Protein 2GSC (pdb70)

Foldseek 3Di:
DVLVPAPLLVLLVVLLVLLLVLLPQFDPVDCVPLSVLLNVLSVQQNVLCVVLVVDCVLVSLVSNLVSLVSNLVSLVVCVVVVSDDPVSSVVSVVSSVVSNVSSVVVSVVVVVD/DDFPLVVAPLLVLLVVLLVLLLVQLVQFDPVCVVPLSVLLNCLSVLQNVLCRVLVPDDDLVSVLVSLVVNLVSLVVNLVSLVVCVVVPSGDPVSSVVSVVSSVVSNVSSVVVSVVSD/DVLVVAPLLVLLVVLLVLLQVFCVQFDPVQVVHLSVLLNVLSVLLNVLCVVLVVDCSLVSLVVSVVSLVVNLVSLVVCVVVPGGDPVSSVVSVVSSVVSNVSSVVVSVVD/DVLVPQPLLVLLVVLLVLLLVFCPQAPPVCCVHLSVQLNVLSVLQNVLQVVLVPDPDVVSSLVSLVSSLVSLVSNLVSLVVCVVVVRGDPVSSVVSVVSSVVSNVSSVVVSVVSD/DLCPAPLLVLLVVLLVLLLVFCVQFDPVQVVHLSVLLNVLSVLLSVLCVVLVPDPDPVSNLVSLVSSVVSLVVNLVSLVVCVVVPSGDPVSSVVSVVSSVVSNVSSVVVNVD

CATH classification: 1.20.1440.60

Organism: Xanthomonas campestris pv. campestris (strain ATCC 33913 / DSM 3586 / NCPPB 528 / LMG 568 / P 25) (NCBI:txid190485)

Solvent-accessible surface area: 23929 Å² total; per-residue (Å²): 89,62,15,46,186,41,76,2,18,142,22,0,0,90,0,0,38,46,0,7,114,13,3,87,97,10,52,106,35,2,40,76,4,0,1,31,16,0,17,175,2,0,8,15,0,0,3,18,0,14,10,0,19,39,121,98,45,39,124,17,0,9,41,0,53,0,4,1,8,39,0,1,0,2,2,17,2,0,33,107,35,63,41,20,136,81,110,46,17,86,41,4,84,153,19,0,58,74,0,27,53,64,0,22,60,32,30,70,45,46,153,181,248,32,119,45,39,1,60,171,41,62,2,10,106,17,0,1,90,0,1,44,50,0,7,167,5,2,111,92,16,46,95,124,9,89,65,12,1,1,14,28,0,4,91,6,0,0,24,0,0,2,22,0,0,18,0,19,13,27,194,43,72,98,32,40,32,113,19,0,31,82,0,16,22,13,2,13,72,0,12,4,5,1,24,0,0,40,100,56,56,44,18,132,77,102,47,23,118,59,2,76,193,22,6,57,66,0,71,51,67,0,37,65,26,25,92,64,34,221,93,52,17,43,168,33,75,3,14,122,26,1,0,88,0,0,46,32,0,10,118,3,5,114,76,11,44,123,123,4,82,50,11,2,6,7,82,0,36,89,9,0,9,26,0,0,7,25,0,10,5,0,19,37,99,105,66,52,133,19,5,29,74,0,14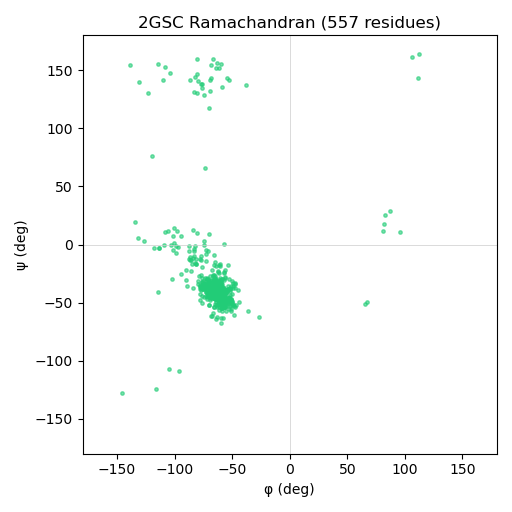,19,13,4,13,75,0,12,3,9,1,16,0,0,37,97,25,61,40,18,85,104,126,25,15,97,39,1,44,150,24,7,62,69,0,76,50,59,0,37,63,57,33,79,93,163,84,72,17,54,182,50,69,3,14,134,18,0,0,81,0,0,33,45,0,4,123,7,4,84,72,8,53,100,81,2,37,69,7,0,5,33,17,0,18,128,0,0,10,15,0,0,4,22,0,11,10,0,30,35,80,202,41,67,100,58,32,32,102,32,0,2,44,0,45,0,0,4,14,12,0,25,0,1,3,39,2,0,39,106,39,62,33,20,149,83,119,40,20,78,47,3,118,158,16,9,97,69,0,106,53,65,0,34,61,28,20,96,72,28,234,116,7,59,184,43,67,1,6,120,25,0,1,66,0,0,34,37,0,6,133,12,4,131,112,14,38,121,137,7,37,84,14,2,4,10,88,0,16,82,10,0,0,24,0,0,3,19,0,0,14,0,30,21,18,185,34,97,98,14,53,54,112,15,5,51,82,0,8,18,15,0,8,68,0,16,4,7,3,33,0,0,29,93,22,62,44,27,161,89,114,48,14,85,40,4,45,153,17,6,62,69,0,53,60,72,0,42,64,42,47,119,121

Secondary structure (DSSP, 8-state):
--GGG-HHHHHHHHHHHHHHHHGGGS-GGGTTTHHHHHHHHHHHHHHHHHHHTT--HHHHHHHHHHHHHHHHHHHHHHHHTT-S-HHHHHHHHHHHHHHHHHHHHHHHHHHH-/---SGGG-HHHHHHHHHHHHHHHHHTTS-GGGTTTHHHHHHHHHHHHHHHHHHHHTSSSHHHHHHHHHHHHHHHHHHHHHHHHHHHHT-S-HHHHHHHHHHHHHHHHHHHHHHHHT-/-GGGG-HHHHHHHHHHHHHHHHHTTS-GGGTTTHHHHHHHHHHHHHHHHHHHHT--HHHHHHHHHHHHHHHHHHHHHHHHHT-S-HHHHHHHHHHHHHHHHHHHHHHH--/--GGG-HHHHHHHHHHHHHHHHHTTS-GGGTTTHHHHHHHHHHHHHHHHHHHHH-S-HHHHHHHHHHHHHHHHHHHHHHHHHHHTT-S-HHHHHHHHHHHHHHHHHHHHHHHTT-/-GGG-HHHHHHHHHHHHHHHHHTTS-GGGIIIIIHHHHHHHHHHHHHHHHHHTSS-HHHHHHHHHHHHHHHHHHHHHHHHHHHHT-S-HHHHHHHHHHHHHHHHHHHHHTT-

Structure (mmCIF, N/CA/C/O backbone):
data_2GSC
#
_entry.id   2GSC
#
_cell.length_a   87.794
_cell.length_b   104.257
_cell.length_c   66.489
_cell.angle_alpha   90.00
_cell.angle_beta   90.00
_cell.angle_gamma   90.00
#
_symmetry.space_group_name_H-M   'P 21 21 2'
#
loop_
_entity.id
_entity.type
_entity.pdbx_description
1 polymer 'Putative uncharacterized protein XCC0516'
2 water water
#
loop_
_atom_site.group_PDB
_atom_site.id
_atom_site.type_symbol
_atom_site.label_atom_id
_atom_site.label_alt_id
_atom_site.label_comp_id
_atom_site.label_asym_id
_atom_site.label_entity_id
_atom_site.label_seq_id
_atom_site.pdbx_PDB_ins_code
_atom_site.Cartn_x
_atom_site.Cartn_y
_atom_site.Cartn_z
_atom_site.occupancy
_atom_site.B_iso_or_equiv
_atom_site.auth_seq_id
_atom_site.auth_comp_id
_atom_site.auth_asym_id
_atom_site.auth_atom_id
_atom_site.pdbx_PDB_model_num
ATOM 1 N N . ARG A 1 9 ? 33.263 91.526 34.788 1.00 40.62 9 ARG A N 1
ATOM 2 C CA . ARG A 1 9 ? 32.570 90.232 34.492 1.00 40.53 9 ARG A CA 1
ATOM 3 C C . ARG A 1 9 ? 31.601 89.868 35.618 1.00 40.21 9 ARG A C 1
ATOM 4 O O . ARG A 1 9 ? 32.035 89.519 36.724 1.00 40.27 9 ARG A O 1
ATOM 12 N N . PRO A 1 10 ? 30.281 89.955 35.339 1.00 39.84 10 PRO A N 1
ATOM 13 C CA . PRO A 1 10 ? 29.275 89.846 36.407 1.00 39.23 10 PRO A CA 1
ATOM 14 C C . PRO A 1 10 ? 29.051 88.404 36.859 1.00 38.61 10 PRO A C 1
ATOM 15 O O . PRO A 1 10 ? 28.899 88.139 38.061 1.00 38.63 10 PRO A O 1
ATOM 19 N N . HIS A 1 11 ? 29.050 87.480 35.901 1.00 37.66 11 HIS A N 1
ATOM 20 C CA . HIS A 1 11 ? 28.843 86.075 36.199 1.00 36.70 11 HIS A CA 1
ATOM 21 C C . HIS A 1 11 ? 29.872 85.552 37.190 1.00 36.15 11 HIS A C 1
ATOM 22 O O . HIS A 1 11 ? 29.568 84.677 37.988 1.00 35.93 11 HIS A O 1
ATOM 29 N N . GLU A 1 12 ? 31.074 86.122 37.151 1.00 35.77 12 GLU A N 1
ATOM 30 C CA . GLU A 1 12 ? 32.196 85.656 37.977 1.00 35.58 12 GLU A CA 1
ATOM 31 C C . GLU A 1 12 ? 31.960 85.816 39.477 1.00 35.32 12 GLU A C 1
ATOM 32 O O . GLU A 1 12 ? 32.632 85.177 40.282 1.00 35.43 12 GLU A O 1
ATOM 38 N N . ARG A 1 13 ? 30.996 86.661 39.838 1.00 35.15 13 ARG A N 1
ATOM 39 C CA . ARG A 1 13 ? 30.586 86.839 41.231 1.00 35.06 13 ARG A CA 1
ATOM 40 C C . ARG A 1 13 ? 29.557 85.798 41.692 1.00 33.81 13 ARG A C 1
ATOM 41 O O . ARG A 1 13 ? 29.361 85.611 42.893 1.00 33.91 13 ARG A O 1
ATOM 49 N N . LEU A 1 14 ? 28.918 85.113 40.746 1.00 32.40 14 LEU A N 1
ATOM 50 C CA . LEU A 1 14 ? 27.910 84.107 41.077 1.00 31.38 14 LEU A CA 1
ATOM 51 C C . LEU A 1 14 ? 28.498 82.803 41.631 1.00 30.84 14 LEU A C 1
ATOM 52 O O . LEU A 1 14 ? 29.410 82.207 41.027 1.00 30.56 14 LEU A O 1
ATOM 57 N N . ASP A 1 15 ? 27.962 82.380 42.780 1.00 29.57 15 ASP A N 1
ATOM 58 C CA . ASP A 1 15 ? 28.277 81.099 43.408 1.00 28.52 15 ASP A CA 1
ATOM 59 C C . ASP A 1 15 ? 28.099 79.972 42.422 1.00 27.64 15 ASP A C 1
ATOM 60 O O . ASP A 1 15 ? 28.929 79.066 42.332 1.00 28.17 15 ASP A O 1
ATOM 65 N N . ALA A 1 16 ? 26.982 80.024 41.707 1.00 26.33 16 ALA A N 1
ATOM 66 C CA . ALA A 1 16 ? 26.622 79.023 40.723 1.00 25.16 16 ALA A CA 1
ATOM 67 C C . ALA A 1 16 ? 27.694 78.876 39.648 1.00 23.95 16 ALA A C 1
ATOM 68 O O . ALA A 1 16 ? 27.987 77.771 39.210 1.00 23.41 16 ALA A O 1
ATOM 70 N N . TRP A 1 17 ? 28.280 79.995 39.240 1.00 23.36 17 TRP A N 1
ATOM 71 C CA . TRP A 1 17 ? 29.351 79.980 38.260 1.00 22.91 17 TRP A CA 1
ATOM 72 C C . TRP A 1 17 ? 30.636 79.424 38.852 1.00 22.91 17 TRP A C 1
ATOM 73 O O . TRP A 1 17 ? 31.275 78.574 38.245 1.00 22.70 17 TRP A O 1
ATOM 84 N N . ARG A 1 18 ? 30.994 79.899 40.042 1.00 23.22 18 ARG A N 1
ATOM 85 C CA . ARG A 1 18 ? 32.208 79.466 40.726 1.00 24.02 18 ARG A CA 1
ATOM 86 C C . ARG A 1 18 ? 32.201 77.964 41.004 1.00 23.23 18 ARG A C 1
ATOM 87 O O . ARG A 1 18 ? 33.159 77.261 40.677 1.00 22.82 18 ARG A O 1
ATOM 95 N N . ASP A 1 19 ? 31.107 77.480 41.584 1.00 22.79 19 ASP A N 1
ATOM 96 C CA . ASP A 1 19 ? 30.946 76.058 41.859 1.00 22.74 19 ASP A CA 1
ATOM 97 C C . ASP A 1 19 ? 30.858 75.201 40.582 1.00 22.39 19 ASP A C 1
ATOM 98 O O . ASP A 1 19 ? 31.262 74.026 40.589 1.00 22.35 19 ASP A O 1
ATOM 103 N N . SER A 1 20 ? 30.347 75.775 39.491 1.00 21.33 20 SER A N 1
ATOM 104 C CA . SER A 1 20 ? 30.238 75.016 38.240 1.00 20.84 20 SER A CA 1
ATOM 105 C C . SER A 1 20 ? 31.588 74.913 37.529 1.00 20.26 20 SER A C 1
ATOM 106 O O . SER A 1 20 ? 31.886 73.894 36.911 1.00 20.06 20 SER A O 1
ATOM 109 N N . MET A 1 21 ? 32.379 75.983 37.613 1.00 19.94 21 MET A N 1
ATOM 110 C CA . MET A 1 21 ? 33.749 76.008 37.112 1.00 19.54 21 MET A CA 1
ATOM 111 C C . MET A 1 21 ? 34.632 75.012 37.848 1.00 20.30 21 MET A C 1
ATOM 112 O O . MET A 1 21 ? 35.385 74.263 37.222 1.00 19.91 21 MET A O 1
ATOM 117 N N . GLU A 1 22 ? 34.515 74.984 39.174 1.00 21.19 22 GLU A N 1
ATOM 118 C CA . GLU A 1 22 ? 35.200 73.973 39.969 1.00 22.27 22 GLU A CA 1
ATOM 119 C C . GLU A 1 22 ? 34.773 72.578 39.517 1.00 21.74 22 GLU A C 1
ATOM 120 O O . GLU A 1 22 ? 35.608 71.687 39.380 1.00 22.58 22 GLU A O 1
ATOM 126 N N . LEU A 1 23 ? 33.488 72.386 39.265 1.00 21.09 23 LEU A N 1
ATOM 127 C CA . LEU A 1 23 ? 33.032 71.105 38.731 1.00 20.97 23 LEU A CA 1
ATOM 128 C C . LEU A 1 23 ? 33.733 70.743 37.407 1.00 20.84 23 LEU A C 1
ATOM 129 O O . LEU A 1 23 ? 34.164 69.608 37.233 1.00 21.04 23 LEU A O 1
ATOM 134 N N . VAL A 1 24 ? 33.833 71.704 36.492 1.00 20.71 24 VAL A N 1
ATOM 135 C CA . VAL A 1 24 ? 34.438 71.480 35.182 1.00 21.22 24 VAL A CA 1
ATOM 136 C C . VAL A 1 24 ? 35.885 71.016 35.338 1.00 21.78 24 VAL A C 1
ATOM 137 O O . VAL A 1 24 ? 36.330 70.066 34.671 1.00 21.81 24 VAL A O 1
ATOM 141 N N . GLU A 1 25 ? 36.603 71.652 36.255 1.00 22.06 25 GLU A N 1
ATOM 142 C CA . GLU A 1 25 ? 37.970 71.248 36.520 1.00 22.60 25 GLU A CA 1
ATOM 143 C C . GLU A 1 25 ? 38.015 69.795 36.990 1.00 22.28 25 GLU A C 1
ATOM 144 O O . GLU A 1 25 ? 38.874 69.045 36.549 1.00 22.84 25 GLU A O 1
ATOM 150 N N . MET A 1 26 ? 37.082 69.403 37.858 1.00 21.84 26 MET A N 1
ATOM 151 C CA . MET A 1 26 ? 37.011 68.028 38.360 1.00 21.58 26 MET A CA 1
ATOM 152 C C . MET A 1 26 ? 36.786 67.018 37.219 1.00 22.23 26 MET A C 1
ATOM 153 O O . MET A 1 26 ? 37.369 65.922 37.215 1.00 22.02 26 MET A O 1
ATOM 158 N N . ILE A 1 27 ? 35.936 67.394 36.262 1.00 22.38 27 ILE A N 1
ATOM 159 C CA . ILE A 1 27 ? 35.652 66.550 35.104 1.00 22.71 27 ILE A CA 1
ATOM 160 C C . ILE A 1 27 ? 36.903 66.284 34.258 1.00 23.19 27 ILE A C 1
ATOM 161 O O . ILE A 1 27 ? 37.247 65.129 34.024 1.00 23.06 27 ILE A O 1
ATOM 166 N N . TYR A 1 28 ? 37.592 67.349 33.844 1.00 23.74 28 TYR A N 1
ATOM 167 C CA . TYR A 1 28 ? 38.827 67.232 33.056 1.00 24.65 28 TYR A CA 1
ATOM 168 C C . TYR A 1 28 ? 39.867 66.353 33.743 1.00 25.54 28 TYR A C 1
ATOM 169 O O . TYR A 1 28 ? 40.547 65.549 33.093 1.00 25.10 28 TYR A O 1
ATOM 178 N N . ARG A 1 29 ? 39.967 66.508 35.062 1.00 26.54 29 ARG A N 1
ATOM 179 C CA . ARG A 1 29 ? 40.900 65.728 35.858 1.00 27.95 29 ARG A CA 1
ATOM 180 C C . ARG A 1 29 ? 40.430 64.276 36.014 1.00 28.57 29 ARG A C 1
ATOM 181 O O . ARG A 1 29 ? 41.242 63.352 36.020 1.00 28.82 29 ARG A O 1
ATOM 189 N N . LEU A 1 30 ? 39.120 64.073 36.109 1.00 29.61 30 LEU A N 1
ATOM 190 C CA . LEU A 1 30 ? 38.547 62.724 36.098 1.00 30.30 30 LEU A CA 1
ATOM 191 C C . LEU A 1 30 ? 38.834 62.024 34.749 1.00 30.84 30 LEU A C 1
ATOM 192 O O . LEU A 1 30 ? 39.280 60.880 34.719 1.00 31.36 30 LEU A O 1
ATOM 197 N N . THR A 1 31 ? 38.616 62.720 33.640 1.00 31.25 31 THR A N 1
ATOM 198 C CA . THR A 1 31 ? 38.766 62.104 32.312 1.00 31.79 31 THR A CA 1
ATOM 199 C C . THR A 1 31 ? 40.223 61.843 31.871 1.00 32.55 31 THR A C 1
ATOM 200 O O . THR A 1 31 ? 40.466 61.245 30.810 1.00 33.04 31 THR A O 1
ATOM 204 N N . GLU A 1 32 ? 41.185 62.284 32.677 1.00 32.83 32 GLU A N 1
ATOM 205 C CA . GLU A 1 32 ? 42.589 62.075 32.350 1.00 33.29 32 GLU A CA 1
ATOM 206 C C . GLU A 1 32 ? 43.011 60.616 32.467 1.00 33.40 32 GLU A C 1
ATOM 207 O O . GLU A 1 32 ? 43.795 60.145 31.653 1.00 33.32 32 GLU A O 1
ATOM 213 N N . VAL A 1 33 ? 42.476 59.904 33.456 1.00 33.92 33 VAL A N 1
ATOM 214 C CA . VAL A 1 33 ? 42.844 58.499 33.693 1.00 34.50 33 VAL A CA 1
ATOM 215 C C . VAL A 1 33 ? 41.896 57.497 33.014 1.00 34.75 33 VAL A C 1
ATOM 216 O O . VAL A 1 33 ? 41.990 56.285 33.241 1.00 34.80 33 VAL A O 1
ATOM 220 N N . PHE A 1 34 ? 40.987 58.020 32.191 1.00 34.85 34 PHE A N 1
ATOM 221 C CA . PHE A 1 34 ? 40.084 57.219 31.368 1.00 34.74 34 PHE A CA 1
ATOM 222 C C . PHE A 1 34 ? 40.894 56.469 30.321 1.00 35.21 34 PHE A C 1
ATOM 223 O O . PHE A 1 34 ? 42.010 56.882 30.001 1.00 35.16 34 PHE A O 1
ATOM 231 N N . PRO A 1 35 ? 40.331 55.382 29.756 1.00 35.87 35 PRO A N 1
ATOM 232 C CA . PRO A 1 35 ? 41.090 54.691 28.721 1.00 36.43 35 PRO A CA 1
ATOM 233 C C . PRO A 1 35 ? 41.319 55.650 27.572 1.00 36.92 35 PRO A C 1
ATOM 234 O O . PRO A 1 35 ? 40.519 56.575 27.369 1.00 37.09 35 PRO A O 1
ATOM 238 N N . ASP A 1 36 ? 42.409 55.445 26.844 1.00 37.41 36 ASP A N 1
ATOM 239 C CA . ASP A 1 36 ? 42.714 56.282 25.692 1.00 38.01 36 ASP A CA 1
ATOM 240 C C . ASP A 1 36 ? 41.848 55.933 24.481 1.00 38.01 36 ASP A C 1
ATOM 241 O O . ASP A 1 36 ? 41.707 56.736 23.563 1.00 38.22 36 ASP A O 1
ATOM 246 N N . GLN A 1 37 ? 41.267 54.734 24.501 1.00 37.84 37 GLN A N 1
ATOM 247 C CA . GLN A 1 37 ? 40.248 54.313 23.544 1.00 37.83 37 GLN A CA 1
ATOM 248 C C . GLN A 1 37 ? 39.123 55.339 23.509 1.00 37.31 37 GLN A C 1
ATOM 249 O O . GLN A 1 37 ? 38.485 55.538 22.481 1.00 37.20 37 GLN A O 1
ATOM 255 N N . GLU A 1 38 ? 38.912 56.004 24.644 1.00 36.88 38 GLU A N 1
ATOM 256 C CA . GLU A 1 38 ? 37.696 56.758 24.909 1.00 36.14 38 GLU A CA 1
ATOM 257 C C . GLU A 1 38 ? 37.856 58.266 24.767 1.00 35.48 38 GLU A C 1
ATOM 258 O O . GLU A 1 38 ? 36.890 59.000 24.947 1.00 35.22 38 GLU A O 1
ATOM 264 N N . ARG A 1 39 ? 39.063 58.724 24.437 1.00 34.79 39 ARG A N 1
ATOM 265 C CA . ARG A 1 39 ? 39.368 60.163 24.391 1.00 34.53 39 ARG A CA 1
ATOM 266 C C . ARG A 1 39 ? 38.345 61.016 23.635 1.00 33.49 39 ARG A C 1
ATOM 267 O O . ARG A 1 39 ? 38.054 62.128 24.053 1.00 33.54 39 ARG A O 1
ATOM 275 N N . TYR A 1 40 ? 37.800 60.497 22.539 1.00 32.38 40 TYR A N 1
ATOM 276 C CA . TYR A 1 40 ? 36.861 61.266 21.722 1.00 31.73 40 TYR A CA 1
ATOM 277 C C . TYR A 1 40 ? 35.441 60.743 21.859 1.00 30.60 40 TYR A C 1
ATOM 278 O O . TYR A 1 40 ? 34.554 61.123 21.103 1.00 30.70 40 TYR A O 1
ATOM 287 N N . GLY A 1 41 ? 35.233 59.861 22.829 1.00 29.06 41 GLY A N 1
ATOM 288 C CA . GLY A 1 41 ? 33.912 59.325 23.088 1.00 27.70 41 GLY A CA 1
ATOM 289 C C . GLY A 1 41 ? 33.328 59.948 24.336 1.00 26.53 41 GLY A C 1
ATOM 290 O O . GLY A 1 41 ? 32.962 61.127 24.347 1.00 26.96 41 GLY A O 1
ATOM 291 N N . LEU A 1 42 ? 33.272 59.154 25.398 1.00 25.30 42 LEU A N 1
ATOM 292 C CA . LEU A 1 42 ? 32.757 59.597 26.676 1.00 23.72 42 LEU A CA 1
ATOM 293 C C . LEU A 1 42 ? 33.551 60.787 27.206 1.00 22.89 42 LEU A C 1
ATOM 294 O O . LEU A 1 42 ? 32.953 61.739 27.716 1.00 22.85 42 LEU A O 1
ATOM 299 N N . THR A 1 43 ? 34.882 60.753 27.093 1.00 21.55 43 THR A N 1
ATOM 300 C CA . THR A 1 43 ? 35.655 61.837 27.686 1.00 20.80 43 THR A CA 1
ATOM 301 C C . THR A 1 43 ? 35.394 63.170 26.995 1.00 20.18 43 THR A C 1
ATOM 302 O O . THR A 1 43 ? 35.219 64.161 27.687 1.00 20.30 43 THR A O 1
ATOM 306 N N . ALA A 1 44 ? 35.326 63.185 25.660 1.00 19.02 44 ALA A N 1
ATOM 307 C CA . ALA A 1 44 ? 34.883 64.381 24.926 1.00 18.37 44 ALA A CA 1
ATOM 308 C C . ALA A 1 44 ? 33.424 64.780 25.226 1.00 17.86 44 ALA A C 1
ATOM 309 O O . ALA A 1 44 ? 33.089 65.963 25.228 1.00 17.67 44 ALA A O 1
ATOM 311 N N . GLN A 1 45 ? 32.559 63.796 25.456 1.00 16.94 45 GLN A N 1
ATOM 312 C CA . GLN A 1 45 ? 31.168 64.081 25.808 1.00 16.46 45 GLN A CA 1
ATOM 313 C C . GLN A 1 45 ? 31.038 64.648 27.219 1.00 16.36 45 GLN A C 1
ATOM 314 O O . GLN A 1 45 ? 30.288 65.595 27.446 1.00 16.00 45 GLN A O 1
ATOM 320 N N . LEU A 1 46 ? 31.772 64.080 28.167 1.00 16.59 46 LEU A N 1
ATOM 321 C CA . LEU A 1 46 ? 31.752 64.611 29.531 1.00 17.08 46 LEU A CA 1
ATOM 322 C C . LEU A 1 46 ? 32.225 66.050 29.541 1.00 17.08 46 LEU A C 1
ATOM 323 O O . LEU A 1 46 ? 31.643 66.894 30.221 1.00 16.72 46 LEU A O 1
ATOM 328 N N . ARG A 1 47 ? 33.279 66.317 28.768 1.00 17.08 47 ARG A N 1
ATOM 329 C CA . ARG A 1 47 ? 33.887 67.621 28.740 1.00 17.30 47 ARG A CA 1
ATOM 330 C C . ARG A 1 47 ? 33.031 68.672 28.067 1.00 17.61 47 ARG A C 1
ATOM 331 O O . ARG A 1 47 ? 33.039 69.819 28.501 1.00 18.03 47 ARG A O 1
ATOM 339 N N . ARG A 1 48 ? 32.294 68.292 27.023 1.00 17.57 48 ARG A N 1
ATOM 340 C CA . ARG A 1 48 ? 31.405 69.221 26.342 1.00 18.08 48 ARG A CA 1
ATOM 341 C C . ARG A 1 48 ? 30.190 69.572 27.214 1.00 17.48 48 ARG A C 1
ATOM 342 O O . ARG A 1 48 ? 29.799 70.730 27.285 1.00 17.91 48 ARG A O 1
ATOM 350 N N . ALA A 1 49 ? 29.613 68.573 27.880 1.00 16.94 49 ALA A N 1
ATOM 351 C CA . ALA A 1 49 ? 28.537 68.792 28.846 1.00 16.28 49 ALA A CA 1
ATOM 352 C C . ALA A 1 49 ? 28.954 69.721 29.996 1.00 16.02 49 ALA A C 1
ATOM 353 O O . ALA A 1 49 ? 28.226 70.655 30.338 1.00 15.92 49 ALA A O 1
ATOM 355 N N . ALA A 1 50 ? 30.133 69.473 30.569 1.00 15.71 50 ALA A N 1
ATOM 356 C CA . ALA A 1 50 ? 30.631 70.248 31.714 1.00 15.07 50 ALA A CA 1
ATOM 357 C C . ALA A 1 50 ? 30.889 71.706 31.343 1.00 15.21 50 ALA A C 1
ATOM 358 O O . ALA A 1 50 ? 30.412 72.620 32.013 1.00 14.95 50 ALA A O 1
ATOM 360 N N . VAL A 1 51 ? 31.637 71.914 30.259 1.00 15.35 51 VAL A N 1
ATOM 361 C CA . VAL A 1 51 ? 31.956 73.251 29.771 1.00 14.71 51 VAL A CA 1
ATOM 362 C C . VAL A 1 51 ? 30.694 74.058 29.506 1.00 14.79 51 VAL A C 1
ATOM 363 O O . VAL A 1 51 ? 30.699 75.274 29.660 1.00 15.21 51 VAL A O 1
ATOM 367 N N . SER A 1 52 ? 29.607 73.378 29.160 1.00 14.72 52 SER A N 1
ATOM 368 C CA . SER A 1 52 ? 28.384 74.066 28.771 1.00 15.17 52 SER A CA 1
ATOM 369 C C . SER A 1 52 ? 27.684 74.720 29.960 1.00 15.29 52 SER A C 1
ATOM 370 O O . SER A 1 52 ? 27.037 75.757 29.799 1.00 15.59 52 SER A O 1
ATOM 373 N N . ILE A 1 53 ? 27.848 74.142 31.150 1.00 15.14 53 ILE A N 1
ATOM 374 C CA . ILE A 1 53 ? 27.238 74.692 32.368 1.00 14.99 53 ILE A CA 1
ATOM 375 C C . ILE A 1 53 ? 27.674 76.140 32.715 1.00 15.04 53 ILE A C 1
ATOM 376 O O . ILE A 1 53 ? 26.841 77.038 32.630 1.00 15.91 53 ILE A O 1
ATOM 381 N N . PRO A 1 54 ? 28.955 76.382 33.100 1.00 14.71 54 PRO A N 1
ATOM 382 C CA . PRO A 1 54 ? 29.368 77.775 33.330 1.00 14.46 54 PRO A CA 1
ATOM 383 C C . PRO A 1 54 ? 29.191 78.693 32.118 1.00 14.47 54 PRO A C 1
ATOM 384 O O . PRO A 1 54 ? 28.770 79.827 32.283 1.00 14.95 54 PRO A O 1
ATOM 388 N N . SER A 1 55 ? 29.496 78.205 30.917 1.00 14.41 55 SER A N 1
ATOM 389 C CA . SER A 1 55 ? 29.368 78.990 29.689 1.00 14.41 55 SER A CA 1
ATOM 390 C C . SER A 1 55 ? 28.002 79.639 29.535 1.00 14.63 55 SER A C 1
ATOM 391 O O . SER A 1 55 ? 27.902 80.805 29.200 1.00 14.11 55 SER A O 1
ATOM 394 N N . ASN A 1 56 ? 26.961 78.847 29.775 1.00 15.63 56 ASN A N 1
ATOM 395 C CA . ASN A 1 56 ? 25.579 79.273 29.666 1.00 16.52 56 ASN A CA 1
ATOM 396 C C . ASN A 1 56 ? 25.140 80.216 30.776 1.00 17.07 56 ASN A C 1
ATOM 397 O O . ASN A 1 56 ? 24.505 81.229 30.495 1.00 17.66 56 ASN A O 1
ATOM 402 N N . ILE A 1 57 ? 25.491 79.898 32.019 1.00 17.86 57 ILE A N 1
ATOM 403 C CA . ILE A 1 57 ? 25.389 80.863 33.128 1.00 19.00 57 ILE A CA 1
ATOM 404 C C . ILE A 1 57 ? 26.025 82.211 32.776 1.00 20.14 57 ILE A C 1
ATOM 405 O O . ILE A 1 57 ? 25.385 83.252 32.938 1.00 19.76 57 ILE A O 1
ATOM 410 N N . ALA A 1 58 ? 27.270 82.190 32.287 1.00 21.96 58 ALA A N 1
ATOM 411 C CA . ALA A 1 58 ? 27.975 83.421 31.900 1.00 24.20 58 ALA A CA 1
ATOM 412 C C . ALA A 1 58 ? 27.204 84.200 30.851 1.00 26.05 58 ALA A C 1
ATOM 413 O O . ALA A 1 58 ? 27.108 85.422 30.926 1.00 26.76 58 ALA A O 1
ATOM 415 N N . GLU A 1 59 ? 26.664 83.486 29.868 1.00 28.07 59 GLU A N 1
ATOM 416 C CA . GLU A 1 59 ? 25.820 84.083 28.852 1.00 30.03 59 GLU A CA 1
ATOM 417 C C . GLU A 1 59 ? 24.544 84.697 29.411 1.00 31.11 59 GLU A C 1
ATOM 418 O O . GLU A 1 59 ? 24.097 85.745 28.946 1.00 31.27 59 GLU A O 1
ATOM 424 N N . GLY A 1 60 ? 23.945 84.021 30.387 1.00 32.46 60 GLY A N 1
ATOM 425 C CA . GLY A 1 60 ? 22.724 84.499 31.022 1.00 33.64 60 GLY A CA 1
ATOM 426 C C . GLY A 1 60 ? 22.948 85.842 31.677 1.00 34.69 60 GLY A C 1
ATOM 427 O O . GLY A 1 60 ? 22.209 86.790 31.421 1.00 34.71 60 GLY A O 1
ATOM 428 N N . ALA A 1 61 ? 23.992 85.919 32.496 1.00 36.02 61 ALA A N 1
ATOM 429 C CA . ALA A 1 61 ? 24.306 87.107 33.279 1.00 37.62 61 ALA A CA 1
ATOM 430 C C . ALA A 1 61 ? 24.806 88.262 32.417 1.00 38.87 61 ALA A C 1
ATOM 431 O O . ALA A 1 61 ? 25.269 89.272 32.935 1.00 39.27 61 ALA A O 1
ATOM 433 N N . ALA A 1 62 ? 24.705 88.109 31.102 1.00 40.52 62 ALA A N 1
ATOM 434 C CA . ALA A 1 62 ? 25.061 89.172 30.170 1.00 42.08 62 ALA A CA 1
ATOM 435 C C . ALA A 1 62 ? 23.822 89.896 29.644 1.00 43.20 62 ALA A C 1
ATOM 436 O O . ALA A 1 62 ? 23.928 90.745 28.753 1.00 43.54 62 ALA A O 1
ATOM 438 N N . ARG A 1 63 ? 22.661 89.567 30.214 1.00 44.31 63 ARG A N 1
ATOM 439 C CA . ARG A 1 63 ? 21.364 90.052 29.729 1.00 45.36 63 ARG A CA 1
ATOM 440 C C . ARG A 1 63 ? 20.658 90.937 30.765 1.00 45.45 63 ARG A C 1
ATOM 441 O O . ARG A 1 63 ? 19.505 91.344 30.581 1.00 45.58 63 ARG A O 1
ATOM 449 N N . ASP A 1 68 ? 14.844 85.511 29.665 1.00 35.52 68 ASP A N 1
ATOM 450 C CA . ASP A 1 68 ? 15.953 85.495 28.717 1.00 35.61 68 ASP A CA 1
ATOM 451 C C . ASP A 1 68 ? 17.227 85.059 29.420 1.00 34.77 68 ASP A C 1
ATOM 452 O O . ASP A 1 68 ? 17.944 84.192 28.933 1.00 35.23 68 ASP A O 1
ATOM 457 N N . TYR A 1 69 ? 17.504 85.687 30.558 1.00 33.67 69 TYR A N 1
ATOM 458 C CA . TYR A 1 69 ? 18.533 85.249 31.490 1.00 32.27 69 TYR A CA 1
ATOM 459 C C . TYR A 1 69 ? 18.166 83.843 31.990 1.00 31.79 69 TYR A C 1
ATOM 460 O O . TYR A 1 69 ? 19.020 82.959 32.072 1.00 31.45 69 TYR A O 1
ATOM 469 N N . SER A 1 70 ? 16.885 83.654 32.304 1.00 31.16 70 SER A N 1
ATOM 470 C CA . SER A 1 70 ? 16.345 82.370 32.745 1.00 30.77 70 SER A CA 1
ATOM 471 C C . SER A 1 70 ? 16.516 81.245 31.726 1.00 30.38 70 SER A C 1
ATOM 472 O O . SER A 1 70 ? 16.881 80.127 32.100 1.00 30.15 70 SER A O 1
ATOM 475 N N . ARG A 1 71 ? 16.243 81.530 30.452 1.00 29.70 71 ARG A N 1
ATOM 476 C CA . ARG A 1 71 ? 16.420 80.534 29.394 1.00 29.62 71 ARG A CA 1
ATOM 477 C C . ARG A 1 71 ? 17.852 79.971 29.353 1.00 28.48 71 ARG A C 1
ATOM 478 O O . ARG A 1 71 ? 18.041 78.761 29.224 1.00 28.72 71 ARG A O 1
ATOM 486 N N . PHE A 1 72 ? 18.849 80.844 29.482 1.00 27.09 72 PHE A N 1
ATOM 487 C CA . PHE A 1 72 ? 20.238 80.406 29.528 1.00 25.93 72 PHE A CA 1
ATOM 488 C C . PHE A 1 72 ? 20.562 79.526 30.720 1.00 25.11 72 PHE A C 1
ATOM 489 O O . PHE A 1 72 ? 21.341 78.568 30.597 1.00 24.74 72 PHE A O 1
ATOM 497 N N . LEU A 1 73 ? 19.974 79.842 31.866 1.00 23.98 73 LEU A N 1
ATOM 498 C CA . LEU A 1 73 ? 20.167 79.015 33.056 1.00 23.24 73 LEU A CA 1
ATOM 499 C C . LEU A 1 73 ? 19.459 77.652 32.931 1.00 22.91 73 LEU A C 1
ATOM 500 O O . LEU A 1 73 ? 19.949 76.644 33.418 1.00 22.55 73 LEU A O 1
ATOM 505 N N . SER A 1 74 ? 18.321 77.636 32.244 1.00 23.01 74 SER A N 1
ATOM 506 C CA . SER A 1 74 ? 17.602 76.406 31.912 1.00 23.03 74 SER A CA 1
ATOM 507 C C . SER A 1 74 ? 18.481 75.457 31.070 1.00 22.68 74 SER A C 1
ATOM 508 O O . SER A 1 74 ? 18.540 74.255 31.330 1.00 22.79 74 SER A O 1
ATOM 511 N N . ILE A 1 75 ? 19.173 76.016 30.077 1.00 22.14 75 ILE A N 1
ATOM 512 C CA . ILE A 1 75 ? 20.108 75.264 29.248 1.00 21.50 75 ILE A CA 1
ATOM 513 C C . ILE A 1 75 ? 21.249 74.682 30.104 1.00 21.05 75 ILE A C 1
ATOM 514 O O . ILE A 1 75 ? 21.600 73.500 29.974 1.00 20.62 75 ILE A O 1
ATOM 519 N N . ALA A 1 76 ? 21.782 75.506 31.004 1.00 20.67 76 ALA A N 1
ATOM 520 C CA . ALA A 1 76 ? 22.839 75.090 31.928 1.00 20.49 76 ALA A CA 1
ATOM 521 C C . ALA A 1 76 ? 22.390 73.931 32.818 1.00 20.36 76 ALA A C 1
ATOM 522 O O . ALA A 1 76 ? 23.140 72.985 33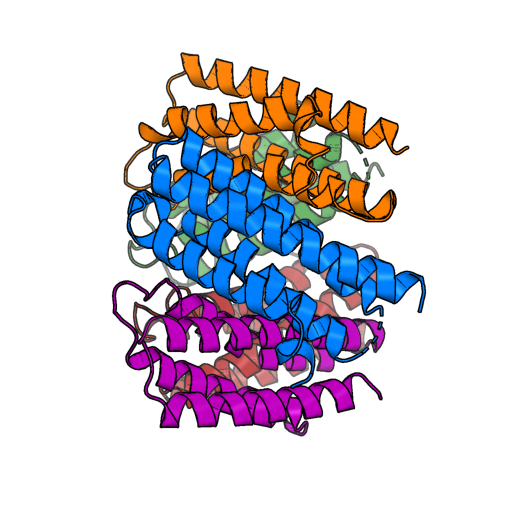.054 1.00 20.03 76 ALA A O 1
ATOM 524 N N . ARG A 1 77 ? 21.149 73.990 33.276 1.00 20.83 77 ARG A N 1
ATOM 525 C CA . ARG A 1 77 ? 20.619 72.942 34.137 1.00 21.63 77 ARG A CA 1
ATOM 526 C C . ARG A 1 77 ? 20.395 71.637 33.408 1.00 20.82 77 ARG A C 1
ATOM 527 O O . ARG A 1 77 ? 20.531 70.579 34.001 1.00 20.74 77 ARG A O 1
ATOM 535 N N . GLY A 1 78 ? 20.048 71.718 32.125 1.00 20.57 78 GLY A N 1
ATOM 536 C CA . GLY A 1 78 ? 19.972 70.537 31.265 1.00 20.14 78 GLY A CA 1
ATOM 537 C C . GLY A 1 78 ? 21.325 69.884 31.023 1.00 20.02 78 GLY A C 1
ATOM 538 O O . GLY A 1 78 ? 21.440 68.651 30.985 1.00 19.60 78 GLY A O 1
ATOM 539 N N . SER A 1 79 ? 22.355 70.712 30.852 1.00 20.06 79 SER A N 1
ATOM 540 C CA . SER A 1 79 ? 23.705 70.214 30.632 1.00 20.09 79 SER A CA 1
ATOM 541 C C . SER A 1 79 ? 24.201 69.500 31.887 1.00 19.91 79 SER A C 1
ATOM 542 O O . SER A 1 79 ? 24.908 68.498 31.797 1.00 19.96 79 SER A O 1
ATOM 545 N N . LEU A 1 80 ? 23.796 70.010 33.048 1.00 19.90 80 LEU A N 1
ATOM 546 C CA . LEU A 1 80 ? 24.121 69.413 34.351 1.00 19.91 80 LEU A CA 1
ATOM 547 C C . LEU A 1 80 ? 23.609 67.977 34.427 1.00 19.93 80 LEU A C 1
ATOM 548 O O . LEU A 1 80 ? 24.345 67.081 34.843 1.00 19.92 80 LEU A O 1
ATOM 553 N N . SER A 1 81 ? 22.348 67.789 34.028 1.00 19.94 81 SER A N 1
ATOM 554 C CA . SER A 1 81 ? 21.701 66.486 33.935 1.00 20.65 81 SER A CA 1
ATOM 555 C C . SER A 1 81 ? 22.357 65.544 32.935 1.00 20.79 81 SER A C 1
ATOM 556 O O . SER A 1 81 ? 22.507 64.347 33.207 1.00 21.10 81 SER A O 1
ATOM 559 N N . GLU A 1 82 ? 22.730 66.077 31.777 1.00 21.15 82 GLU A N 1
ATOM 560 C CA . GLU A 1 82 ? 23.466 65.301 30.779 1.00 22.03 82 GLU A CA 1
ATOM 561 C C . GLU A 1 82 ? 24.810 64.842 31.375 1.00 21.63 82 GLU A C 1
ATOM 562 O O . GLU A 1 82 ? 25.212 63.680 31.219 1.00 21.62 82 GLU A O 1
ATOM 568 N N . LEU A 1 83 ? 25.483 65.759 32.070 1.00 21.27 83 LEU A N 1
ATOM 569 C CA . LEU A 1 83 ? 26.755 65.455 32.720 1.00 21.09 83 LEU A CA 1
ATOM 570 C C . LEU A 1 83 ? 26.530 64.355 33.744 1.00 20.71 83 LEU A C 1
ATOM 571 O O . LEU A 1 83 ? 27.239 63.342 33.751 1.00 19.22 83 LEU A O 1
ATOM 576 N N . ASP A 1 84 ? 25.523 64.559 34.598 1.00 20.84 84 ASP A N 1
ATOM 577 C CA . ASP A 1 84 ? 25.230 63.587 35.635 1.00 20.99 84 ASP A CA 1
ATOM 578 C C . ASP A 1 84 ? 24.945 62.208 35.062 1.00 20.71 84 ASP A C 1
ATOM 579 O O . ASP A 1 84 ? 25.369 61.217 35.633 1.00 21.07 84 ASP A O 1
ATOM 584 N N . THR A 1 85 ? 24.248 62.144 33.932 1.00 20.94 85 THR A N 1
ATOM 585 C CA . THR A 1 85 ? 24.001 60.857 33.258 1.00 20.99 85 THR A CA 1
ATOM 586 C C . THR A 1 85 ? 25.295 60.238 32.724 1.00 21.07 85 THR A C 1
ATOM 587 O O . THR A 1 85 ? 25.516 59.029 32.852 1.00 20.98 85 THR A O 1
ATOM 591 N N . GLN A 1 86 ? 26.155 61.068 32.146 1.00 21.43 86 GLN A N 1
ATOM 592 C CA . GLN A 1 86 ? 27.415 60.570 31.569 1.00 21.70 86 GLN A CA 1
ATOM 593 C C . GLN A 1 86 ? 28.450 60.187 32.626 1.00 22.01 86 GLN A C 1
ATOM 594 O O . GLN A 1 86 ? 29.302 59.314 32.385 1.00 21.84 86 GLN A O 1
ATOM 600 N N . VAL A 1 87 ? 28.376 60.847 33.784 1.00 22.17 87 VAL A N 1
ATOM 601 C CA . VAL A 1 87 ? 29.192 60.481 34.929 1.00 22.45 87 VAL A CA 1
ATOM 602 C C . VAL A 1 87 ? 28.758 59.092 35.398 1.00 23.35 87 VAL A C 1
ATOM 603 O O . VAL A 1 87 ? 29.603 58.248 35.688 1.00 23.75 87 VAL A O 1
ATOM 607 N N . GLN A 1 88 ? 27.451 58.835 35.426 1.00 23.85 88 GLN A N 1
ATOM 608 C CA . GLN A 1 88 ? 26.966 57.513 35.824 1.00 24.77 88 GLN A CA 1
ATOM 609 C C . GLN A 1 88 ? 27.417 56.402 34.871 1.00 25.08 88 GLN A C 1
ATOM 610 O O . GLN A 1 88 ? 27.747 55.285 35.320 1.00 25.57 88 GLN A O 1
ATOM 616 N N . ILE A 1 89 ? 27.442 56.703 33.571 1.00 24.70 89 ILE A N 1
ATOM 617 C CA . ILE A 1 89 ? 27.903 55.749 32.573 1.00 24.72 89 ILE A CA 1
ATOM 618 C C . ILE A 1 89 ? 29.377 55.419 32.813 1.00 25.18 89 ILE A C 1
ATOM 619 O O . ILE A 1 89 ? 29.764 54.249 32.803 1.00 25.15 89 ILE A O 1
ATOM 624 N N . ALA A 1 90 ? 30.183 56.459 33.046 1.00 25.77 90 ALA A N 1
ATOM 625 C CA . ALA A 1 90 ? 31.578 56.312 33.450 1.00 26.39 90 ALA A CA 1
ATOM 626 C C . ALA A 1 90 ? 31.710 55.366 34.642 1.00 26.99 90 ALA A C 1
ATOM 627 O O . ALA A 1 90 ? 32.525 54.439 34.613 1.00 27.02 90 ALA A O 1
ATOM 629 N N . ALA A 1 91 ? 30.900 55.598 35.676 1.00 27.49 91 ALA A N 1
ATOM 630 C CA . ALA A 1 91 ? 30.909 54.752 36.870 1.00 28.41 91 ALA A CA 1
ATOM 631 C C . ALA A 1 91 ? 30.601 53.304 36.504 1.00 28.84 91 ALA A C 1
ATOM 632 O O . ALA A 1 91 ? 31.361 52.408 36.860 1.00 29.43 91 ALA A O 1
ATOM 634 N N . ARG A 1 92 ? 29.517 53.090 35.761 1.00 29.04 92 ARG A N 1
ATOM 635 C CA . ARG A 1 92 ? 29.086 51.743 35.386 1.00 29.52 92 ARG A CA 1
ATOM 636 C C . ARG A 1 92 ? 30.076 51.022 34.470 1.00 29.93 92 ARG A C 1
ATOM 637 O O . ARG A 1 92 ? 30.149 49.790 34.485 1.00 30.23 92 ARG A O 1
ATOM 645 N N . LEU A 1 93 ? 30.813 51.775 33.651 1.00 30.10 93 LEU A N 1
ATOM 646 C CA . LEU A 1 93 ? 31.771 51.162 32.726 1.00 30.28 93 LEU A CA 1
ATOM 647 C C . LEU A 1 93 ? 33.115 50.835 33.381 1.00 30.66 93 LEU A C 1
ATOM 648 O O . LEU A 1 93 ? 33.995 50.252 32.747 1.00 30.95 93 LEU A O 1
ATOM 653 N N . GLY A 1 94 ? 33.263 51.210 34.650 1.00 31.09 94 GLY A N 1
ATOM 654 C CA . GLY A 1 94 ? 34.484 50.948 35.402 1.00 31.26 94 GLY A CA 1
ATOM 655 C C . GLY A 1 94 ? 35.604 51.947 35.166 1.00 31.78 94 GLY A C 1
ATOM 656 O O . GLY A 1 94 ? 36.759 51.658 35.486 1.00 31.67 94 GLY A O 1
ATOM 657 N N . TYR A 1 95 ? 35.279 53.122 34.621 1.00 32.13 95 TYR A N 1
ATOM 658 C CA . TYR A 1 95 ? 36.308 54.121 34.290 1.00 32.75 95 TYR A CA 1
ATOM 659 C C . TYR A 1 95 ? 36.625 55.037 35.468 1.00 33.22 95 TYR A C 1
ATOM 660 O O . TYR A 1 95 ? 37.606 55.776 35.450 1.00 32.78 95 TYR A O 1
ATOM 669 N N . SER A 1 96 ? 35.787 54.986 36.494 1.00 34.38 96 SER A N 1
ATOM 670 C CA . SER A 1 96 ? 35.999 55.805 37.681 1.00 35.73 96 SER A CA 1
ATOM 671 C C . SER A 1 96 ? 35.899 54.975 38.953 1.00 36.55 96 SER A C 1
ATOM 672 O O . SER A 1 96 ? 35.036 54.104 39.074 1.00 36.53 96 SER A O 1
ATOM 675 N N . ARG A 1 97 ? 36.783 55.266 39.898 1.00 37.71 97 ARG A N 1
ATOM 676 C CA . ARG A 1 97 ? 36.729 54.665 41.227 1.00 38.73 97 ARG A CA 1
ATOM 677 C C . ARG A 1 97 ? 35.806 55.456 42.145 1.00 39.08 97 ARG A C 1
ATOM 678 O O . ARG A 1 97 ? 35.760 56.688 42.075 1.00 39.23 97 ARG A O 1
ATOM 686 N N . SER A 1 98 ? 35.064 54.726 42.981 1.00 39.61 98 SER A N 1
ATOM 687 C CA . SER A 1 98 ? 34.144 55.277 43.998 1.00 40.11 98 SER A CA 1
ATOM 688 C C . SER A 1 98 ? 34.485 56.673 44.537 1.00 40.15 98 SER A C 1
ATOM 689 O O . SER A 1 98 ? 33.706 57.607 44.390 1.00 40.52 98 SER A O 1
ATOM 692 N N . GLU A 1 99 ? 35.645 56.791 45.174 1.00 40.29 99 GLU A N 1
ATOM 693 C CA . GLU A 1 99 ? 36.110 58.037 45.789 1.00 40.40 99 GLU A CA 1
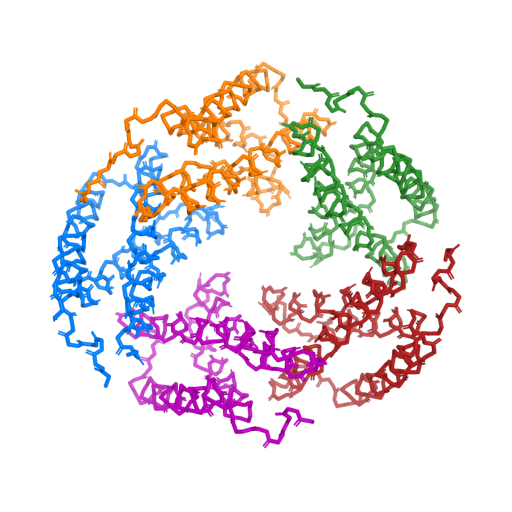ATOM 694 C C . GLU A 1 99 ? 36.001 59.248 44.849 1.00 40.14 99 GLU A C 1
ATOM 695 O O . GLU A 1 99 ? 35.667 60.351 45.280 1.00 40.08 99 GLU A O 1
ATOM 701 N N . ASP A 1 100 ? 36.274 59.033 43.565 1.00 39.90 100 ASP A N 1
ATOM 702 C CA . ASP A 1 100 ? 36.168 60.097 42.571 1.00 39.75 100 ASP A CA 1
ATOM 703 C C . ASP A 1 100 ? 34.733 60.262 42.068 1.00 39.26 100 ASP A C 1
ATOM 704 O O . ASP A 1 100 ? 34.281 61.379 41.831 1.00 39.11 100 ASP A O 1
ATOM 709 N N . ASP A 1 101 ? 34.023 59.147 41.923 1.00 38.81 101 ASP A N 1
ATOM 710 C CA . ASP A 1 101 ? 32.608 59.168 41.558 1.00 38.57 101 ASP A CA 1
ATOM 711 C C . ASP A 1 101 ? 31.807 59.963 42.578 1.00 38.08 101 ASP A C 1
ATOM 712 O O . ASP A 1 101 ? 30.976 60.790 42.197 1.00 38.35 101 ASP A O 1
ATOM 717 N N . GLN A 1 102 ? 32.073 59.728 43.864 1.00 37.42 102 GLN A N 1
ATOM 718 C CA . GLN A 1 102 ? 31.370 60.422 44.950 1.00 36.80 102 GLN A CA 1
ATOM 719 C C . GLN A 1 102 ? 31.685 61.916 44.983 1.00 35.58 102 GLN A C 1
ATOM 720 O O . GLN A 1 102 ? 30.773 62.725 45.109 1.00 35.46 102 GLN A O 1
ATOM 726 N N . SER A 1 103 ? 32.961 62.278 44.851 1.00 34.38 103 SER A N 1
ATOM 727 C CA . SER A 1 103 ? 33.371 63.688 44.781 1.00 33.70 103 SER A CA 1
ATOM 728 C C . SER A 1 103 ? 32.604 64.470 43.707 1.00 32.93 103 SER A C 1
ATOM 729 O O . SER A 1 103 ? 32.144 65.585 43.950 1.00 32.82 103 SER A O 1
ATOM 732 N N . VAL A 1 104 ? 32.486 63.881 42.520 1.00 31.99 104 VAL A N 1
ATOM 733 C CA . VAL A 1 104 ? 31.811 64.521 41.399 1.00 31.18 104 VAL A CA 1
ATOM 734 C C . VAL A 1 104 ? 30.301 64.615 41.619 1.00 30.69 104 VAL A C 1
ATOM 735 O O . VAL A 1 104 ? 29.705 65.660 41.375 1.00 29.99 104 VAL A O 1
ATOM 739 N N . ARG A 1 105 ? 29.705 63.533 42.108 1.00 30.52 105 ARG A N 1
ATOM 740 C CA . ARG A 1 105 ? 28.278 63.516 42.440 1.00 31.00 105 ARG A CA 1
ATOM 741 C C . ARG A 1 105 ? 27.902 64.614 43.431 1.00 30.37 105 ARG A C 1
ATOM 742 O O . ARG A 1 105 ? 26.936 65.336 43.195 1.00 30.74 105 ARG A O 1
ATOM 750 N N . ARG A 1 106 ? 28.666 64.746 44.519 1.00 29.52 106 ARG A N 1
ATOM 751 C CA . ARG A 1 106 ? 28.394 65.775 45.535 1.00 29.15 106 ARG A CA 1
ATOM 752 C C . ARG A 1 106 ? 28.488 67.157 44.910 1.00 27.90 106 ARG A C 1
ATOM 753 O O . ARG A 1 106 ? 27.620 68.000 45.134 1.00 27.64 106 ARG A O 1
ATOM 761 N N . GLN A 1 107 ? 29.538 67.371 44.118 1.00 26.56 107 GLN A N 1
ATOM 762 C CA . GLN A 1 107 ? 29.748 68.646 43.434 1.00 25.50 107 GLN A CA 1
ATOM 763 C C . GLN A 1 107 ? 28.607 68.974 42.459 1.00 24.67 107 GLN A C 1
ATOM 764 O O . GLN A 1 107 ? 28.200 70.130 42.351 1.00 24.05 107 GLN A O 1
ATOM 770 N N . VAL A 1 108 ? 28.101 67.948 41.772 1.00 24.12 108 VAL A N 1
ATOM 771 C CA . VAL A 1 108 ? 26.927 68.071 40.902 1.00 23.75 108 VAL A CA 1
ATOM 772 C C . VAL A 1 108 ? 25.687 68.520 41.690 1.00 23.63 108 VAL A C 1
ATOM 773 O O . VAL A 1 108 ? 24.936 69.387 41.225 1.00 23.22 108 VAL A O 1
ATOM 777 N N . ASP A 1 109 ? 25.495 67.933 42.877 1.00 23.15 109 ASP A N 1
ATOM 778 C CA . ASP A 1 109 ? 24.394 68.308 43.775 1.00 23.07 109 ASP A CA 1
ATOM 779 C C . ASP A 1 109 ? 24.545 69.749 44.249 1.00 22.45 109 ASP A C 1
ATOM 780 O O . ASP A 1 109 ? 23.569 70.505 44.270 1.00 22.20 109 ASP A O 1
ATOM 785 N N . LEU A 1 110 ? 25.776 70.123 44.595 1.00 21.50 110 LEU A N 1
ATOM 786 C CA . LEU A 1 110 ? 26.087 71.497 44.938 1.00 21.12 110 LEU A CA 1
ATOM 787 C C . LEU A 1 110 ? 25.726 72.467 43.810 1.00 21.29 110 LEU A C 1
ATOM 788 O O . LEU A 1 110 ? 24.985 73.431 44.049 1.00 21.98 110 LEU A O 1
ATOM 793 N N . VAL A 1 111 ? 26.230 72.217 42.593 1.00 20.65 111 VAL A N 1
ATOM 794 C CA . VAL A 1 111 ? 25.900 73.062 41.432 1.00 20.21 111 VAL A CA 1
ATOM 795 C C . VAL A 1 111 ? 24.382 73.143 41.184 1.00 20.18 111 VAL A C 1
ATOM 796 O O . VAL A 1 111 ? 23.858 74.213 40.889 1.00 19.56 111 VAL A O 1
ATOM 800 N N . PHE A 1 112 ? 23.685 72.015 41.318 1.00 20.53 112 PHE A N 1
ATOM 801 C CA . PHE A 1 112 ? 22.233 71.996 41.179 1.00 21.16 112 PHE A CA 1
ATOM 802 C C . PHE A 1 112 ? 21.533 72.936 42.154 1.00 21.19 112 PHE A C 1
ATOM 803 O O . PHE A 1 112 ? 20.640 73.678 41.755 1.00 21.72 112 PHE A O 1
ATOM 811 N N . ALA A 1 113 ? 21.938 72.906 43.422 1.00 21.01 113 ALA A N 1
ATOM 812 C CA . ALA A 1 113 ? 21.332 73.752 44.441 1.00 20.54 113 ALA A CA 1
ATOM 813 C C . ALA A 1 113 ? 21.563 75.220 44.137 1.00 20.80 113 ALA A C 1
ATOM 814 O O . ALA A 1 113 ? 20.624 76.023 44.186 1.00 20.93 113 ALA A O 1
ATOM 816 N N . LYS A 1 114 ? 22.808 75.575 43.813 1.00 20.80 114 LYS A N 1
ATOM 817 C CA . LYS A 1 114 ? 23.160 76.981 43.596 1.00 20.65 114 LYS A CA 1
ATOM 818 C C . LYS A 1 114 ? 22.475 77.535 42.353 1.00 20.65 114 LYS A C 1
ATOM 819 O O . LYS A 1 114 ? 22.119 78.724 42.288 1.00 20.25 114 LYS A O 1
ATOM 825 N N . LEU A 1 115 ? 22.295 76.663 41.367 1.00 20.27 115 LEU A N 1
ATOM 826 C CA . LEU A 1 115 ? 21.726 77.056 40.093 1.00 20.11 115 LEU A CA 1
ATOM 827 C C . LEU A 1 115 ? 20.203 77.216 40.183 1.00 20.17 115 LEU A C 1
ATOM 828 O O . LEU A 1 115 ? 19.638 78.128 39.570 1.00 20.20 115 LEU A O 1
ATOM 833 N N . THR A 1 116 ? 19.534 76.356 40.950 1.00 20.18 116 THR A N 1
ATOM 834 C CA . THR A 1 116 ? 18.083 76.485 41.066 1.00 20.64 116 THR A CA 1
ATOM 835 C C . THR A 1 116 ? 17.710 77.641 41.981 1.00 20.52 116 THR A C 1
ATOM 836 O O . THR A 1 116 ? 16.748 78.350 41.715 1.00 20.49 116 THR A O 1
ATOM 840 N N . ALA A 1 117 ? 18.491 77.849 43.037 1.00 20.89 117 ALA A N 1
ATOM 841 C CA . ALA A 1 117 ? 18.332 79.039 43.898 1.00 20.75 117 ALA A CA 1
ATOM 842 C C . ALA A 1 117 ? 18.518 80.330 43.101 1.00 20.85 117 ALA A C 1
ATOM 843 O O . ALA A 1 117 ? 17.883 81.357 43.389 1.00 21.18 117 ALA A O 1
ATOM 845 N N . LEU A 1 118 ? 19.389 80.283 42.096 1.00 20.30 118 LEU A N 1
ATOM 846 C CA . LEU A 1 118 ? 19.574 81.442 41.228 1.00 19.72 118 LEU A CA 1
ATOM 847 C C . LEU A 1 118 ? 18.403 81.569 40.236 1.00 19.46 118 LEU A C 1
ATOM 848 O O . LEU A 1 118 ? 17.876 82.664 40.031 1.00 19.47 118 LEU A O 1
ATOM 853 N N . MET A 1 119 ? 17.995 80.448 39.644 1.00 18.98 119 MET A N 1
ATOM 854 C CA . MET A 1 119 ? 16.871 80.436 38.712 1.00 18.15 119 MET A CA 1
ATOM 855 C C . MET A 1 119 ? 15.603 80.927 39.400 1.00 19.38 119 MET A C 1
ATOM 856 O O . MET A 1 119 ? 14.876 81.740 38.829 1.00 19.37 119 MET A O 1
ATOM 861 N N . ASN A 1 120 ? 15.360 80.437 40.627 1.00 20.62 120 ASN A N 1
ATOM 862 C CA . ASN A 1 120 ? 14.200 80.812 41.463 1.00 21.32 120 ASN A CA 1
ATOM 863 C C . ASN A 1 120 ? 14.127 82.289 41.852 1.00 22.22 120 ASN A C 1
ATOM 864 O O . ASN A 1 120 ? 13.033 82.865 41.944 1.00 22.97 120 ASN A O 1
ATOM 869 N N . ALA A 1 121 ? 15.280 82.903 42.083 1.00 22.54 121 ALA A N 1
ATOM 870 C CA . ALA A 1 121 ? 15.321 84.313 42.435 1.00 23.13 121 ALA A CA 1
ATOM 871 C C . ALA A 1 121 ? 15.110 85.175 41.201 1.00 23.95 121 ALA A C 1
ATOM 872 O O . ALA A 1 121 ? 14.635 86.308 41.286 1.00 23.78 121 ALA A O 1
ATOM 874 N N . LEU A 1 122 ? 15.462 84.635 40.041 1.00 25.20 122 LEU A N 1
ATOM 875 C CA . LEU A 1 122 ? 15.229 85.350 38.795 1.00 25.95 122 LEU A CA 1
ATOM 876 C C . LEU A 1 122 ? 13.756 85.382 38.398 1.00 26.23 122 LEU A C 1
ATOM 877 O O . LEU A 1 122 ? 13.250 86.417 37.947 1.00 25.91 122 LEU A O 1
ATOM 882 N N . ARG A 1 123 ? 13.079 84.252 38.588 1.00 27.02 123 ARG A N 1
ATOM 883 C CA . ARG A 1 123 ? 11.646 84.128 38.326 1.00 27.98 123 ARG A CA 1
ATOM 884 C C . ARG A 1 123 ? 10.792 85.004 39.245 1.00 28.30 123 ARG A C 1
ATOM 885 O O . ARG A 1 123 ? 9.735 85.472 38.834 1.00 28.36 123 ARG A O 1
ATOM 893 N N . ARG A 1 124 ? 11.250 85.216 40.479 1.00 29.06 124 ARG A N 1
ATOM 894 C CA . ARG A 1 124 ? 10.552 86.095 41.429 1.00 30.14 124 ARG A CA 1
ATOM 895 C C . ARG A 1 124 ? 10.848 87.556 41.127 1.00 30.53 124 ARG A C 1
ATOM 896 O O . ARG A 1 124 ? 10.059 88.433 41.466 1.00 30.24 124 ARG A O 1
ATOM 904 N N . ARG A 1 125 ? 12.018 87.781 40.528 1.00 31.33 125 ARG A N 1
ATOM 905 C CA . ARG A 1 125 ? 12.477 89.066 39.956 1.00 32.10 125 ARG A CA 1
ATOM 906 C C . ARG A 1 125 ? 13.268 89.947 40.914 1.00 32.47 125 ARG A C 1
ATOM 907 O O . ARG A 1 125 ? 14.493 89.806 41.028 1.00 32.91 125 ARG A O 1
ATOM 915 N N . ALA B 1 7 ? 21.608 66.864 42.627 1.00 46.83 7 ALA B N 1
ATOM 916 C CA . ALA B 1 7 ? 20.594 67.323 41.649 1.00 46.56 7 ALA B CA 1
ATOM 917 C C . ALA B 1 7 ? 19.179 66.974 42.109 1.00 46.46 7 ALA B C 1
ATOM 918 O O . ALA B 1 7 ? 18.958 66.700 43.291 1.00 46.63 7 ALA B O 1
ATOM 920 N N . GLN B 1 8 ? 18.227 67.072 41.182 1.00 46.18 8 GLN B N 1
ATOM 921 C CA . GLN B 1 8 ? 16.977 66.317 41.222 1.00 45.82 8 GLN B CA 1
ATOM 922 C C . GLN B 1 8 ? 16.956 65.566 39.902 1.00 45.07 8 GLN B C 1
ATOM 923 O O . GLN B 1 8 ? 17.167 66.155 38.836 1.00 45.08 8 GLN B O 1
ATOM 929 N N . ARG B 1 9 ? 16.710 64.265 39.978 1.00 44.14 9 ARG B N 1
ATOM 930 C CA . ARG B 1 9 ? 16.818 63.395 38.822 1.00 42.81 9 ARG B CA 1
ATOM 931 C C . ARG B 1 9 ? 15.479 62.717 38.518 1.00 42.18 9 ARG B C 1
ATOM 932 O O . ARG B 1 9 ? 15.310 61.531 38.807 1.00 42.12 9 ARG B O 1
ATOM 940 N N . PRO B 1 10 ? 14.521 63.471 37.927 1.00 41.54 10 PRO B N 1
ATOM 941 C CA . PRO B 1 10 ? 13.226 62.895 37.545 1.00 41.11 10 PRO B CA 1
ATOM 942 C C . PRO B 1 10 ? 13.373 61.916 36.387 1.00 40.64 10 PRO B C 1
ATOM 943 O O . PRO B 1 10 ? 12.562 61.002 36.255 1.00 40.74 10 PRO B O 1
ATOM 947 N N . HIS B 1 11 ? 14.399 62.121 35.559 1.00 40.07 11 HIS B N 1
ATOM 948 C CA . HIS B 1 11 ? 14.675 61.248 34.425 1.00 39.46 11 HIS B CA 1
ATOM 949 C C . HIS B 1 11 ? 15.021 59.835 34.884 1.00 39.57 11 HIS B C 1
ATOM 950 O O . HIS B 1 11 ? 14.607 58.874 34.254 1.00 39.96 11 HIS B O 1
ATOM 957 N N . GLU B 1 12 ? 15.745 59.716 35.994 1.00 39.86 12 GLU B N 1
ATOM 958 C CA . GLU B 1 12 ? 16.122 58.417 36.558 1.00 40.44 12 GLU B CA 1
ATOM 959 C C . GLU B 1 12 ? 14.929 57.487 36.781 1.00 40.46 12 GLU B C 1
ATOM 960 O O . GLU B 1 12 ? 15.106 56.281 36.920 1.00 40.64 12 GLU B O 1
ATOM 966 N N . ARG B 1 13 ? 13.723 58.052 36.800 1.00 40.42 13 ARG B N 1
ATOM 967 C CA . ARG B 1 13 ? 12.500 57.280 37.014 1.00 40.49 13 ARG B CA 1
ATOM 968 C C . ARG B 1 13 ? 11.923 56.663 35.738 1.00 39.86 13 ARG B C 1
ATOM 969 O O . ARG B 1 13 ? 11.178 55.685 35.813 1.00 40.08 13 ARG B O 1
ATOM 977 N N . LEU B 1 14 ? 12.258 57.228 34.578 1.00 39.07 14 LEU B N 1
ATOM 978 C CA . LEU B 1 14 ? 11.660 56.807 33.299 1.00 38.23 14 LEU B CA 1
ATOM 979 C C . LEU B 1 14 ? 12.228 55.485 32.780 1.00 37.65 14 LEU B C 1
ATOM 980 O O . LEU B 1 14 ? 13.434 55.264 32.849 1.00 37.42 14 LEU B O 1
ATOM 985 N N . ASP B 1 15 ? 11.352 54.621 32.258 1.00 37.04 15 ASP B N 1
ATOM 986 C CA . ASP B 1 15 ? 11.753 53.354 31.638 1.00 36.42 15 ASP B CA 1
ATOM 987 C C . ASP B 1 15 ? 12.686 53.620 30.457 1.00 35.92 15 ASP B C 1
ATOM 988 O O . ASP B 1 15 ? 13.684 52.918 30.263 1.00 35.62 15 ASP B O 1
ATOM 993 N N . ALA B 1 16 ? 12.331 54.634 29.671 1.00 34.93 16 ALA B N 1
ATOM 994 C CA . ALA B 1 16 ? 13.127 55.081 28.542 1.00 34.32 16 ALA B CA 1
ATOM 995 C C . ALA B 1 16 ? 14.581 55.348 28.924 1.00 33.87 16 ALA B C 1
ATOM 996 O O . ALA B 1 16 ? 15.486 55.047 28.146 1.00 33.54 16 ALA B O 1
ATOM 998 N N . TRP B 1 17 ? 14.799 55.896 30.121 1.00 32.99 17 TRP B N 1
ATOM 999 C CA . TRP B 1 17 ? 16.148 56.196 30.593 1.00 32.57 17 TRP B CA 1
ATOM 1000 C C . TRP B 1 17 ? 16.880 54.948 31.099 1.00 32.71 17 TRP B C 1
ATOM 1001 O O . TRP B 1 17 ? 18.039 54.719 30.739 1.00 32.71 17 TRP B O 1
ATOM 1012 N N . ARG B 1 18 ? 16.213 54.147 31.931 1.00 32.80 18 ARG B N 1
ATOM 1013 C CA . ARG B 1 18 ? 16.822 52.920 32.484 1.00 33.18 18 ARG B CA 1
ATOM 1014 C C . ARG B 1 18 ? 17.193 51.947 31.367 1.00 31.86 18 ARG B C 1
ATOM 1015 O O . ARG B 1 18 ? 18.266 51.343 31.376 1.00 32.00 18 ARG B O 1
ATOM 1023 N N . ASP B 1 19 ? 16.297 51.815 30.401 1.00 31.07 19 ASP B N 1
ATOM 1024 C CA . ASP B 1 19 ? 16.524 50.953 29.251 1.00 30.55 19 ASP B CA 1
ATOM 1025 C C . ASP B 1 19 ? 17.649 51.498 28.337 1.00 29.89 19 ASP B C 1
ATOM 1026 O O . ASP B 1 19 ? 18.537 50.739 27.944 1.00 29.84 19 ASP B O 1
ATOM 1031 N N . SER B 1 20 ? 17.619 52.804 28.030 1.00 28.95 20 SER B N 1
ATOM 1032 C CA . SER B 1 20 ? 18.716 53.500 27.317 1.00 27.81 20 SER B CA 1
ATOM 1033 C C . SER B 1 20 ? 20.063 53.209 27.951 1.00 27.16 20 SER B C 1
ATOM 1034 O O . SER B 1 20 ? 21.020 52.815 27.270 1.00 26.95 20 SER B O 1
ATOM 1037 N N . MET B 1 21 ? 20.133 53.428 29.262 1.00 26.28 21 MET B N 1
ATOM 1038 C CA . MET B 1 21 ? 21.370 53.228 30.009 1.00 25.66 21 MET B CA 1
ATOM 1039 C C . MET B 1 21 ? 21.850 51.790 29.897 1.00 26.35 21 MET B C 1
ATOM 1040 O O . MET B 1 21 ? 23.051 51.553 29.866 1.00 26.72 21 MET B O 1
ATOM 1045 N N . GLU B 1 22 ? 20.917 50.843 29.825 1.00 27.33 22 GLU B N 1
ATOM 1046 C CA . GLU B 1 22 ? 21.267 49.436 29.603 1.00 28.55 22 GLU B CA 1
ATOM 1047 C C . GLU B 1 22 ? 21.810 49.226 28.201 1.00 28.14 22 GLU B C 1
ATOM 1048 O O . GLU B 1 22 ? 22.785 48.492 28.016 1.00 27.95 22 GLU B O 1
ATOM 1054 N N . LEU B 1 23 ? 21.200 49.899 27.224 1.00 28.33 23 LEU B N 1
ATOM 1055 C CA . LEU B 1 23 ? 21.723 49.907 25.851 1.00 28.58 23 LEU B CA 1
ATOM 1056 C C . LEU B 1 23 ? 23.183 50.381 25.774 1.00 28.77 23 LEU B C 1
ATOM 1057 O O . LEU B 1 23 ? 23.986 49.818 25.035 1.00 29.05 23 LEU B O 1
ATOM 1062 N N . VAL B 1 24 ? 23.526 51.414 26.539 1.00 29.00 24 VAL B N 1
ATOM 1063 C CA . VAL B 1 24 ? 24.901 51.920 26.540 1.00 29.05 24 VAL B CA 1
ATOM 1064 C C . VAL B 1 24 ? 25.880 50.786 26.846 1.00 29.43 24 VAL B C 1
ATOM 1065 O O . VAL B 1 24 ? 26.815 50.541 26.084 1.00 29.71 24 VAL B O 1
ATOM 1069 N N . GLU B 1 25 ? 25.635 50.076 27.941 1.00 29.75 25 GLU B N 1
ATOM 1070 C CA . GLU B 1 25 ? 26.502 48.982 28.369 1.00 30.03 25 GLU B CA 1
ATOM 1071 C C . GLU B 1 25 ? 26.576 47.866 27.331 1.00 29.50 25 GLU B C 1
ATOM 1072 O O . GLU B 1 25 ? 27.653 47.344 27.068 1.00 29.70 25 GLU B O 1
ATOM 1078 N N . MET B 1 26 ? 25.441 47.507 26.740 1.00 29.28 26 MET B N 1
ATOM 1079 C CA . MET B 1 26 ? 25.419 46.477 25.697 1.00 29.65 26 MET B CA 1
ATOM 1080 C C . MET B 1 26 ? 26.267 46.896 24.489 1.00 29.30 26 MET B C 1
ATOM 1081 O O . MET B 1 26 ? 27.136 46.135 24.054 1.00 29.24 26 MET B O 1
ATOM 1086 N N . ILE B 1 27 ? 26.041 48.115 23.987 1.00 28.75 27 ILE B N 1
ATOM 1087 C CA . ILE B 1 27 ? 26.810 48.664 22.856 1.00 28.25 27 ILE B CA 1
ATOM 1088 C C . ILE B 1 27 ? 28.311 48.710 23.134 1.00 28.45 27 ILE B C 1
ATOM 1089 O O . ILE B 1 27 ? 29.113 48.380 22.261 1.00 27.84 27 ILE B O 1
ATOM 1094 N N . TYR B 1 28 ? 28.684 49.109 24.349 1.00 28.89 28 TYR B N 1
ATOM 1095 C CA . TYR B 1 28 ? 30.084 49.054 24.771 1.00 29.59 28 TYR B CA 1
ATOM 1096 C C . TYR B 1 28 ? 30.635 47.620 24.744 1.00 30.69 28 TYR B C 1
ATOM 1097 O O . TYR B 1 28 ? 31.740 47.391 24.252 1.00 31.02 28 TYR B O 1
ATOM 1106 N N . ARG B 1 29 ? 29.849 46.670 25.248 1.00 31.83 29 ARG B N 1
ATOM 1107 C CA . ARG B 1 29 ? 30.198 45.253 25.205 1.00 33.18 29 ARG B CA 1
ATOM 1108 C C . ARG B 1 29 ? 30.367 44.786 23.763 1.00 33.32 29 ARG B C 1
ATOM 1109 O O . ARG B 1 29 ? 31.467 44.398 23.357 1.00 33.26 29 ARG B O 1
ATOM 1117 N N . LEU B 1 30 ? 29.279 44.842 22.997 1.00 33.62 30 LEU B N 1
ATOM 1118 C CA . LEU B 1 30 ? 29.287 44.467 21.583 1.00 34.01 30 LEU B CA 1
ATOM 1119 C C . LEU B 1 30 ? 30.486 45.029 20.795 1.00 34.19 30 LEU B C 1
ATOM 1120 O O . LEU B 1 30 ? 31.059 44.331 19.956 1.00 34.57 30 LEU B O 1
ATOM 1125 N N . THR B 1 31 ? 30.877 46.271 21.081 1.00 34.10 31 THR B N 1
ATOM 1126 C CA . THR B 1 31 ? 31.897 46.947 20.281 1.00 33.97 31 THR B CA 1
ATOM 1127 C C . THR B 1 31 ? 33.347 46.681 20.697 1.00 34.18 31 THR B C 1
ATOM 1128 O O . THR B 1 31 ? 34.269 47.041 19.964 1.00 34.23 31 THR B O 1
ATOM 1132 N N . GLU B 1 32 ? 33.553 46.063 21.857 1.00 34.45 32 GLU B N 1
ATOM 1133 C CA . GLU B 1 32 ? 34.911 45.699 22.295 1.00 34.88 32 GLU B CA 1
ATOM 1134 C C . GLU B 1 32 ? 35.610 44.706 21.364 1.00 34.38 32 GLU B C 1
ATOM 1135 O O . GLU B 1 32 ? 36.838 44.645 21.341 1.00 34.44 32 GLU B O 1
ATOM 1141 N N . VAL B 1 33 ? 34.823 43.947 20.603 1.00 33.83 33 VAL B N 1
ATOM 1142 C CA . VAL B 1 33 ? 35.345 42.919 19.693 1.00 33.61 33 VAL B CA 1
ATOM 1143 C C . VAL B 1 33 ? 35.472 43.419 18.248 1.00 33.25 33 VAL B C 1
ATOM 1144 O O . VAL B 1 33 ? 35.935 42.695 17.369 1.00 33.16 33 VAL B O 1
ATOM 1148 N N . PHE B 1 34 ? 35.063 44.661 18.017 1.00 32.67 34 PHE B N 1
ATOM 1149 C CA . PHE B 1 34 ? 35.209 45.294 16.715 1.00 32.25 34 PHE B CA 1
ATOM 1150 C C . PHE B 1 34 ? 36.690 45.419 16.370 1.00 32.19 34 PHE B C 1
ATOM 1151 O O . PHE B 1 34 ? 37.530 45.440 17.279 1.00 32.36 34 PHE B O 1
ATOM 1159 N N . PRO B 1 35 ? 37.020 45.504 15.064 1.00 32.11 35 PRO B N 1
ATOM 1160 C CA . PRO B 1 35 ? 38.426 45.601 14.655 1.00 32.06 35 PRO B CA 1
ATOM 1161 C C . PRO B 1 35 ? 39.062 46.890 15.157 1.00 32.25 35 PRO B C 1
ATOM 1162 O O . PRO B 1 35 ? 38.357 47.887 15.336 1.00 32.49 35 PRO B O 1
ATOM 1166 N N . ASP B 1 36 ? 40.378 46.872 15.379 1.00 32.31 36 ASP B N 1
ATOM 1167 C CA . ASP B 1 36 ? 41.106 48.067 15.811 1.00 32.28 36 ASP B CA 1
ATOM 1168 C C . ASP B 1 36 ? 41.014 49.201 14.792 1.00 32.26 36 ASP B C 1
ATOM 1169 O O . ASP B 1 36 ? 41.078 50.371 15.161 1.00 32.19 36 ASP B O 1
ATOM 1174 N N . GLN B 1 37 ? 40.865 48.857 13.515 1.00 32.42 37 GLN B N 1
ATOM 1175 C CA . GLN B 1 37 ? 40.776 49.863 12.458 1.00 32.68 37 GLN B CA 1
ATOM 1176 C C . GLN B 1 37 ? 39.511 50.711 12.576 1.00 32.47 37 GLN B C 1
ATOM 1177 O O . GLN B 1 37 ? 39.367 51.700 11.869 1.00 32.67 37 GLN B O 1
ATOM 1183 N N . GLU B 1 38 ? 38.602 50.316 13.466 1.00 32.01 38 GLU B N 1
ATOM 1184 C CA . GLU B 1 38 ? 37.308 50.980 13.610 1.00 31.50 38 GLU B CA 1
ATOM 1185 C C . GLU B 1 38 ? 37.151 51.691 14.942 1.00 31.31 38 GLU B C 1
ATOM 1186 O O . GLU B 1 38 ? 36.135 52.350 15.183 1.00 31.55 38 GLU B O 1
ATOM 1192 N N . ARG B 1 39 ? 38.163 51.555 15.795 1.00 31.01 39 ARG B N 1
ATOM 1193 C CA . ARG B 1 39 ? 38.149 52.083 17.160 1.00 30.82 39 ARG B CA 1
ATOM 1194 C C . ARG B 1 39 ? 37.758 53.563 17.256 1.00 30.17 39 ARG B C 1
ATOM 1195 O O . ARG B 1 39 ? 37.088 53.971 18.213 1.00 30.05 39 ARG B O 1
ATOM 1203 N N . TYR B 1 40 ? 38.168 54.362 16.273 1.00 29.12 40 TYR B N 1
ATOM 1204 C CA . TYR B 1 40 ? 37.759 55.763 16.227 1.00 28.47 40 TYR B CA 1
ATOM 1205 C C . TYR B 1 40 ? 36.775 56.032 15.104 1.00 27.37 40 TYR B C 1
ATOM 1206 O O . TYR B 1 40 ? 36.319 57.163 14.919 1.00 27.25 40 TYR B O 1
ATOM 1215 N N . GLY B 1 41 ? 36.452 54.981 14.361 1.00 26.06 41 GLY B N 1
ATOM 1216 C CA . GLY B 1 41 ? 35.459 55.057 13.313 1.00 24.67 41 GLY B CA 1
ATOM 1217 C C . GLY B 1 41 ? 34.123 54.590 13.847 1.00 24.21 41 GLY B C 1
ATOM 1218 O O . GLY B 1 41 ? 33.502 55.277 14.671 1.00 24.24 41 GLY B O 1
ATOM 1219 N N . LEU B 1 42 ? 33.703 53.409 13.400 1.00 23.23 42 LEU B N 1
ATOM 1220 C CA . LEU B 1 42 ? 32.386 52.875 13.712 1.00 23.10 42 LEU B CA 1
ATOM 1221 C C . LEU B 1 42 ? 32.173 52.658 15.206 1.00 22.76 42 LEU B C 1
ATOM 1222 O O . LEU B 1 42 ? 31.120 52.998 15.738 1.00 22.53 42 LEU B O 1
ATOM 1227 N N . THR B 1 43 ? 33.178 52.103 15.876 1.00 22.63 43 THR B N 1
ATOM 1228 C CA . THR B 1 43 ? 33.118 51.863 17.320 1.00 22.32 43 THR B CA 1
ATOM 1229 C C . THR B 1 43 ? 32.819 53.146 18.116 1.00 22.13 43 THR B C 1
ATOM 1230 O O . THR B 1 43 ? 31.892 53.171 18.934 1.00 22.09 43 THR B O 1
ATOM 1234 N N . ALA B 1 44 ? 33.588 54.203 17.862 1.00 21.82 44 ALA B N 1
ATOM 1235 C CA . ALA B 1 44 ? 33.407 55.472 18.572 1.00 22.23 44 ALA B CA 1
ATOM 1236 C C . ALA B 1 44 ? 32.045 56.086 18.264 1.00 22.34 44 ALA B C 1
ATOM 1237 O O . ALA B 1 44 ? 31.451 56.734 19.120 1.00 22.17 44 ALA B O 1
ATOM 1239 N N . GLN B 1 45 ? 31.543 55.839 17.058 1.00 22.65 45 GLN B N 1
ATOM 1240 C CA . GLN B 1 45 ? 30.252 56.365 16.646 1.00 23.16 45 GLN B CA 1
ATOM 1241 C C . GLN B 1 45 ? 29.073 55.638 17.305 1.00 23.02 45 GLN B C 1
ATOM 1242 O O . GLN B 1 45 ? 28.058 56.271 17.659 1.00 22.76 45 GLN B O 1
ATOM 1248 N N . LEU B 1 46 ? 29.207 54.320 17.461 1.00 22.48 46 LEU B N 1
ATOM 1249 C CA . LEU B 1 46 ? 28.181 53.516 18.115 1.00 22.33 46 LEU B CA 1
ATOM 1250 C C . LEU B 1 46 ? 28.086 53.904 19.580 1.00 22.31 46 LEU B C 1
ATOM 1251 O O . LEU B 1 46 ? 26.996 54.109 20.102 1.00 22.15 46 LEU B O 1
ATOM 1256 N N . ARG B 1 47 ? 29.242 54.012 20.230 1.00 22.48 47 ARG B N 1
ATOM 1257 C CA . ARG B 1 47 ? 29.316 54.429 21.626 1.00 22.52 47 ARG B CA 1
ATOM 1258 C C . ARG B 1 47 ? 28.728 55.820 21.872 1.00 22.69 47 ARG B C 1
ATOM 1259 O O . ARG B 1 47 ? 27.839 55.947 22.704 1.00 22.74 47 ARG B O 1
ATOM 1267 N N . ARG B 1 48 ? 29.200 56.834 21.135 1.00 22.61 48 ARG B N 1
ATOM 1268 C CA . ARG B 1 48 ? 28.666 58.204 21.210 1.00 22.83 48 ARG B CA 1
ATOM 1269 C C . ARG B 1 48 ? 27.142 58.226 21.059 1.00 22.39 48 ARG B C 1
ATOM 1270 O O . ARG B 1 48 ? 26.445 58.881 21.835 1.00 22.48 48 ARG B O 1
ATOM 1278 N N . ALA B 1 49 ? 26.627 57.520 20.056 1.00 22.08 49 ALA B N 1
ATOM 1279 C CA . ALA B 1 49 ? 25.200 57.555 19.765 1.00 21.87 49 ALA B CA 1
ATOM 1280 C C . ALA B 1 49 ? 24.426 56.915 20.903 1.00 22.12 49 ALA B C 1
ATOM 1281 O O . ALA B 1 49 ? 23.397 57.442 21.330 1.00 22.33 49 ALA B O 1
ATOM 1283 N N . ALA B 1 50 ? 24.928 55.788 21.402 1.00 22.05 50 ALA B N 1
ATOM 1284 C CA . ALA B 1 50 ? 24.282 55.084 22.512 1.00 21.74 50 ALA B CA 1
ATOM 1285 C C . ALA B 1 50 ? 24.260 55.953 23.755 1.00 21.83 50 ALA B C 1
ATOM 1286 O O . ALA B 1 50 ? 23.225 56.058 24.403 1.00 22.16 50 ALA B O 1
ATOM 1288 N N . VAL B 1 51 ? 25.395 56.585 24.061 1.00 21.68 51 VAL B N 1
ATOM 1289 C CA . VAL B 1 51 ? 25.531 57.498 25.203 1.00 21.82 51 VAL B CA 1
ATOM 1290 C C . VAL B 1 51 ? 24.604 58.704 25.044 1.00 22.31 51 VAL B C 1
ATOM 1291 O O . VAL B 1 51 ? 24.041 59.196 26.022 1.00 22.98 51 VAL B O 1
ATOM 1295 N N . SER B 1 52 ? 24.461 59.160 23.803 1.00 21.99 52 SER B N 1
ATOM 1296 C CA . SER B 1 52 ? 23.701 60.350 23.466 1.00 21.60 52 SER B CA 1
ATOM 1297 C C . SER B 1 52 ? 22.234 60.238 23.865 1.00 21.69 52 SER B C 1
ATOM 1298 O O . SER B 1 52 ? 21.609 61.240 24.200 1.00 21.96 52 SER B O 1
ATOM 1301 N N . ILE B 1 53 ? 21.705 59.012 23.853 1.00 21.44 53 ILE B N 1
ATOM 1302 C CA . ILE B 1 53 ? 20.279 58.749 24.079 1.00 20.86 53 ILE B CA 1
ATOM 1303 C C . ILE B 1 53 ? 19.819 59.030 25.527 1.00 20.91 53 ILE B C 1
ATOM 1304 O O . ILE B 1 53 ? 18.960 59.888 25.729 1.00 21.09 53 ILE B O 1
ATOM 1309 N N . PRO B 1 54 ? 20.377 58.320 26.539 1.00 20.81 54 PRO B N 1
ATOM 1310 C CA . PRO B 1 54 ? 20.007 58.690 27.913 1.00 20.65 54 PRO B CA 1
ATOM 1311 C C . PRO B 1 54 ? 20.384 60.122 28.303 1.00 20.65 54 PRO B C 1
ATOM 1312 O O . PRO B 1 54 ? 19.691 60.725 29.113 1.00 20.61 54 PRO B O 1
ATOM 1316 N N . SER B 1 55 ? 21.470 60.651 27.737 1.00 20.62 55 SER B N 1
ATOM 1317 C CA . SER B 1 55 ? 21.896 62.030 28.005 1.00 20.41 55 SER B CA 1
ATOM 1318 C C . SER B 1 55 ? 20.842 63.016 27.529 1.00 20.57 55 SER B C 1
ATOM 1319 O O . SER B 1 55 ? 20.558 64.007 28.212 1.00 20.52 55 SER B O 1
ATOM 1322 N N . ASN B 1 56 ? 20.281 62.745 26.348 1.00 20.57 56 ASN B N 1
ATOM 1323 C CA . ASN B 1 56 ? 19.250 63.597 25.779 1.00 21.04 56 ASN B CA 1
ATOM 1324 C C . ASN B 1 56 ? 17.887 63.477 26.455 1.00 21.39 56 ASN B C 1
ATOM 1325 O O . ASN B 1 56 ? 17.170 64.458 26.548 1.00 21.33 56 ASN B O 1
ATOM 1330 N N . ILE B 1 57 ? 17.537 62.280 26.922 1.00 21.87 57 ILE B N 1
ATOM 1331 C CA . ILE B 1 57 ? 16.379 62.112 27.792 1.00 22.39 57 ILE B CA 1
ATOM 1332 C C . ILE B 1 57 ? 16.553 62.973 29.054 1.00 23.36 57 ILE B C 1
ATOM 1333 O O . ILE B 1 57 ? 15.682 63.798 29.378 1.00 23.52 57 ILE B O 1
ATOM 1338 N N . ALA B 1 58 ? 17.688 62.807 29.738 1.00 23.77 58 ALA B N 1
ATOM 1339 C CA . ALA B 1 58 ? 17.979 63.578 30.948 1.00 24.44 58 ALA B CA 1
ATOM 1340 C C . ALA B 1 58 ? 17.955 65.073 30.681 1.00 25.14 58 ALA B C 1
ATOM 1341 O O . ALA B 1 58 ? 17.358 65.830 31.437 1.00 25.28 58 ALA B O 1
ATOM 1343 N N . GLU B 1 59 ? 18.595 65.502 29.599 1.00 26.12 59 GLU B N 1
ATOM 1344 C CA . GLU B 1 59 ? 18.600 66.919 29.263 1.00 26.76 59 GLU B CA 1
ATOM 1345 C C . GLU B 1 59 ? 17.174 67.473 29.061 1.00 27.06 59 GLU B C 1
ATOM 1346 O O . GLU B 1 59 ? 16.828 68.515 29.611 1.00 27.13 59 GLU B O 1
ATOM 1352 N N . GLY B 1 60 ? 16.349 66.766 28.294 1.00 27.36 60 GLY B N 1
ATOM 1353 C CA . GLY B 1 60 ? 14.962 67.168 28.084 1.00 27.69 60 GLY B CA 1
ATOM 1354 C C . GLY B 1 60 ? 14.146 67.250 29.364 1.00 28.27 60 GLY B C 1
ATOM 1355 O O . GLY B 1 60 ? 13.452 68.234 29.597 1.00 28.45 60 GLY B O 1
ATOM 1356 N N . ALA B 1 61 ? 14.232 66.215 30.196 1.00 28.59 61 ALA B N 1
ATOM 1357 C CA . ALA B 1 61 ? 13.503 66.165 31.462 1.00 29.01 61 ALA B CA 1
ATOM 1358 C C . ALA B 1 61 ? 13.811 67.338 32.397 1.00 29.33 61 ALA B C 1
ATOM 1359 O O . ALA B 1 61 ? 13.011 67.661 33.268 1.00 29.54 61 ALA B O 1
ATOM 1361 N N . ALA B 1 62 ? 14.973 67.956 32.213 1.00 30.06 62 ALA B N 1
ATOM 1362 C CA . ALA B 1 62 ? 15.438 69.057 33.050 1.00 30.61 62 ALA B CA 1
ATOM 1363 C C . ALA B 1 62 ? 14.929 70.391 32.523 1.00 31.36 62 ALA B C 1
ATOM 1364 O O . ALA B 1 62 ? 15.116 71.436 33.142 1.00 31.47 62 ALA B O 1
ATOM 1366 N N . ARG B 1 63 ? 14.277 70.348 31.371 1.00 32.60 63 ARG B N 1
ATOM 1367 C CA . ARG B 1 63 ? 13.795 71.556 30.727 1.00 33.69 63 ARG B CA 1
ATOM 1368 C C . ARG B 1 63 ? 12.479 72.078 31.301 1.00 34.59 63 ARG B C 1
ATOM 1369 O O . ARG B 1 63 ? 11.735 71.347 31.960 1.00 34.58 63 ARG B O 1
ATOM 1377 N N . ARG B 1 64 ? 12.217 73.356 31.052 1.00 35.66 64 ARG B N 1
ATOM 1378 C CA . ARG B 1 64 ? 11.100 74.065 31.673 1.00 37.12 64 ARG B CA 1
ATOM 1379 C C . ARG B 1 64 ? 9.756 73.695 31.057 1.00 37.11 64 ARG B C 1
ATOM 1380 O O . ARG B 1 64 ? 8.811 73.374 31.780 1.00 37.45 64 ARG B O 1
ATOM 1388 N N . SER B 1 65 ? 9.679 73.750 29.727 1.00 37.18 65 SER B N 1
ATOM 1389 C CA . SER B 1 65 ? 8.419 73.571 29.021 1.00 36.90 65 SER B CA 1
ATOM 1390 C C . SER B 1 65 ? 8.351 72.245 28.282 1.00 36.63 65 SER B C 1
ATOM 1391 O O . SER B 1 65 ? 9.378 71.693 27.871 1.00 36.86 65 SER B O 1
ATOM 1394 N N . THR B 1 66 ? 7.126 71.757 28.109 1.00 36.01 66 THR B N 1
ATOM 1395 C CA . THR B 1 66 ? 6.828 70.564 27.327 1.00 35.46 66 THR B CA 1
ATOM 1396 C C . THR B 1 66 ? 7.505 70.544 25.930 1.00 35.35 66 THR B C 1
ATOM 1397 O O . THR B 1 66 ? 8.189 69.577 25.600 1.00 34.92 66 THR B O 1
ATOM 1401 N N . PRO B 1 67 ? 7.320 71.608 25.114 1.00 35.27 67 PRO B N 1
ATOM 1402 C CA . PRO B 1 67 ? 7.979 71.687 23.802 1.00 35.03 67 PRO B CA 1
ATOM 1403 C C . PRO B 1 67 ? 9.488 71.423 23.809 1.00 34.87 67 PRO B C 1
ATOM 1404 O O . PRO B 1 67 ? 10.022 70.908 22.815 1.00 35.02 67 PRO B O 1
ATOM 1408 N N . ASP B 1 68 ? 10.158 71.781 24.905 1.00 34.36 68 ASP B N 1
ATOM 1409 C CA . ASP B 1 68 ? 11.603 71.572 25.048 1.00 33.92 68 ASP B CA 1
ATOM 1410 C C . ASP B 1 68 ? 11.934 70.124 25.387 1.00 33.45 68 ASP B C 1
ATOM 1411 O O . ASP B 1 68 ? 12.882 69.548 24.838 1.00 33.42 68 ASP B O 1
ATOM 1416 N N . TYR B 1 69 ? 11.151 69.549 26.295 1.00 32.63 69 TYR B N 1
ATOM 1417 C CA . TYR B 1 69 ? 11.259 68.141 26.630 1.00 32.47 69 TYR B CA 1
ATOM 1418 C C . TYR B 1 69 ? 11.223 67.303 25.337 1.00 32.10 69 TYR B C 1
ATOM 1419 O O . TYR B 1 69 ? 12.148 66.535 25.060 1.00 31.92 69 TYR B O 1
ATOM 1428 N N . SER B 1 70 ? 10.164 67.505 24.550 1.00 31.52 70 SER B N 1
ATOM 1429 C CA . SER B 1 70 ? 9.921 66.817 23.278 1.00 30.66 70 SER B CA 1
ATOM 1430 C C . SER B 1 70 ? 10.999 67.046 22.227 1.00 30.18 70 SER B C 1
ATOM 1431 O O . SER B 1 70 ? 11.290 66.160 21.446 1.00 29.56 70 SER B O 1
ATOM 1434 N N . ARG B 1 71 ? 11.559 68.252 22.197 1.00 30.22 71 ARG B N 1
ATOM 1435 C CA . ARG B 1 71 ? 12.620 68.592 21.253 1.00 30.22 71 ARG B CA 1
ATOM 1436 C C . ARG B 1 71 ? 13.843 67.722 21.517 1.00 29.89 71 ARG B C 1
ATOM 1437 O O . ARG B 1 71 ? 14.495 67.250 20.572 1.00 29.77 71 ARG B O 1
ATOM 1445 N N . PHE B 1 72 ? 14.130 67.495 22.800 1.00 29.28 72 PHE B N 1
ATOM 1446 C CA . PHE B 1 72 ? 15.246 66.649 23.193 1.00 29.14 72 PHE B CA 1
ATOM 1447 C C . PHE B 1 72 ? 14.930 65.158 23.106 1.00 29.29 72 PHE B C 1
ATOM 1448 O O . PHE B 1 72 ? 15.812 64.359 22.778 1.00 29.20 72 PHE B O 1
ATOM 1456 N N . LEU B 1 73 ? 13.681 64.780 23.387 1.00 29.36 73 LEU B N 1
ATOM 1457 C CA . LEU B 1 73 ? 13.289 63.374 23.262 1.00 29.40 73 LEU B CA 1
ATOM 1458 C C . LEU B 1 73 ? 13.358 62.984 21.796 1.00 29.41 73 LEU B C 1
ATOM 1459 O O . LEU B 1 73 ? 13.753 61.876 21.459 1.00 29.61 73 LEU B O 1
ATOM 1464 N N . SER B 1 74 ? 12.972 63.917 20.933 1.00 29.49 74 SER B N 1
ATOM 1465 C CA . SER B 1 74 ? 13.069 63.743 19.495 1.00 29.75 74 SER B CA 1
ATOM 1466 C C . SER B 1 74 ? 14.529 63.560 19.026 1.00 29.51 74 SER B C 1
ATOM 1467 O O . SER B 1 74 ? 14.800 62.721 18.171 1.00 29.52 74 SER B O 1
ATOM 1470 N N . ILE B 1 75 ? 15.455 64.338 19.596 1.00 29.38 75 ILE B N 1
ATOM 1471 C CA . ILE B 1 75 ? 16.896 64.176 19.333 1.00 29.03 75 ILE B CA 1
ATOM 1472 C C . ILE B 1 75 ? 17.412 62.813 19.833 1.00 28.92 75 ILE B C 1
ATOM 1473 O O . ILE B 1 75 ? 18.275 62.205 19.206 1.00 28.64 75 ILE B O 1
ATOM 1478 N N . ALA B 1 76 ? 16.868 62.332 20.947 1.00 28.78 76 ALA B N 1
ATOM 1479 C CA . ALA B 1 76 ? 17.208 61.002 21.447 1.00 29.35 76 ALA B CA 1
ATOM 1480 C C . ALA B 1 76 ? 16.777 59.871 20.503 1.00 29.81 76 ALA B C 1
ATOM 1481 O O . ALA B 1 76 ? 17.529 58.917 20.298 1.00 29.73 76 ALA B O 1
ATOM 1483 N N . ARG B 1 77 ? 15.584 59.983 19.919 1.00 30.17 77 ARG B N 1
ATOM 1484 C CA . ARG B 1 77 ? 15.096 58.938 19.019 1.00 30.78 77 ARG B CA 1
ATOM 1485 C C . ARG B 1 77 ? 15.866 58.932 17.709 1.00 30.09 77 ARG B C 1
ATOM 1486 O O . ARG B 1 77 ? 16.082 57.873 17.114 1.00 30.01 77 ARG B O 1
ATOM 1494 N N . GLY B 1 78 ? 16.276 60.119 17.270 1.00 29.64 78 GLY B N 1
ATOM 1495 C CA . GLY B 1 78 ? 17.157 60.258 16.119 1.00 28.97 78 GLY B CA 1
ATOM 1496 C C . GLY B 1 78 ? 18.462 59.511 16.319 1.00 28.62 78 GLY B C 1
ATOM 1497 O O . GLY B 1 78 ? 18.898 58.792 15.429 1.00 28.57 78 GLY B O 1
ATOM 1498 N N . SER B 1 79 ? 19.070 59.680 17.498 1.00 28.62 79 SER B N 1
ATOM 1499 C CA . SER B 1 79 ? 20.315 58.993 17.885 1.00 28.46 79 SER B CA 1
ATOM 1500 C C . SER B 1 79 ? 20.148 57.478 17.971 1.00 28.54 79 SER B C 1
ATOM 1501 O O . SER B 1 79 ? 21.098 56.736 17.730 1.00 28.42 79 SER B O 1
ATOM 1504 N N . LEU B 1 80 ? 18.950 57.027 18.335 1.00 28.36 80 LEU B N 1
ATOM 1505 C CA . LEU B 1 80 ? 18.664 55.606 18.393 1.00 28.78 80 LEU B CA 1
ATOM 1506 C C . LEU B 1 80 ? 18.612 55.052 16.975 1.00 28.79 80 LEU B C 1
ATOM 1507 O O . LEU B 1 80 ? 19.110 53.947 16.694 1.00 29.05 80 LEU B O 1
ATOM 1512 N N . SER B 1 81 ? 18.025 55.848 16.087 1.00 28.46 81 SER B N 1
ATOM 1513 C CA . SER B 1 81 ? 17.896 55.508 14.682 1.00 28.27 81 SER B CA 1
ATOM 1514 C C . SER B 1 81 ? 19.259 55.379 14.001 1.00 27.80 81 SER B C 1
ATOM 1515 O O . SER B 1 81 ? 19.446 54.521 13.136 1.00 27.55 81 SER B O 1
ATOM 1518 N N . GLU B 1 82 ? 20.214 56.219 14.384 1.00 27.30 82 GLU B N 1
ATOM 1519 C CA . GLU B 1 82 ? 21.542 56.071 13.808 1.00 27.39 82 GLU B CA 1
ATOM 1520 C C . GLU B 1 82 ? 22.302 54.915 14.454 1.00 27.02 82 GLU B C 1
ATOM 1521 O O . GLU B 1 82 ? 23.029 54.193 13.764 1.00 26.64 82 GLU B O 1
ATOM 1527 N N . LEU B 1 83 ? 22.090 54.727 15.759 1.00 26.69 83 LEU B N 1
ATOM 1528 C CA . LEU B 1 83 ? 22.626 53.582 16.489 1.00 26.86 83 LEU B CA 1
ATOM 1529 C C . LEU B 1 83 ? 22.227 52.265 15.825 1.00 26.91 83 LEU B C 1
ATOM 1530 O O . LEU B 1 83 ? 23.073 51.404 15.588 1.00 26.72 83 LEU B O 1
ATOM 1535 N N . ASP B 1 84 ? 20.941 52.130 15.512 1.00 27.05 84 ASP B N 1
ATOM 1536 C CA . ASP B 1 84 ? 20.413 50.922 14.879 1.00 27.21 84 ASP B CA 1
ATOM 1537 C C . ASP B 1 84 ? 20.961 50.679 13.472 1.00 27.19 84 ASP B C 1
ATOM 1538 O O . ASP B 1 84 ? 21.302 49.549 13.125 1.00 27.39 84 ASP B O 1
ATOM 1543 N N . THR B 1 85 ? 21.027 51.738 12.667 1.00 27.11 85 THR B N 1
ATOM 1544 C CA . THR B 1 85 ? 21.658 51.686 11.359 1.00 27.09 85 THR B CA 1
ATOM 1545 C C . THR B 1 85 ? 23.091 51.143 11.458 1.00 26.94 85 THR B C 1
ATOM 1546 O O . THR B 1 85 ? 23.455 50.224 10.727 1.00 27.14 85 THR B O 1
ATOM 1550 N N . GLN B 1 86 ? 23.883 51.703 12.372 1.00 26.69 86 GLN B N 1
ATOM 1551 C CA . GLN B 1 86 ? 25.284 51.304 12.564 1.00 26.68 86 GLN B CA 1
ATOM 1552 C C . GLN B 1 86 ? 25.428 49.871 13.085 1.00 26.40 86 GLN B C 1
ATOM 1553 O O . GLN B 1 86 ? 26.369 49.163 12.732 1.00 26.14 86 GLN B O 1
ATOM 1559 N N . VAL B 1 87 ? 24.494 49.451 13.932 1.00 26.29 87 VAL B N 1
ATOM 1560 C CA . VAL B 1 87 ? 24.499 48.088 14.433 1.00 26.16 87 VAL B CA 1
ATOM 1561 C C . VAL B 1 87 ? 24.333 47.145 13.253 1.00 25.94 87 VAL B C 1
ATOM 1562 O O . VAL B 1 87 ? 25.098 46.206 13.106 1.00 25.70 87 VAL B O 1
ATOM 1566 N N . GLN B 1 88 ? 23.373 47.449 12.383 1.00 26.02 88 GLN B N 1
ATOM 1567 C CA . GLN B 1 88 ? 23.104 46.637 11.207 1.00 26.42 88 GLN B CA 1
ATOM 1568 C C . GLN B 1 88 ? 24.264 46.616 10.224 1.00 25.89 88 GLN B C 1
ATOM 1569 O O . GLN B 1 88 ? 24.596 45.575 9.672 1.00 26.65 88 GLN B O 1
ATOM 1575 N N . ILE B 1 89 ? 24.895 47.761 10.024 1.00 25.32 89 ILE B N 1
ATOM 1576 C CA . ILE B 1 89 ? 26.088 47.843 9.184 1.00 24.83 89 ILE B CA 1
ATOM 1577 C C . ILE B 1 89 ? 27.254 47.007 9.747 1.00 24.48 89 ILE B C 1
ATOM 1578 O O . ILE B 1 89 ? 27.937 46.310 9.005 1.00 24.07 89 ILE B O 1
ATOM 1583 N N . ALA B 1 90 ? 27.472 47.079 11.055 1.00 24.31 90 ALA B N 1
ATOM 1584 C CA . ALA B 1 90 ? 28.532 46.299 11.686 1.00 24.38 90 ALA B CA 1
ATOM 1585 C C . ALA B 1 90 ? 28.323 44.800 11.461 1.00 24.56 90 ALA B C 1
ATOM 1586 O O . ALA B 1 90 ? 29.288 44.069 11.218 1.00 24.22 90 ALA B O 1
ATOM 1588 N N . ALA B 1 91 ? 27.062 44.365 11.534 1.00 24.74 91 ALA B N 1
ATOM 1589 C CA . ALA B 1 91 ? 26.693 42.976 11.286 1.00 25.37 91 ALA B CA 1
ATOM 1590 C C . ALA B 1 91 ? 26.906 42.547 9.821 1.00 25.96 91 ALA B C 1
ATOM 1591 O O . ALA B 1 91 ? 27.226 41.384 9.555 1.00 25.80 91 ALA B O 1
ATOM 1593 N N . ARG B 1 92 ? 26.730 43.483 8.889 1.00 26.33 92 ARG B N 1
ATOM 1594 C CA . ARG B 1 92 ? 26.956 43.214 7.460 1.00 27.04 92 ARG B CA 1
ATOM 1595 C C . ARG B 1 92 ? 28.432 43.152 7.089 1.00 27.70 92 ARG B C 1
ATOM 1596 O O . ARG B 1 92 ? 28.821 42.432 6.173 1.00 28.07 92 ARG B O 1
ATOM 1604 N N . LEU B 1 93 ? 29.251 43.913 7.801 1.00 28.29 93 LEU B N 1
ATOM 1605 C CA . LEU B 1 93 ? 30.680 43.889 7.591 1.00 28.88 93 LEU B CA 1
ATOM 1606 C C . LEU B 1 93 ? 31.283 42.737 8.381 1.00 29.73 93 LEU B C 1
ATOM 1607 O O . LEU B 1 93 ? 32.451 42.387 8.195 1.00 29.86 93 LEU B O 1
ATOM 1612 N N . GLY B 1 94 ? 30.475 42.155 9.270 1.00 30.56 94 GLY B N 1
ATOM 1613 C CA . GLY B 1 94 ? 30.867 40.984 10.051 1.00 31.09 94 GLY B CA 1
ATOM 1614 C C . GLY B 1 94 ? 31.680 41.288 11.296 1.00 31.64 94 GLY B C 1
ATOM 1615 O O . GLY B 1 94 ? 32.431 40.431 11.779 1.00 31.19 94 GLY B O 1
ATOM 1616 N N . TYR B 1 95 ? 31.524 42.500 11.828 1.00 32.26 95 TYR B N 1
ATOM 1617 C CA . TYR B 1 95 ? 32.221 42.884 13.058 1.00 33.10 95 TYR B CA 1
ATOM 1618 C C . TYR B 1 95 ? 31.587 42.269 14.297 1.00 33.56 95 TYR B C 1
ATOM 1619 O O . TYR B 1 95 ? 32.253 42.045 15.297 1.00 33.37 95 TYR B O 1
ATOM 1628 N N . SER B 1 96 ? 30.290 42.020 14.234 1.00 34.83 96 SER B N 1
ATOM 1629 C CA . SER B 1 96 ? 29.568 41.568 15.408 1.00 36.18 96 SER B CA 1
ATOM 1630 C C . SER B 1 96 ? 29.286 40.083 15.323 1.00 37.30 96 SER B C 1
ATOM 1631 O O . SER B 1 96 ? 29.107 39.530 14.243 1.00 37.24 96 SER B O 1
ATOM 1634 N N . ARG B 1 97 ? 29.279 39.445 16.484 1.00 39.00 97 ARG B N 1
ATOM 1635 C CA . ARG B 1 97 ? 28.801 38.085 16.613 1.00 40.88 97 ARG B CA 1
ATOM 1636 C C . ARG B 1 97 ? 27.276 38.088 16.602 1.00 41.35 97 ARG B C 1
ATOM 1637 O O . ARG B 1 97 ? 26.648 38.945 17.226 1.00 41.46 97 ARG B O 1
ATOM 1645 N N . SER B 1 98 ? 26.692 37.124 15.893 1.00 42.40 98 SER B N 1
ATOM 1646 C CA . SER B 1 98 ? 25.257 37.116 15.619 1.00 43.44 98 SER B CA 1
ATOM 1647 C C . SER B 1 98 ? 24.398 37.108 16.879 1.00 44.22 98 SER B C 1
ATOM 1648 O O . SER B 1 98 ? 23.383 37.794 16.933 1.00 44.42 98 SER B O 1
ATOM 1651 N N . GLU B 1 99 ? 24.821 36.358 17.893 1.00 45.26 99 GLU B N 1
ATOM 1652 C CA . GLU B 1 99 ? 24.042 36.224 19.131 1.00 46.29 99 GLU B CA 1
ATOM 1653 C C . GLU B 1 99 ? 23.759 37.541 19.863 1.00 46.86 99 GLU B C 1
ATOM 1654 O O . GLU B 1 99 ? 22.599 37.858 20.135 1.00 46.95 99 GLU B O 1
ATOM 1660 N N . ASP B 1 100 ? 24.792 38.319 20.174 1.00 47.63 100 ASP B N 1
ATOM 1661 C CA . ASP B 1 100 ? 24.552 39.581 20.891 1.00 48.44 100 ASP B CA 1
ATOM 1662 C C . ASP B 1 100 ? 24.113 40.729 19.967 1.00 48.44 100 ASP B C 1
ATOM 1663 O O . ASP B 1 100 ? 23.575 41.747 20.424 1.00 48.48 100 ASP B O 1
ATOM 1668 N N . ASP B 1 101 ? 24.338 40.545 18.670 1.00 48.41 101 ASP B N 1
ATOM 1669 C CA . ASP B 1 101 ? 23.722 41.377 17.645 1.00 48.36 101 ASP B CA 1
ATOM 1670 C C . ASP B 1 101 ? 22.195 41.296 17.760 1.00 48.19 101 ASP B C 1
ATOM 1671 O O . ASP B 1 101 ? 21.487 42.280 17.513 1.00 48.25 101 ASP B O 1
ATOM 1676 N N . GLN B 1 102 ? 21.693 40.128 18.157 1.00 47.92 102 GLN B N 1
ATOM 1677 C CA . GLN B 1 102 ? 20.257 39.930 18.342 1.00 47.81 102 GLN B CA 1
ATOM 1678 C C . GLN B 1 102 ? 19.739 40.572 19.620 1.00 47.44 102 GLN B C 1
ATOM 1679 O O . GLN B 1 102 ? 18.631 41.114 19.634 1.00 47.62 102 GLN B O 1
ATOM 1685 N N . SER B 1 103 ? 20.533 40.501 20.689 1.00 46.90 103 SER B N 1
ATOM 1686 C CA . SER B 1 103 ? 20.167 41.125 21.966 1.00 46.43 103 SER B CA 1
ATOM 1687 C C . SER B 1 103 ? 20.048 42.639 21.836 1.00 45.91 103 SER B C 1
ATOM 1688 O O . SER B 1 103 ? 19.070 43.235 22.302 1.00 46.00 103 SER B O 1
ATOM 1691 N N . VAL B 1 104 ? 21.044 43.247 21.194 1.00 45.04 104 VAL B N 1
ATOM 1692 C CA . VAL B 1 104 ? 21.051 44.679 20.929 1.00 44.26 104 VAL B CA 1
ATOM 1693 C C . VAL B 1 104 ? 19.769 45.117 20.220 1.00 43.89 104 VAL B C 1
ATOM 1694 O O . VAL B 1 104 ? 19.131 46.078 20.643 1.00 43.74 104 VAL B O 1
ATOM 1698 N N . ARG B 1 105 ? 19.382 44.387 19.173 1.00 43.49 105 ARG B N 1
ATOM 1699 C CA . ARG B 1 105 ? 18.195 44.716 18.373 1.00 43.18 105 ARG B CA 1
ATOM 1700 C C . ARG B 1 105 ? 16.883 44.711 19.152 1.00 42.63 105 ARG B C 1
ATOM 1701 O O . ARG B 1 105 ? 16.002 45.526 18.879 1.00 42.26 105 ARG B O 1
ATOM 1709 N N . ARG B 1 106 ? 16.755 43.793 20.110 1.00 42.18 106 ARG B N 1
ATOM 1710 C CA . ARG B 1 106 ? 15.570 43.735 20.967 1.00 41.84 106 ARG B CA 1
ATOM 1711 C C . ARG B 1 106 ? 15.529 44.937 21.895 1.00 40.90 106 ARG B C 1
ATOM 1712 O O . ARG B 1 106 ? 14.478 45.542 22.094 1.00 41.03 106 ARG B O 1
ATOM 1720 N N . GLN B 1 107 ? 16.689 45.280 22.446 1.00 39.85 107 GLN B N 1
ATOM 1721 C CA . GLN B 1 107 ? 16.846 46.467 23.273 1.00 38.80 107 GLN B CA 1
ATOM 1722 C C . GLN B 1 107 ? 16.521 47.735 22.489 1.00 38.12 107 GLN B C 1
ATOM 1723 O O . GLN B 1 107 ? 15.874 48.642 23.015 1.00 37.91 107 GLN B O 1
ATOM 1729 N N . VAL B 1 108 ? 16.961 47.782 21.232 1.00 37.23 108 VAL B N 1
ATOM 1730 C CA . VAL B 1 108 ? 16.663 48.913 20.351 1.00 36.87 108 VAL B CA 1
ATOM 1731 C C . VAL B 1 108 ? 15.151 49.084 20.154 1.00 36.65 108 VAL B C 1
ATOM 1732 O O . VAL B 1 108 ? 14.633 50.192 20.286 1.00 36.92 108 VAL B O 1
ATOM 1736 N N . ASP B 1 109 ? 14.449 47.993 19.861 1.00 36.46 109 ASP B N 1
ATOM 1737 C CA . ASP B 1 109 ? 12.988 48.039 19.740 1.00 36.41 109 ASP B CA 1
ATOM 1738 C C . ASP B 1 109 ? 12.320 48.517 21.034 1.00 35.85 109 ASP B C 1
ATOM 1739 O O . ASP B 1 109 ? 11.378 49.306 20.988 1.00 35.43 109 ASP B O 1
ATOM 1744 N N . LEU B 1 110 ? 12.823 48.028 22.171 1.00 35.49 110 LEU B N 1
ATOM 1745 C CA . LEU B 1 110 ? 12.302 48.359 23.504 1.00 35.39 110 LEU B CA 1
ATOM 1746 C C . LEU B 1 110 ? 12.474 49.835 23.833 1.00 35.30 110 LEU B C 1
ATOM 1747 O O . LEU B 1 110 ? 11.512 50.516 24.221 1.00 35.39 110 LEU B O 1
ATOM 1752 N N . VAL B 1 111 ? 13.706 50.317 23.680 1.00 34.80 111 VAL B N 1
ATOM 1753 C CA . VAL B 1 111 ? 14.025 51.716 23.918 1.00 34.42 111 VAL B CA 1
ATOM 1754 C C . VAL B 1 111 ? 13.191 52.594 22.994 1.00 34.74 111 VAL B C 1
ATOM 1755 O O . VAL B 1 111 ? 12.715 53.658 23.405 1.00 34.63 111 VAL B O 1
ATOM 1759 N N . PHE B 1 112 ? 12.995 52.126 21.761 1.00 34.97 112 PHE B N 1
ATOM 1760 C CA . PHE B 1 112 ? 12.149 52.819 20.787 1.00 35.48 112 PHE B CA 1
ATOM 1761 C C . PHE B 1 112 ? 10.698 52.912 21.277 1.00 35.56 112 PHE B C 1
ATOM 1762 O O . PHE B 1 112 ? 10.067 53.970 21.167 1.00 35.50 112 PHE B O 1
ATOM 1770 N N . ALA B 1 113 ? 10.186 51.808 21.823 1.00 35.42 113 ALA B N 1
ATOM 1771 C CA . ALA B 1 113 ? 8.812 51.760 22.322 1.00 35.58 113 ALA B CA 1
ATOM 1772 C C . ALA B 1 113 ? 8.634 52.741 23.468 1.00 35.47 113 ALA B C 1
ATOM 1773 O O . ALA B 1 113 ? 7.751 53.603 23.421 1.00 35.31 113 ALA B O 1
ATOM 1775 N N . LYS B 1 114 ? 9.505 52.620 24.473 1.00 35.48 114 LYS B N 1
ATOM 1776 C CA . LYS B 1 114 ? 9.460 53.473 25.667 1.00 35.44 114 LYS B CA 1
ATOM 1777 C C . LYS B 1 114 ? 9.559 54.971 25.344 1.00 35.53 114 LYS B C 1
ATOM 1778 O O . LYS B 1 114 ? 8.802 55.772 25.898 1.00 35.55 114 LYS B O 1
ATOM 1784 N N . LEU B 1 115 ? 10.473 55.325 24.437 1.00 35.34 115 LEU B N 1
ATOM 1785 C CA . LEU B 1 115 ? 10.626 56.698 23.948 1.00 35.33 115 LEU B CA 1
ATOM 1786 C C . LEU B 1 115 ? 9.386 57.180 23.210 1.00 35.39 115 LEU B C 1
ATOM 1787 O O . LEU B 1 115 ? 8.926 58.307 23.420 1.00 35.48 115 LEU B O 1
ATOM 1792 N N . THR B 1 116 ? 8.875 56.326 22.323 1.00 35.29 116 THR B N 1
ATOM 1793 C CA . THR B 1 116 ? 7.715 56.644 21.496 1.00 35.19 116 THR B CA 1
ATOM 1794 C C . THR B 1 116 ? 6.497 56.907 22.372 1.00 35.09 116 THR B C 1
ATOM 1795 O O . THR B 1 116 ? 5.835 57.933 22.207 1.00 35.26 116 THR B O 1
ATOM 1799 N N . ALA B 1 117 ? 6.230 55.989 23.308 1.00 34.92 117 ALA B N 1
ATOM 1800 C CA . ALA B 1 117 ? 5.141 56.129 24.286 1.00 34.84 117 ALA B CA 1
ATOM 1801 C C . ALA B 1 117 ? 5.223 57.470 25.006 1.00 34.67 117 ALA B C 1
ATOM 1802 O O . ALA B 1 117 ? 4.211 58.159 25.183 1.00 34.98 117 ALA B O 1
ATOM 1804 N N . LEU B 1 118 ? 6.444 57.831 25.398 1.00 34.29 118 LEU B N 1
ATOM 1805 C CA . LEU B 1 118 ? 6.725 59.061 26.131 1.00 33.96 118 LEU B CA 1
ATOM 1806 C C . LEU B 1 118 ? 6.521 60.326 25.298 1.00 33.98 118 LEU B C 1
ATOM 1807 O O . LEU B 1 118 ? 5.901 61.287 25.765 1.00 34.02 118 LEU B O 1
ATOM 1812 N N . MET B 1 119 ? 7.023 60.328 24.067 1.00 33.99 119 MET B N 1
ATOM 1813 C CA . MET B 1 119 ? 6.856 61.488 23.193 1.00 34.16 119 MET B CA 1
ATOM 1814 C C . MET B 1 119 ? 5.376 61.781 22.928 1.00 35.76 119 MET B C 1
ATOM 1815 O O . MET B 1 119 ? 5.006 62.891 22.522 1.00 35.58 119 MET B O 1
ATOM 1820 N N . ASN B 1 120 ? 4.549 60.767 23.180 1.00 37.16 120 ASN B N 1
ATOM 1821 C CA . ASN B 1 120 ? 3.111 60.830 22.985 1.00 38.77 120 ASN B CA 1
ATOM 1822 C C . ASN B 1 120 ? 2.360 61.209 24.244 1.00 39.59 120 ASN B C 1
ATOM 1823 O O . ASN B 1 120 ? 1.254 61.745 24.162 1.00 39.98 120 ASN B O 1
ATOM 1828 N N . ALA B 1 121 ? 2.955 60.931 25.402 1.00 40.77 121 ALA B N 1
ATOM 1829 C CA . ALA B 1 121 ? 2.420 61.422 26.683 1.00 41.74 121 ALA B CA 1
ATOM 1830 C C . ALA B 1 121 ? 2.497 62.948 26.756 1.00 42.30 121 ALA B C 1
ATOM 1831 O O . ALA B 1 121 ? 1.665 63.593 27.404 1.00 42.80 121 ALA B O 1
ATOM 1833 N N . LEU B 1 122 ? 3.494 63.517 26.083 1.00 42.90 122 LEU B N 1
ATOM 1834 C CA . LEU B 1 122 ? 3.651 64.969 26.013 1.00 43.58 122 LEU B CA 1
ATOM 1835 C C . LEU B 1 122 ? 2.753 65.596 24.943 1.00 44.30 122 LEU B C 1
ATOM 1836 O O . LEU B 1 122 ? 2.741 66.817 24.785 1.00 44.44 122 LEU B O 1
ATOM 1841 N N . ARG B 1 123 ? 2.004 64.741 24.240 1.00 45.14 123 ARG B N 1
ATOM 1842 C CA . ARG B 1 123 ? 1.024 65.078 23.181 1.00 45.88 123 ARG B CA 1
ATOM 1843 C C . ARG B 1 123 ? 1.609 64.803 21.798 1.00 46.10 123 ARG B C 1
ATOM 1844 O O . ARG B 1 123 ? 2.714 65.250 21.486 1.00 46.46 123 ARG B O 1
ATOM 1852 N N . ARG C 1 9 ? 8.874 48.205 12.599 1.00 46.53 9 ARG C N 1
ATOM 1853 C CA . ARG C 1 9 ? 9.983 48.630 11.694 1.00 46.55 9 ARG C CA 1
ATOM 1854 C C . ARG C 1 9 ? 9.532 48.676 10.229 1.00 46.43 9 ARG C C 1
ATOM 1855 O O . ARG C 1 9 ? 9.922 47.816 9.428 1.00 46.46 9 ARG C O 1
ATOM 1863 N N . PRO C 1 10 ? 8.715 49.692 9.874 1.00 46.12 10 PRO C N 1
ATOM 1864 C CA . PRO C 1 10 ? 8.117 49.765 8.542 1.00 45.74 10 PRO C CA 1
ATOM 1865 C C . PRO C 1 10 ? 9.126 50.122 7.452 1.00 45.23 10 PRO C C 1
ATOM 1866 O O . PRO C 1 10 ? 8.957 49.714 6.299 1.00 45.07 10 PRO C O 1
ATOM 1870 N N . HIS C 1 11 ? 10.165 50.868 7.830 1.00 44.70 11 HIS C N 1
ATOM 1871 C CA . HIS C 1 11 ? 11.156 51.392 6.882 1.00 44.29 11 HIS C CA 1
ATOM 1872 C C . HIS C 1 11 ? 11.897 50.312 6.091 1.00 43.82 11 HIS C C 1
ATOM 1873 O O . HIS C 1 11 ? 12.248 50.522 4.928 1.00 43.53 11 HIS C O 1
ATOM 1880 N N . GLU C 1 12 ? 12.098 49.156 6.723 1.00 43.30 12 GLU C N 1
ATOM 1881 C CA . GLU C 1 12 ? 12.860 48.055 6.137 1.00 42.84 12 GLU C CA 1
ATOM 1882 C C . GLU C 1 12 ? 12.193 47.457 4.895 1.00 42.70 12 GLU C C 1
ATOM 1883 O O . GLU C 1 12 ? 12.822 46.731 4.128 1.00 43.02 12 GLU C O 1
ATOM 1889 N N . ARG C 1 13 ? 10.921 47.786 4.700 1.00 42.41 13 ARG C N 1
ATOM 1890 C CA . ARG C 1 13 ? 10.164 47.357 3.524 1.00 41.94 13 ARG C CA 1
ATOM 1891 C C . ARG C 1 13 ? 10.378 48.318 2.359 1.00 41.08 13 ARG C C 1
ATOM 1892 O O . ARG C 1 13 ? 10.022 48.016 1.217 1.00 40.90 13 ARG C O 1
ATOM 1900 N N . LEU C 1 14 ? 10.953 49.479 2.653 1.00 40.03 14 LEU C N 1
ATOM 1901 C CA . LEU C 1 14 ? 11.111 50.514 1.648 1.00 38.86 14 LEU C CA 1
ATOM 1902 C C . LEU C 1 14 ? 12.344 50.294 0.791 1.00 38.26 14 LEU C C 1
ATOM 1903 O O . LEU C 1 14 ? 13.441 50.062 1.308 1.00 38.04 14 LEU C O 1
ATOM 1908 N N . ASP C 1 15 ? 12.155 50.382 -0.523 1.00 37.39 15 ASP C N 1
ATOM 1909 C CA . ASP C 1 15 ? 13.259 50.329 -1.470 1.00 36.70 15 ASP C CA 1
ATOM 1910 C C . ASP C 1 15 ? 14.354 51.339 -1.114 1.00 35.82 15 ASP C C 1
ATOM 1911 O O . ASP C 1 15 ? 15.540 51.029 -1.208 1.00 35.85 15 ASP C O 1
ATOM 1916 N N . ALA C 1 16 ? 13.959 52.535 -0.685 1.00 34.80 16 ALA C N 1
ATOM 1917 C CA . ALA C 1 16 ? 14.925 53.596 -0.391 1.00 33.94 16 ALA C CA 1
ATOM 1918 C C . ALA C 1 16 ? 15.880 53.254 0.752 1.00 33.31 16 ALA C C 1
ATOM 1919 O O . ALA C 1 16 ? 17.077 53.560 0.674 1.00 33.56 16 ALA C O 1
ATOM 1921 N N . TRP C 1 17 ? 15.356 52.628 1.802 1.00 32.02 17 TRP C N 1
ATOM 1922 C CA . TRP C 1 17 ? 16.177 52.201 2.927 1.00 30.83 17 TRP C CA 1
ATOM 1923 C C . TRP C 1 17 ? 17.073 51.048 2.493 1.00 30.85 17 TRP C C 1
ATOM 1924 O O . TRP C 1 17 ? 18.285 51.105 2.672 1.00 31.18 17 TRP C O 1
ATOM 1935 N N . ARG C 1 18 ? 16.476 50.014 1.908 1.00 30.69 18 ARG C N 1
ATOM 1936 C CA . ARG C 1 18 ? 17.222 48.870 1.372 1.00 30.99 18 ARG C CA 1
ATOM 1937 C C . ARG C 1 18 ? 18.419 49.310 0.519 1.00 29.67 18 ARG C C 1
ATOM 1938 O O . ARG C 1 18 ? 19.549 48.860 0.735 1.00 29.15 18 ARG C O 1
ATOM 1946 N N . ASP C 1 19 ? 18.151 50.186 -0.448 1.00 28.69 19 ASP C N 1
ATOM 1947 C CA . ASP C 1 19 ? 19.181 50.701 -1.346 1.00 27.73 19 ASP C CA 1
ATOM 1948 C C . ASP C 1 19 ? 20.121 51.691 -0.657 1.00 27.23 19 ASP C C 1
ATOM 1949 O O . ASP C 1 19 ? 21.297 51.763 -1.016 1.00 26.91 19 ASP C O 1
ATOM 1954 N N . SER C 1 20 ? 19.606 52.441 0.328 1.00 26.91 20 SER C N 1
ATOM 1955 C CA . SER C 1 20 ? 20.443 53.282 1.204 1.00 26.50 20 SER C CA 1
ATOM 1956 C C . SER C 1 20 ? 21.549 52.437 1.802 1.00 25.58 20 SER C C 1
ATOM 1957 O O . SER C 1 20 ? 22.733 52.760 1.683 1.00 25.37 20 SER C O 1
ATOM 1960 N N . MET C 1 21 ? 21.132 51.357 2.459 1.00 24.69 21 MET C N 1
ATOM 1961 C CA . MET C 1 21 ? 22.034 50.505 3.228 1.00 24.10 21 MET C CA 1
ATOM 1962 C C . MET C 1 21 ? 23.024 49.796 2.302 1.00 24.21 21 MET C C 1
ATOM 1963 O O . MET C 1 21 ? 24.205 49.664 2.626 1.00 24.44 21 MET C O 1
ATOM 1968 N N . GLU C 1 22 ? 22.539 49.369 1.142 1.00 24.14 22 GLU C N 1
ATOM 1969 C CA . GLU C 1 22 ? 23.396 48.818 0.098 1.00 24.77 22 GLU C CA 1
ATOM 1970 C C . GLU C 1 22 ? 24.498 49.819 -0.294 1.00 23.96 22 GLU C C 1
ATOM 1971 O O . GLU C 1 22 ? 25.658 49.424 -0.456 1.00 24.13 22 GLU C O 1
ATOM 1977 N N . LEU C 1 23 ? 24.135 51.101 -0.423 1.00 23.03 23 LEU C N 1
ATOM 1978 C CA . LEU C 1 23 ? 25.102 52.193 -0.638 1.00 22.56 23 LEU C CA 1
ATOM 1979 C C . LEU C 1 23 ? 26.103 52.354 0.505 1.00 22.72 23 LEU C C 1
ATOM 1980 O O . LEU C 1 23 ? 27.297 52.545 0.250 1.00 22.84 23 LEU C O 1
ATOM 1985 N N . VAL C 1 24 ? 25.635 52.281 1.758 1.00 22.57 24 VAL C N 1
ATOM 1986 C CA . VAL C 1 24 ? 26.551 52.321 2.910 1.00 22.37 24 VAL C CA 1
ATOM 1987 C C . VAL C 1 24 ? 27.670 51.293 2.764 1.00 22.75 24 VAL C C 1
ATOM 1988 O O . VAL C 1 24 ? 28.844 51.631 2.936 1.00 22.55 24 VAL C O 1
ATOM 1992 N N . GLU C 1 25 ? 27.309 50.057 2.406 1.00 23.26 25 GLU C N 1
ATOM 1993 C CA . GLU C 1 25 ? 28.303 48.998 2.169 1.00 24.11 25 GLU C CA 1
ATOM 1994 C C . GLU C 1 25 ? 29.221 49.306 0.987 1.00 23.78 25 GLU C C 1
ATOM 1995 O O . GLU C 1 25 ? 30.423 49.017 1.042 1.00 23.83 25 GLU C O 1
ATOM 2001 N N . MET C 1 26 ? 28.654 49.864 -0.083 1.00 23.45 26 MET C N 1
ATOM 2002 C CA . MET C 1 26 ? 29.431 50.245 -1.269 1.00 23.54 26 MET C CA 1
ATOM 2003 C C . MET C 1 26 ? 30.471 51.309 -0.878 1.00 23.40 26 MET C C 1
ATOM 2004 O O . MET C 1 26 ? 31.605 51.291 -1.349 1.00 23.23 26 MET C O 1
ATOM 2009 N N . ILE C 1 27 ? 30.069 52.220 0.007 1.00 23.41 27 ILE C N 1
ATOM 2010 C CA . ILE C 1 27 ? 30.919 53.315 0.486 1.00 23.12 27 ILE C CA 1
ATOM 2011 C C . ILE C 1 27 ? 32.049 52.806 1.405 1.00 23.38 27 ILE C C 1
ATOM 2012 O O . ILE C 1 27 ? 33.182 53.322 1.371 1.00 23.34 27 ILE C O 1
ATOM 2017 N N . TYR C 1 28 ? 31.755 51.781 2.200 1.00 23.63 28 TYR C N 1
ATOM 2018 C CA . TYR C 1 28 ? 32.807 51.121 2.991 1.00 24.20 28 TYR C CA 1
ATOM 2019 C C . TYR C 1 28 ? 33.865 50.438 2.119 1.00 24.31 28 TYR C C 1
ATOM 2020 O O . TYR C 1 28 ? 35.062 50.630 2.343 1.00 24.13 28 TYR C O 1
ATOM 2029 N N . ARG C 1 29 ? 33.424 49.679 1.117 1.00 24.18 29 ARG C N 1
ATOM 2030 C CA . ARG C 1 29 ? 34.338 49.085 0.146 1.00 25.26 29 ARG C CA 1
ATOM 2031 C C . ARG C 1 29 ? 35.147 50.140 -0.604 1.00 24.43 29 ARG C C 1
ATOM 2032 O O . ARG C 1 29 ? 36.373 50.041 -0.682 1.00 24.61 29 ARG C O 1
ATOM 2040 N N . LEU C 1 30 ? 34.468 51.157 -1.131 1.00 23.50 30 LEU C N 1
ATOM 2041 C CA . LEU C 1 30 ? 35.138 52.229 -1.877 1.00 22.93 30 LEU C CA 1
ATOM 2042 C C . LEU C 1 30 ? 36.280 52.887 -1.107 1.00 21.88 30 LEU C C 1
ATOM 2043 O O . LEU C 1 30 ? 37.285 53.257 -1.699 1.00 21.90 30 LEU C O 1
ATOM 2048 N N . THR C 1 31 ? 36.118 53.026 0.204 1.00 21.36 31 THR C N 1
ATOM 2049 C CA . THR C 1 31 ? 37.035 53.831 1.022 1.00 21.10 31 THR C CA 1
ATOM 2050 C C . THR C 1 31 ? 38.070 53.032 1.813 1.00 21.19 31 THR C C 1
ATOM 2051 O O . THR C 1 31 ? 38.945 53.617 2.464 1.00 21.21 31 THR C O 1
ATOM 2055 N N . GLU C 1 32 ? 37.976 51.708 1.760 1.00 21.52 32 GLU C N 1
ATOM 2056 C CA . GLU C 1 32 ? 38.942 50.836 2.448 1.00 22.26 32 GLU C CA 1
ATOM 2057 C C . GLU C 1 32 ? 40.345 50.924 1.811 1.00 21.90 32 GLU C C 1
ATOM 2058 O O . GLU C 1 32 ? 41.352 50.629 2.454 1.00 22.21 32 GLU C O 1
ATOM 2064 N N . VAL C 1 33 ? 40.390 51.356 0.552 1.00 21.75 33 VAL C N 1
ATOM 2065 C CA . VAL C 1 33 ? 41.647 51.582 -0.157 1.00 21.50 33 VAL C CA 1
ATOM 2066 C C . VAL C 1 33 ? 41.982 53.091 -0.326 1.00 21.67 33 VAL C C 1
ATOM 2067 O O . VAL C 1 33 ? 42.890 53.455 -1.074 1.00 21.66 33 VAL C O 1
ATOM 2071 N N . PHE C 1 34 ? 41.249 53.962 0.366 1.00 21.59 34 PHE C N 1
ATOM 2072 C CA . PHE C 1 34 ? 41.604 55.384 0.419 1.00 22.04 34 PHE C CA 1
ATOM 2073 C C . PHE C 1 34 ? 42.913 55.547 1.215 1.00 21.99 34 PHE C C 1
ATOM 2074 O O . PHE C 1 34 ? 43.216 54.712 2.043 1.00 21.89 34 PHE C O 1
ATOM 2082 N N . PRO C 1 35 ? 43.690 56.621 0.968 1.00 22.50 35 PRO C N 1
ATOM 2083 C CA . PRO C 1 35 ? 44.947 56.769 1.726 1.00 22.71 35 PRO C CA 1
ATOM 2084 C C . PRO C 1 35 ? 44.730 56.730 3.240 1.00 23.13 35 PRO C C 1
ATOM 2085 O O . PRO C 1 35 ? 43.727 57.248 3.746 1.00 22.65 35 PRO C O 1
ATOM 2089 N N . ASP C 1 36 ? 45.669 56.116 3.955 1.00 23.75 36 ASP C N 1
ATOM 2090 C CA . ASP C 1 36 ? 45.585 56.035 5.415 1.00 24.17 36 ASP C CA 1
ATOM 2091 C C . ASP C 1 36 ? 45.423 57.390 6.092 1.00 24.32 36 ASP C C 1
ATOM 2092 O O . ASP C 1 36 ? 44.629 57.518 7.029 1.00 23.81 36 ASP C O 1
ATOM 2097 N N . GLN C 1 37 ? 46.148 58.397 5.597 1.00 24.76 37 GLN C N 1
ATOM 2098 C CA . GLN C 1 37 ? 46.084 59.755 6.170 1.00 25.63 37 GLN C CA 1
ATOM 2099 C C . GLN C 1 37 ? 44.688 60.400 6.099 1.00 25.19 37 GLN C C 1
ATOM 2100 O O . GLN C 1 37 ? 44.397 61.342 6.827 1.00 25.35 37 GLN C O 1
ATOM 2106 N N . GLU C 1 38 ? 43.826 59.861 5.243 1.00 24.97 38 GLU C N 1
ATOM 2107 C CA . GLU C 1 38 ? 42.459 60.351 5.098 1.00 24.30 38 GLU C CA 1
ATOM 2108 C C . GLU C 1 38 ? 41.445 59.533 5.893 1.00 24.29 38 GLU C C 1
ATOM 2109 O O . GLU C 1 38 ? 40.243 59.692 5.714 1.00 23.83 38 GLU C O 1
ATOM 2115 N N . ARG C 1 39 ? 41.917 58.670 6.782 1.00 24.91 39 ARG C N 1
ATOM 2116 C CA . ARG C 1 39 ? 41.008 57.800 7.525 1.00 25.84 39 ARG C CA 1
ATOM 2117 C C . ARG C 1 39 ? 40.001 58.547 8.416 1.00 25.78 39 ARG C C 1
ATOM 2118 O O . ARG C 1 39 ? 38.913 58.023 8.700 1.00 25.57 39 ARG C O 1
ATOM 2126 N N . TYR C 1 40 ? 40.341 59.777 8.814 1.00 25.76 40 TYR C N 1
ATOM 2127 C CA . TYR C 1 40 ? 39.508 60.523 9.768 1.00 25.27 40 TYR C CA 1
ATOM 2128 C C . TYR C 1 40 ? 38.993 61.956 9.475 1.00 24.25 40 TYR C C 1
ATOM 2129 O O . TYR C 1 40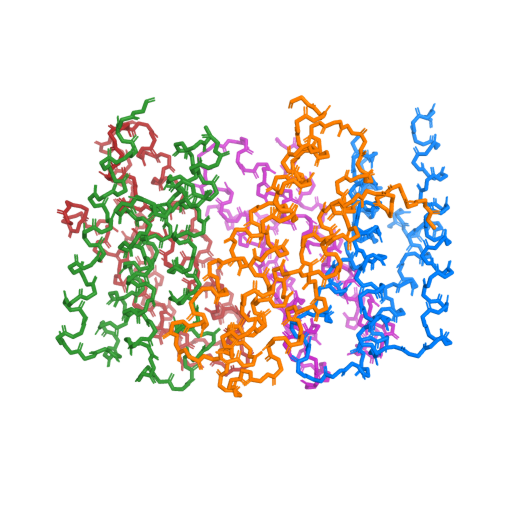 ? 38.301 62.486 10.328 1.00 24.24 40 TYR C O 1
ATOM 2138 N N . GLY C 1 41 ? 39.205 62.598 8.322 1.00 23.53 41 GLY C N 1
ATOM 2139 C CA . GLY C 1 41 ? 39.545 62.031 7.041 1.00 22.29 41 GLY C CA 1
ATOM 2140 C C . GLY C 1 41 ? 38.342 62.082 6.106 1.00 21.76 41 GLY C C 1
ATOM 2141 O O . GLY C 1 41 ? 37.198 62.199 6.554 1.00 21.47 41 GLY C O 1
ATOM 2142 N N . LEU C 1 42 ? 38.602 61.966 4.805 1.00 20.95 42 LEU C N 1
ATOM 2143 C CA . LEU C 1 42 ? 37.557 61.860 3.805 1.00 20.37 42 LEU C CA 1
ATOM 2144 C C . LEU C 1 42 ? 36.796 60.543 3.949 1.00 19.87 42 LEU C C 1
ATOM 2145 O O . LEU C 1 42 ? 35.593 60.477 3.684 1.00 19.72 42 LEU C O 1
ATOM 2150 N N . THR C 1 43 ? 37.490 59.483 4.357 1.00 19.62 43 THR C N 1
ATOM 2151 C CA . THR C 1 43 ? 36.828 58.188 4.450 1.00 19.13 43 THR C CA 1
ATOM 2152 C C . THR C 1 43 ? 35.773 58.250 5.552 1.00 18.67 43 THR C C 1
ATOM 2153 O O . THR C 1 43 ? 34.638 57.822 5.351 1.00 19.01 43 THR C O 1
ATOM 2157 N N . ALA C 1 44 ? 36.133 58.854 6.683 1.00 18.36 44 ALA C N 1
ATOM 2158 C CA . ALA C 1 44 ? 35.211 59.003 7.810 1.00 18.20 44 ALA C CA 1
ATOM 2159 C C . ALA C 1 44 ? 33.985 59.829 7.438 1.00 18.00 44 ALA C C 1
ATOM 2160 O O . ALA C 1 44 ? 32.851 59.418 7.726 1.00 18.36 44 ALA C O 1
ATOM 2162 N N . GLN C 1 45 ? 34.202 60.974 6.788 1.00 17.70 45 GLN C N 1
ATOM 2163 C CA . GLN C 1 45 ? 33.087 61.848 6.413 1.00 17.80 45 GLN C CA 1
ATOM 2164 C C . GLN C 1 45 ? 32.143 61.182 5.416 1.00 17.27 45 GLN C C 1
ATOM 2165 O O . GLN C 1 45 ? 30.933 61.325 5.534 1.00 17.30 45 GLN C O 1
ATOM 2171 N N . LEU C 1 46 ? 32.694 60.447 4.452 1.00 17.18 46 LEU C N 1
ATOM 2172 C CA . LEU C 1 46 ? 31.882 59.681 3.498 1.00 17.42 46 LEU C CA 1
ATOM 2173 C C . LEU C 1 46 ? 31.095 58.567 4.186 1.00 17.72 46 LEU C C 1
ATOM 2174 O O . LEU C 1 46 ? 29.943 58.307 3.843 1.00 18.13 46 LEU C O 1
ATOM 2179 N N . ARG C 1 47 ? 31.713 57.906 5.158 1.00 17.93 47 ARG C N 1
ATOM 2180 C CA . ARG C 1 47 ? 30.997 56.873 5.923 1.00 18.21 47 ARG C CA 1
ATOM 2181 C C . ARG C 1 47 ? 29.860 57.424 6.787 1.00 18.71 47 ARG C C 1
ATOM 2182 O O . ARG C 1 47 ? 28.803 56.797 6.858 1.00 18.84 47 ARG C O 1
ATOM 2190 N N . ARG C 1 48 ? 30.062 58.598 7.398 1.00 19.28 48 ARG C N 1
ATOM 2191 C CA . ARG C 1 48 ? 29.016 59.241 8.215 1.00 20.11 48 ARG C CA 1
ATOM 2192 C C . ARG C 1 48 ? 27.859 59.729 7.372 1.00 20.13 48 ARG C C 1
ATOM 2193 O O . ARG C 1 48 ? 26.709 59.589 7.770 1.00 20.84 48 ARG C O 1
ATOM 2201 N N . ALA C 1 49 ? 28.167 60.313 6.215 1.00 20.07 49 ALA C N 1
ATOM 2202 C CA . ALA C 1 49 ? 27.147 60.806 5.288 1.00 19.59 49 ALA C CA 1
ATOM 2203 C C . ALA C 1 49 ? 26.237 59.689 4.817 1.00 19.45 49 ALA C C 1
ATOM 2204 O O . ALA C 1 49 ? 25.023 59.853 4.782 1.00 19.25 49 ALA C O 1
ATOM 2206 N N . ALA C 1 50 ? 26.836 58.558 4.443 1.00 19.68 50 ALA C N 1
ATOM 2207 C CA . ALA C 1 50 ? 26.085 57.380 4.036 1.00 19.58 50 ALA C CA 1
ATOM 2208 C C . ALA C 1 50 ? 25.153 56.904 5.151 1.00 19.52 50 ALA C C 1
ATOM 2209 O O . ALA C 1 50 ? 23.950 56.843 4.953 1.00 18.99 50 ALA C O 1
ATOM 2211 N N . VAL C 1 51 ? 25.715 56.608 6.322 1.00 20.18 51 VAL C N 1
ATOM 2212 C CA . VAL C 1 51 ? 24.948 56.108 7.480 1.00 21.02 51 VAL C CA 1
ATOM 2213 C C . VAL C 1 51 ? 23.761 57.017 7.762 1.00 21.15 51 VAL C C 1
ATOM 2214 O O . VAL C 1 51 ? 22.662 56.559 8.092 1.00 20.94 51 VAL C O 1
ATOM 2218 N N . SER C 1 52 ? 23.993 58.310 7.597 1.00 21.30 52 SER C N 1
ATOM 2219 C CA . SER C 1 52 ? 22.945 59.289 7.760 1.00 22.08 52 SER C CA 1
ATOM 2220 C C . SER C 1 52 ? 21.739 59.022 6.860 1.00 22.22 52 SER C C 1
ATOM 2221 O O . SER C 1 52 ? 20.603 59.227 7.280 1.00 22.61 52 SER C O 1
ATOM 2224 N N . ILE C 1 53 ? 21.965 58.589 5.621 1.00 22.53 53 ILE C N 1
ATOM 2225 C CA . ILE C 1 53 ? 20.824 58.382 4.725 1.00 22.48 53 ILE C CA 1
ATOM 2226 C C . ILE C 1 53 ? 19.790 57.379 5.298 1.00 22.82 53 ILE C C 1
ATOM 2227 O O . ILE C 1 53 ? 18.667 57.788 5.577 1.00 22.62 53 ILE C O 1
ATOM 2232 N N . PRO C 1 54 ? 20.165 56.092 5.506 1.00 23.32 54 PRO C N 1
ATOM 2233 C CA . PRO C 1 54 ? 19.190 55.166 6.102 1.00 24.04 54 PRO C CA 1
ATOM 2234 C C . PRO C 1 54 ? 18.664 55.563 7.494 1.00 24.92 54 PRO C C 1
ATOM 2235 O O . PRO C 1 54 ? 17.477 55.336 7.774 1.00 25.21 54 PRO C O 1
ATOM 2239 N N . SER C 1 55 ? 19.516 56.164 8.330 1.00 25.58 55 SER C N 1
ATOM 2240 C CA . SER C 1 55 ? 19.115 56.627 9.671 1.00 26.73 55 SER C CA 1
ATOM 2241 C C . SER C 1 55 ? 17.952 57.604 9.638 1.00 27.40 55 SER C C 1
ATOM 2242 O O . SER C 1 55 ? 17.019 57.486 10.433 1.00 27.29 55 SER C O 1
ATOM 2245 N N . ASN C 1 56 ? 18.033 58.575 8.731 1.00 28.37 56 ASN C N 1
ATOM 2246 C CA . ASN C 1 56 ? 17.004 59.592 8.569 1.00 29.21 56 ASN C CA 1
ATOM 2247 C C . ASN C 1 56 ? 15.748 59.041 7.904 1.00 30.39 56 ASN C C 1
ATOM 2248 O O . ASN C 1 56 ? 14.628 59.428 8.261 1.00 30.23 56 ASN C O 1
ATOM 2253 N N . ILE C 1 57 ? 15.925 58.134 6.943 1.00 31.74 57 ILE C N 1
ATOM 2254 C CA . ILE C 1 57 ? 14.774 57.471 6.330 1.00 33.06 57 ILE C CA 1
ATOM 2255 C C . ILE C 1 57 ? 14.022 56.666 7.392 1.00 34.00 57 ILE C C 1
ATOM 2256 O O . ILE C 1 57 ? 12.793 56.736 7.462 1.00 34.26 57 ILE C O 1
ATOM 2261 N N . ALA C 1 58 ? 14.761 55.925 8.220 1.00 35.06 58 ALA C N 1
ATOM 2262 C CA . ALA C 1 58 ? 14.169 55.207 9.358 1.00 36.34 58 ALA C CA 1
ATOM 2263 C C . ALA C 1 58 ? 13.403 56.161 10.267 1.00 37.32 58 ALA C C 1
ATOM 2264 O O . ALA C 1 58 ? 12.221 55.943 10.543 1.00 37.64 58 ALA C O 1
ATOM 2266 N N . GLU C 1 59 ? 14.063 57.230 10.710 1.00 38.47 59 GLU C N 1
ATOM 2267 C CA . GLU C 1 59 ? 13.419 58.211 11.584 1.00 39.80 59 GLU C CA 1
ATOM 2268 C C . GLU C 1 59 ? 12.182 58.818 10.927 1.00 40.40 59 GLU C C 1
ATOM 2269 O O . GLU C 1 59 ? 11.224 59.183 11.608 1.00 40.40 59 GLU C O 1
ATOM 2275 N N . GLY C 1 60 ? 12.201 58.889 9.598 1.00 41.26 60 GLY C N 1
ATOM 2276 C CA . GLY C 1 60 ? 11.065 59.381 8.823 1.00 42.21 60 GLY C CA 1
ATOM 2277 C C . GLY C 1 60 ? 9.845 58.477 8.896 1.00 42.91 60 GLY C C 1
ATOM 2278 O O . GLY C 1 60 ? 8.776 58.898 9.341 1.00 43.15 60 GLY C O 1
ATOM 2279 N N . ALA C 1 61 ? 10.008 57.229 8.470 1.00 43.47 61 ALA C N 1
ATOM 2280 C CA . ALA C 1 61 ? 8.898 56.269 8.403 1.00 44.12 61 ALA C CA 1
ATOM 2281 C C . ALA C 1 61 ? 8.163 56.055 9.734 1.00 44.46 61 ALA C C 1
ATOM 2282 O O . ALA C 1 61 ? 7.009 55.635 9.749 1.00 44.51 61 ALA C O 1
ATOM 2284 N N . ALA C 1 62 ? 8.826 56.362 10.842 1.00 45.00 62 ALA C N 1
ATOM 2285 C CA . ALA C 1 62 ? 8.208 56.232 12.156 1.00 45.76 62 ALA C CA 1
ATOM 2286 C C . ALA C 1 62 ? 7.296 57.417 12.526 1.00 46.30 62 ALA C C 1
ATOM 2287 O O . ALA C 1 62 ? 6.847 57.520 13.673 1.00 46.46 62 ALA C O 1
ATOM 2289 N N . ARG C 1 63 ? 7.013 58.289 11.550 1.00 46.86 63 ARG C N 1
ATOM 2290 C CA . ARG C 1 63 ? 6.267 59.542 11.777 1.00 47.21 63 ARG C CA 1
ATOM 2291 C C . ARG C 1 63 ? 5.360 59.948 10.608 1.00 47.35 63 ARG C C 1
ATOM 2292 O O . ARG C 1 63 ? 5.143 59.183 9.662 1.00 47.61 63 ARG C O 1
ATOM 2300 N N . ASP C 1 68 ? 6.518 66.142 8.809 1.00 51.71 68 ASP C N 1
ATOM 2301 C CA . ASP C 1 68 ? 7.692 65.680 9.556 1.00 51.97 68 ASP C CA 1
ATOM 2302 C C . ASP C 1 68 ? 8.455 64.552 8.861 1.00 51.86 68 ASP C C 1
ATOM 2303 O O . ASP C 1 68 ? 9.676 64.626 8.711 1.00 52.24 68 ASP C O 1
ATOM 2308 N N . TYR C 1 69 ? 7.729 63.507 8.464 1.00 51.67 69 TYR C N 1
ATOM 2309 C CA . TYR C 1 69 ? 8.247 62.429 7.623 1.00 51.36 69 TYR C CA 1
ATOM 2310 C C . TYR C 1 69 ? 8.973 63.048 6.426 1.00 51.00 69 TYR C C 1
ATOM 2311 O O . TYR C 1 69 ? 10.178 62.849 6.241 1.00 50.97 69 TYR C O 1
ATOM 2320 N N . SER C 1 70 ? 8.223 63.819 5.637 1.00 50.50 70 SER C N 1
ATOM 2321 C CA . SER C 1 70 ? 8.745 64.548 4.480 1.00 49.90 70 SER C CA 1
ATOM 2322 C C . SER C 1 70 ? 10.025 65.325 4.784 1.00 49.15 70 SER C C 1
ATOM 2323 O O . SER C 1 70 ? 10.882 65.463 3.917 1.00 49.21 70 SER C O 1
ATOM 2326 N N . ARG C 1 71 ? 10.147 65.824 6.012 1.00 48.27 71 ARG C N 1
ATOM 2327 C CA . ARG C 1 71 ? 11.300 66.629 6.400 1.00 47.37 71 ARG C CA 1
ATOM 2328 C C . ARG C 1 71 ? 12.549 65.789 6.695 1.00 46.39 71 ARG C C 1
ATOM 2329 O O . ARG C 1 71 ? 13.665 66.225 6.414 1.00 46.51 71 ARG C O 1
ATOM 2337 N N . PHE C 1 72 ? 12.368 64.598 7.266 1.00 45.08 72 PHE C N 1
ATOM 2338 C CA . PHE C 1 72 ? 13.495 63.687 7.505 1.00 43.59 72 PHE C CA 1
ATOM 2339 C C . PHE C 1 72 ? 14.025 63.108 6.202 1.00 42.76 72 PHE C C 1
ATOM 2340 O O . PHE C 1 72 ? 15.222 62.851 6.069 1.00 42.61 72 PHE C O 1
ATOM 2348 N N . LEU C 1 73 ? 13.126 62.905 5.246 1.00 41.64 73 LEU C N 1
ATOM 2349 C CA . LEU C 1 73 ? 13.512 62.480 3.910 1.00 40.66 73 LEU C CA 1
ATOM 2350 C C . LEU C 1 73 ? 14.389 63.544 3.252 1.00 39.73 73 LEU C C 1
ATOM 2351 O O . LEU C 1 73 ? 15.430 63.231 2.671 1.00 39.61 73 LEU C O 1
ATOM 2356 N N . SER C 1 74 ? 13.971 64.800 3.380 1.00 38.65 74 SER C N 1
ATOM 2357 C CA . SER C 1 74 ? 14.721 65.955 2.890 1.00 37.49 74 SER C CA 1
ATOM 2358 C C . SER C 1 74 ? 16.121 66.048 3.515 1.00 36.79 74 SER C C 1
ATOM 2359 O O . SER C 1 74 ? 17.083 66.451 2.852 1.00 36.63 74 SER C O 1
ATOM 2362 N N . ILE C 1 75 ? 16.231 65.678 4.788 1.00 35.73 75 ILE C N 1
ATOM 2363 C CA . ILE C 1 75 ? 17.530 65.594 5.448 1.00 34.56 75 ILE C CA 1
ATOM 2364 C C . ILE C 1 75 ? 18.361 64.436 4.872 1.00 33.59 75 ILE C C 1
ATOM 2365 O O . ILE C 1 75 ? 19.572 64.577 4.697 1.00 33.51 75 ILE C O 1
ATOM 2370 N N . ALA C 1 76 ? 17.709 63.308 4.577 1.00 32.61 76 ALA C N 1
ATOM 2371 C CA . ALA C 1 76 ? 18.377 62.147 3.961 1.00 31.78 76 ALA C CA 1
ATOM 2372 C C . ALA C 1 76 ? 18.940 62.479 2.566 1.00 31.06 76 ALA C C 1
ATOM 2373 O O . ALA C 1 76 ? 20.101 62.171 2.277 1.00 30.67 76 ALA C O 1
ATOM 2375 N N . ARG C 1 77 ? 18.117 63.117 1.728 1.00 30.23 77 ARG C N 1
ATOM 2376 C CA . ARG C 1 77 ? 18.560 63.641 0.441 1.00 29.92 77 ARG C CA 1
ATOM 2377 C C . ARG C 1 77 ? 19.710 64.646 0.603 1.00 29.24 77 ARG C C 1
ATOM 2378 O O . ARG C 1 77 ? 20.636 64.688 -0.217 1.00 29.01 77 ARG C O 1
ATOM 2386 N N . GLY C 1 78 ? 19.659 65.438 1.671 1.00 28.46 78 GLY C N 1
ATOM 2387 C CA . GLY C 1 78 ? 20.751 66.346 2.009 1.00 27.18 78 GLY C CA 1
ATOM 2388 C C . GLY C 1 78 ? 22.094 65.636 2.144 1.00 26.71 78 GLY C C 1
ATOM 2389 O O . GLY C 1 78 ? 23.093 66.042 1.527 1.00 26.42 78 GLY C O 1
ATOM 2390 N N . SER C 1 79 ? 22.129 64.579 2.953 1.00 25.68 79 SER C N 1
ATOM 2391 C CA . SER C 1 79 ? 23.364 63.835 3.149 1.00 25.09 79 SER C CA 1
ATOM 2392 C C . SER C 1 79 ? 23.804 63.143 1.868 1.00 24.55 79 SER C C 1
ATOM 2393 O O . SER C 1 79 ? 25.001 62.998 1.631 1.00 24.81 79 SER C O 1
ATOM 2396 N N . LEU C 1 80 ? 22.841 62.726 1.043 1.00 23.61 80 LEU C N 1
ATOM 2397 C CA . LEU C 1 80 ? 23.152 62.100 -0.246 1.00 22.89 80 LEU C CA 1
ATOM 2398 C C . LEU C 1 80 ? 23.851 63.090 -1.203 1.00 22.24 80 LEU C C 1
ATOM 2399 O O . LEU C 1 80 ? 24.820 62.732 -1.884 1.00 21.86 80 LEU C O 1
ATOM 2404 N N . SER C 1 81 ? 23.384 64.336 -1.226 1.00 21.55 81 SER C N 1
ATOM 2405 C CA . SER C 1 81 ? 24.074 65.375 -1.984 1.00 21.17 81 SER C CA 1
ATOM 2406 C C . SER C 1 81 ? 25.500 65.596 -1.460 1.00 20.53 81 SER C C 1
ATOM 2407 O O . SER C 1 81 ? 26.411 65.770 -2.256 1.00 20.14 81 SER C O 1
ATOM 2410 N N . GLU C 1 82 ? 25.692 65.536 -0.139 1.00 20.14 82 GLU C N 1
ATOM 2411 C CA . GLU C 1 82 ? 27.026 65.680 0.475 1.00 19.89 82 GLU C CA 1
ATOM 2412 C C . GLU C 1 82 ? 27.922 64.495 0.149 1.00 19.65 82 GLU C C 1
ATOM 2413 O O . GLU C 1 82 ? 29.116 64.656 -0.136 1.00 19.36 82 GLU C O 1
ATOM 2419 N N . LEU C 1 83 ? 27.343 63.302 0.249 1.00 19.29 83 LEU C N 1
ATOM 2420 C CA . LEU C 1 83 ? 28.014 62.078 -0.150 1.00 19.39 83 LEU C CA 1
ATOM 2421 C C . LEU C 1 83 ? 28.469 62.201 -1.606 1.00 18.84 83 LEU C C 1
ATOM 2422 O O . LEU C 1 83 ? 29.669 62.096 -1.902 1.00 18.54 83 LEU C O 1
ATOM 2427 N N . ASP C 1 84 ? 27.511 62.473 -2.495 1.00 18.23 84 ASP C N 1
ATOM 2428 C CA . ASP C 1 84 ? 27.775 62.549 -3.931 1.00 17.82 84 ASP C CA 1
ATOM 2429 C C . ASP C 1 84 ? 28.917 63.489 -4.260 1.00 16.96 84 ASP C C 1
ATOM 2430 O O . ASP C 1 84 ? 29.793 63.136 -5.037 1.00 17.53 84 ASP C O 1
ATOM 2435 N N . THR C 1 85 ? 28.937 64.679 -3.675 1.00 15.73 85 THR C N 1
ATOM 2436 C CA . THR C 1 85 ? 30.059 65.554 -3.963 1.00 15.26 85 THR C CA 1
ATOM 2437 C C . THR C 1 85 ? 31.400 65.037 -3.447 1.00 15.31 85 THR C C 1
ATOM 2438 O O . THR C 1 85 ? 32.427 65.245 -4.099 1.00 15.30 85 THR C O 1
ATOM 2442 N N . GLN C 1 86 ? 31.384 64.347 -2.312 1.00 15.69 86 GLN C N 1
ATOM 2443 C CA . GLN C 1 86 ? 32.614 63.819 -1.711 1.00 16.70 86 GLN C CA 1
ATOM 2444 C C . GLN C 1 86 ? 33.165 62.635 -2.497 1.00 16.85 86 GLN C C 1
ATOM 2445 O O . GLN C 1 86 ? 34.375 62.530 -2.720 1.00 17.06 86 GLN C O 1
ATOM 2451 N N . VAL C 1 87 ? 32.270 61.765 -2.944 1.00 17.27 87 VAL C N 1
ATOM 2452 C CA . VAL C 1 87 ? 32.640 60.707 -3.869 1.00 17.90 87 VAL C CA 1
ATOM 2453 C C . VAL C 1 87 ? 33.309 61.295 -5.118 1.00 18.39 87 VAL C C 1
ATOM 2454 O O . VAL C 1 87 ? 34.307 60.762 -5.597 1.00 19.35 87 VAL C O 1
ATOM 2458 N N . GLN C 1 88 ? 32.780 62.404 -5.628 1.00 18.84 88 GLN C N 1
ATOM 2459 C CA . GLN C 1 88 ? 33.336 63.031 -6.835 1.00 19.14 88 GLN C CA 1
ATOM 2460 C C . GLN C 1 88 ? 34.672 63.706 -6.592 1.00 19.18 88 GLN C C 1
ATOM 2461 O O . GLN C 1 88 ? 35.543 63.655 -7.458 1.00 19.96 88 GLN C O 1
ATOM 2467 N N . ILE C 1 89 ? 34.829 64.363 -5.441 1.00 18.97 89 ILE C N 1
ATOM 2468 C CA . ILE C 1 89 ? 36.141 64.899 -5.044 1.00 18.92 89 ILE C CA 1
ATOM 2469 C C . ILE C 1 89 ? 37.168 63.761 -4.951 1.00 19.35 89 ILE C C 1
ATOM 2470 O O . ILE C 1 89 ? 38.307 63.915 -5.390 1.00 19.42 89 ILE C O 1
ATOM 2475 N N . ALA C 1 90 ? 36.756 62.620 -4.393 1.00 19.90 90 ALA C N 1
ATOM 2476 C CA . ALA C 1 90 ? 37.662 61.484 -4.205 1.00 20.28 90 ALA C CA 1
ATOM 2477 C C . ALA C 1 90 ? 38.215 60.983 -5.546 1.00 20.79 90 ALA C C 1
ATOM 2478 O O . ALA C 1 90 ? 39.403 60.654 -5.652 1.00 20.59 90 ALA C O 1
ATOM 2480 N N . ALA C 1 91 ? 37.352 60.954 -6.564 1.00 21.10 91 ALA C N 1
ATOM 2481 C CA . ALA C 1 91 ? 37.754 60.563 -7.912 1.00 21.60 91 ALA C CA 1
ATOM 2482 C C . ALA C 1 91 ? 38.681 61.607 -8.488 1.00 22.00 91 ALA C C 1
ATOM 2483 O O . ALA C 1 91 ? 39.668 61.274 -9.141 1.00 22.53 91 ALA C O 1
ATOM 2485 N N . ARG C 1 92 ? 38.385 62.876 -8.236 1.00 22.12 92 ARG C N 1
ATOM 2486 C CA . ARG C 1 92 ? 39.210 63.923 -8.815 1.00 22.29 92 ARG C CA 1
ATOM 2487 C C . ARG C 1 92 ? 40.615 63.930 -8.186 1.00 22.47 92 ARG C C 1
ATOM 2488 O O . ARG C 1 92 ? 41.605 64.248 -8.851 1.00 22.01 92 ARG C O 1
ATOM 2496 N N . LEU C 1 93 ? 40.688 63.525 -6.917 1.00 22.80 93 LEU C N 1
ATOM 2497 C CA . LEU C 1 93 ? 41.949 63.451 -6.190 1.00 22.82 93 LEU C CA 1
ATOM 2498 C C . LEU C 1 93 ? 42.708 62.164 -6.513 1.00 23.30 93 LEU C C 1
ATOM 2499 O O . LEU C 1 93 ? 43.883 62.034 -6.183 1.00 23.21 93 LEU C O 1
ATOM 2504 N N . GLY C 1 94 ? 42.026 61.230 -7.168 1.00 23.89 94 GLY C N 1
ATOM 2505 C CA . GLY C 1 94 ? 42.607 59.957 -7.578 1.00 24.73 94 GLY C CA 1
ATOM 2506 C C . GLY C 1 94 ? 42.557 58.845 -6.538 1.00 25.58 94 GLY C C 1
ATOM 2507 O O . GLY C 1 94 ? 43.406 57.961 -6.551 1.00 24.93 94 GLY C O 1
ATOM 2508 N N . TYR C 1 95 ? 41.561 58.866 -5.652 1.00 26.60 95 TYR C N 1
ATOM 2509 C CA . TYR C 1 95 ? 41.505 57.884 -4.554 1.00 27.97 95 TYR C CA 1
ATOM 2510 C C . TYR C 1 95 ? 40.743 56.605 -4.885 1.00 29.39 95 TYR C C 1
ATOM 2511 O O . TYR C 1 95 ? 40.947 55.574 -4.236 1.00 29.51 95 TYR C O 1
ATOM 2520 N N . SER C 1 96 ? 39.866 56.676 -5.880 1.00 31.32 96 SER C N 1
ATOM 2521 C CA . SER C 1 96 ? 38.945 55.589 -6.157 1.00 33.59 96 SER C CA 1
ATOM 2522 C C . SER C 1 96 ? 39.260 54.858 -7.449 1.00 35.61 96 SER C C 1
ATOM 2523 O O . SER C 1 96 ? 39.648 55.464 -8.455 1.00 35.99 96 SER C O 1
ATOM 2526 N N . ARG C 1 97 ? 39.079 53.543 -7.410 1.00 38.12 97 ARG C N 1
ATOM 2527 C CA . ARG C 1 97 ? 39.174 52.715 -8.603 1.00 40.52 97 ARG C CA 1
ATOM 2528 C C . ARG C 1 97 ? 38.243 53.354 -9.636 1.00 41.25 97 ARG C C 1
ATOM 2529 O O . ARG C 1 97 ? 37.180 53.867 -9.279 1.00 41.75 97 ARG C O 1
ATOM 2537 N N . SER C 1 98 ? 38.645 53.367 -10.902 1.00 42.28 98 SER C N 1
ATOM 2538 C CA . SER C 1 98 ? 37.878 54.090 -11.925 1.00 42.89 98 SER C CA 1
ATOM 2539 C C . SER C 1 98 ? 36.495 53.496 -12.193 1.00 42.98 98 SER C C 1
ATOM 2540 O O . SER C 1 98 ? 35.575 54.211 -12.598 1.00 43.21 98 SER C O 1
ATOM 2543 N N . GLU C 1 99 ? 36.353 52.196 -11.949 1.00 43.05 99 GLU C N 1
ATOM 2544 C CA . GLU C 1 99 ? 35.082 51.500 -12.164 1.00 42.89 99 GLU C CA 1
ATOM 2545 C C . GLU C 1 99 ? 34.181 51.505 -10.925 1.00 42.61 99 GLU C C 1
ATOM 2546 O O . GLU C 1 99 ? 32.954 51.484 -11.052 1.00 42.74 99 GLU C O 1
ATOM 2552 N N . ASP C 1 100 ? 34.793 51.529 -9.741 1.00 42.21 100 ASP C N 1
ATOM 2553 C CA . ASP C 1 100 ? 34.070 51.568 -8.465 1.00 41.85 100 ASP C CA 1
ATOM 2554 C C . ASP C 1 100 ? 33.323 52.874 -8.295 1.00 41.39 100 ASP C C 1
ATOM 2555 O O . ASP C 1 100 ? 32.219 52.906 -7.747 1.00 41.40 100 ASP C O 1
ATOM 2560 N N . ASP C 1 101 ? 33.962 53.948 -8.745 1.00 40.67 101 ASP C N 1
ATOM 2561 C CA . ASP C 1 101 ? 33.366 55.265 -8.787 1.00 40.20 101 ASP C CA 1
ATOM 2562 C C . ASP C 1 101 ? 32.021 55.262 -9.527 1.00 39.83 101 ASP C C 1
ATOM 2563 O O . ASP C 1 101 ? 31.030 55.774 -9.005 1.00 39.72 101 ASP C O 1
ATOM 2568 N N . GLN C 1 102 ? 31.989 54.670 -10.724 1.00 39.51 102 GLN C N 1
ATOM 2569 C CA . GLN C 1 102 ? 30.771 54.629 -11.554 1.00 39.33 102 GLN C CA 1
ATOM 2570 C C . GLN C 1 102 ? 29.668 53.720 -10.992 1.00 38.39 102 GLN C C 1
ATOM 2571 O O . GLN C 1 102 ? 28.483 53.973 -11.214 1.00 38.32 102 GLN C O 1
ATOM 2577 N N . SER C 1 103 ? 30.061 52.667 -10.279 1.00 37.30 103 SER C N 1
ATOM 2578 C CA . SER C 1 103 ? 29.107 51.844 -9.537 1.00 36.69 103 SER C CA 1
ATOM 2579 C C . SER C 1 103 ? 28.436 52.632 -8.419 1.00 35.63 103 SER C C 1
ATOM 2580 O O . SER C 1 103 ? 27.238 52.501 -8.205 1.00 35.16 103 SER C O 1
ATOM 2583 N N . VAL C 1 104 ? 29.215 53.454 -7.721 1.00 35.02 104 VAL C N 1
ATOM 2584 C CA . VAL C 1 104 ? 28.701 54.264 -6.617 1.00 34.72 104 VAL C CA 1
ATOM 2585 C C . VAL C 1 104 ? 27.774 55.341 -7.179 1.00 34.59 104 VAL C C 1
ATOM 2586 O O . VAL C 1 104 ? 26.666 55.556 -6.675 1.00 34.39 104 VAL C O 1
ATOM 2590 N N . ARG C 1 105 ? 28.232 55.985 -8.246 1.00 34.58 105 ARG C N 1
ATOM 2591 C CA . ARG C 1 105 ? 27.443 56.961 -8.983 1.00 34.75 105 ARG C CA 1
ATOM 2592 C C . ARG C 1 105 ? 26.038 56.422 -9.283 1.00 34.09 105 ARG C C 1
ATOM 2593 O O . ARG C 1 105 ? 25.031 57.056 -8.956 1.00 33.85 105 ARG C O 1
ATOM 2601 N N . ARG C 1 106 ? 25.988 55.243 -9.894 1.00 33.60 106 ARG C N 1
ATOM 2602 C CA . ARG C 1 106 ? 24.729 54.605 -10.273 1.00 33.41 106 ARG C CA 1
ATOM 2603 C C . ARG C 1 106 ? 23.857 54.335 -9.051 1.00 32.19 106 ARG C C 1
ATOM 2604 O O . ARG C 1 106 ? 22.646 54.528 -9.111 1.00 32.36 106 ARG C O 1
ATOM 2612 N N . GLN C 1 107 ? 24.476 53.915 -7.944 1.00 30.94 107 GLN C N 1
ATOM 2613 C CA . GLN C 1 107 ? 23.743 53.642 -6.704 1.00 29.59 107 GLN C CA 1
ATOM 2614 C C . GLN C 1 107 ? 23.214 54.930 -6.080 1.00 29.22 107 GLN C C 1
ATOM 2615 O O . GLN C 1 107 ? 22.061 54.985 -5.647 1.00 28.92 107 GLN C O 1
ATOM 2621 N N . VAL C 1 108 ? 24.060 55.960 -6.049 1.00 28.79 108 VAL C N 1
ATOM 2622 C CA . VAL C 1 108 ? 23.642 57.304 -5.642 1.00 28.50 108 VAL C CA 1
ATOM 2623 C C . VAL C 1 108 ? 22.397 57.709 -6.429 1.00 28.66 108 VAL C C 1
ATOM 2624 O O . VAL C 1 108 ? 21.386 58.085 -5.827 1.00 28.37 108 VAL C O 1
ATOM 2628 N N . ASP C 1 109 ? 22.470 57.585 -7.762 1.00 28.89 109 ASP C N 1
ATOM 2629 C CA . ASP C 1 109 ? 21.356 57.901 -8.666 1.00 29.27 109 ASP C CA 1
ATOM 2630 C C . ASP C 1 109 ? 20.066 57.129 -8.329 1.00 29.63 109 ASP C C 1
ATOM 2631 O O . ASP C 1 109 ? 18.965 57.683 -8.408 1.00 29.58 109 ASP C O 1
ATOM 2636 N N . LEU C 1 110 ? 20.217 55.860 -7.953 1.00 29.82 110 LEU C N 1
ATOM 2637 C CA . LEU C 1 110 ? 19.088 54.992 -7.625 1.00 30.25 110 LEU C CA 1
ATOM 2638 C C . LEU C 1 110 ? 18.457 55.438 -6.315 1.00 30.40 110 LEU C C 1
ATOM 2639 O O . LEU C 1 110 ? 17.249 55.639 -6.235 1.00 30.03 110 LEU C O 1
ATOM 2644 N N . VAL C 1 111 ? 19.287 55.581 -5.287 1.00 31.05 111 VAL C N 1
ATOM 2645 C CA . VAL C 1 111 ? 18.828 56.100 -4.002 1.00 31.70 111 VAL C CA 1
ATOM 2646 C C . VAL C 1 111 ? 18.108 57.437 -4.215 1.00 32.43 111 VAL C C 1
ATOM 2647 O O . VAL C 1 111 ? 17.008 57.630 -3.701 1.00 32.47 111 VAL C O 1
ATOM 2651 N N . PHE C 1 112 ? 18.701 58.327 -5.009 1.00 33.37 112 PHE C N 1
ATOM 2652 C CA . PHE C 1 112 ? 18.075 59.618 -5.291 1.00 34.82 112 PHE C CA 1
ATOM 2653 C C . PHE C 1 112 ? 16.659 59.468 -5.837 1.00 35.38 112 PHE C C 1
ATOM 2654 O O . PHE C 1 112 ? 15.739 60.121 -5.346 1.00 35.14 112 PHE C O 1
ATOM 2662 N N . ALA C 1 113 ? 16.502 58.607 -6.846 1.00 36.36 113 ALA C N 1
ATOM 2663 C CA . ALA C 1 113 ? 15.201 58.322 -7.458 1.00 37.35 113 ALA C CA 1
ATOM 2664 C C . ALA C 1 113 ? 14.183 57.800 -6.440 1.00 38.37 113 ALA C C 1
ATOM 2665 O O . ALA C 1 113 ? 13.047 58.274 -6.388 1.00 38.73 113 ALA C O 1
ATOM 2667 N N . LYS C 1 114 ? 14.610 56.830 -5.634 1.00 39.56 114 LYS C N 1
ATOM 2668 C CA . LYS C 1 114 ? 13.765 56.197 -4.624 1.00 40.51 114 LYS C CA 1
ATOM 2669 C C . LYS C 1 114 ? 13.360 57.173 -3.529 1.00 41.17 114 LYS C C 1
ATOM 2670 O O . LYS C 1 114 ? 12.220 57.148 -3.065 1.00 41.30 114 LYS C O 1
ATOM 2676 N N . LEU C 1 115 ? 14.296 58.030 -3.125 1.00 41.97 115 LEU C N 1
ATOM 2677 C CA . LEU C 1 115 ? 14.015 59.077 -2.146 1.00 42.70 115 LEU C CA 1
ATOM 2678 C C . LEU C 1 115 ? 13.003 60.064 -2.701 1.00 43.35 115 LEU C C 1
ATOM 2679 O O . LEU C 1 115 ? 12.050 60.429 -2.022 1.00 43.42 115 LEU C O 1
ATOM 2684 N N . THR C 1 116 ? 13.214 60.473 -3.950 1.00 44.24 116 THR C N 1
ATOM 2685 C CA . THR C 1 116 ? 12.331 61.413 -4.629 1.00 45.02 116 THR C CA 1
ATOM 2686 C C . THR C 1 116 ? 10.953 60.805 -4.886 1.00 45.57 116 THR C C 1
ATOM 2687 O O . THR C 1 116 ? 9.946 61.505 -4.807 1.00 45.65 116 THR C O 1
ATOM 2691 N N . ALA C 1 117 ? 10.916 59.508 -5.185 1.00 46.27 117 ALA C N 1
ATOM 2692 C CA . ALA C 1 117 ? 9.656 58.797 -5.406 1.00 47.08 117 ALA C CA 1
ATOM 2693 C C . ALA C 1 117 ? 8.790 58.834 -4.156 1.00 47.64 117 ALA C C 1
ATOM 2694 O O . ALA C 1 117 ? 7.657 59.312 -4.195 1.00 47.79 117 ALA C O 1
ATOM 2696 N N . LEU C 1 118 ? 9.347 58.346 -3.050 1.00 48.35 118 LEU C N 1
ATOM 2697 C CA . LEU C 1 118 ? 8.639 58.259 -1.779 1.00 49.19 118 LEU C CA 1
ATOM 2698 C C . LEU C 1 118 ? 8.295 59.629 -1.189 1.00 49.76 118 LEU C C 1
ATOM 2699 O O . LEU C 1 118 ? 7.248 59.792 -0.570 1.00 49.94 118 LEU C O 1
ATOM 2704 N N . MET C 1 119 ? 9.185 60.598 -1.395 1.00 50.58 119 MET C N 1
ATOM 2705 C CA . MET C 1 119 ? 9.012 61.980 -0.946 1.00 51.32 119 MET C CA 1
ATOM 2706 C C . MET C 1 119 ? 7.827 62.664 -1.648 1.00 52.18 119 MET C C 1
ATOM 2707 O O . MET C 1 119 ? 7.196 63.562 -1.074 1.00 52.30 119 MET C O 1
ATOM 2712 N N . ASN C 1 120 ? 7.538 62.230 -2.883 1.00 53.07 120 ASN C N 1
ATOM 2713 C CA . ASN C 1 120 ? 6.474 62.808 -3.733 1.00 53.77 120 ASN C CA 1
ATOM 2714 C C . ASN C 1 120 ? 5.045 62.353 -3.410 1.00 54.37 120 ASN C C 1
ATOM 2715 O O . ASN C 1 120 ? 4.089 63.112 -3.612 1.00 54.63 120 ASN C O 1
ATOM 2720 N N . ALA C 1 121 ? 4.896 61.118 -2.933 1.00 54.89 121 ALA C N 1
ATOM 2721 C CA . ALA C 1 121 ? 3.613 60.656 -2.403 1.00 55.43 121 ALA C CA 1
ATOM 2722 C C . ALA C 1 121 ? 3.392 61.326 -1.044 1.00 55.76 121 ALA C C 1
ATOM 2723 O O . ALA C 1 121 ? 3.372 60.666 0.001 1.00 55.78 121 ALA C O 1
ATOM 2725 N N . LEU C 1 122 ? 3.231 62.648 -1.080 1.00 56.17 122 LEU C N 1
ATOM 2726 C CA . LEU C 1 122 ? 3.266 63.479 0.122 1.00 56.53 122 LEU C CA 1
ATOM 2727 C C . LEU C 1 122 ? 1.873 63.840 0.640 1.00 56.59 122 LEU C C 1
ATOM 2728 O O . LEU C 1 122 ? 1.740 64.532 1.652 1.00 56.61 122 LEU C O 1
ATOM 2733 N N . ARG D 1 9 ? 23.491 67.011 -13.274 1.00 31.91 9 ARG D N 1
ATOM 2734 C CA . ARG D 1 9 ? 22.673 65.776 -13.335 1.00 31.47 9 ARG D CA 1
ATOM 2735 C C . ARG D 1 9 ? 21.405 66.291 -13.971 1.00 30.97 9 ARG D C 1
ATOM 2736 O O . ARG D 1 9 ? 20.807 65.589 -14.794 1.00 31.98 9 ARG D O 1
ATOM 2744 N N . PRO D 1 10 ? 20.917 67.452 -13.488 1.00 29.64 10 PRO D N 1
ATOM 2745 C CA . PRO D 1 10 ? 20.662 68.711 -14.190 1.00 28.39 10 PRO D CA 1
ATOM 2746 C C . PRO D 1 10 ? 21.610 69.831 -13.667 1.00 26.72 10 PRO D C 1
ATOM 2747 O O . PRO D 1 10 ? 22.148 70.633 -14.457 1.00 26.10 10 PRO D O 1
ATOM 2751 N N . HIS D 1 11 ? 21.817 69.855 -12.347 1.00 24.43 11 HIS D N 1
ATOM 2752 C CA . HIS D 1 11 ? 22.735 70.780 -11.681 1.00 22.73 11 HIS D CA 1
ATOM 2753 C C . HIS D 1 11 ? 24.194 70.741 -12.156 1.00 22.00 11 HIS D C 1
ATOM 2754 O O . HIS D 1 11 ? 24.919 71.728 -12.009 1.00 21.70 11 HIS D O 1
ATOM 2761 N N . GLU D 1 12 ? 24.630 69.624 -12.722 1.00 21.48 12 GLU D N 1
ATOM 2762 C CA . GLU D 1 12 ? 26.031 69.516 -13.168 1.00 22.07 12 GLU D CA 1
ATOM 2763 C C . GLU D 1 12 ? 26.347 70.373 -14.407 1.00 22.12 12 GLU D C 1
ATOM 2764 O O . GLU D 1 12 ? 27.502 70.474 -14.824 1.00 22.45 12 GLU D O 1
ATOM 2770 N N . ARG D 1 13 ? 25.321 71.004 -14.975 1.00 22.27 13 ARG D N 1
ATOM 2771 C CA . ARG D 1 13 ? 25.501 71.904 -16.115 1.00 22.44 13 ARG D CA 1
ATOM 2772 C C . ARG D 1 13 ? 25.533 73.346 -15.691 1.00 22.13 13 ARG D C 1
ATOM 2773 O O . ARG D 1 13 ? 25.790 74.219 -16.515 1.00 22.22 13 ARG D O 1
ATOM 2781 N N . LEU D 1 14 ? 25.247 73.601 -14.416 1.00 21.47 14 LEU D N 1
ATOM 2782 C CA . LEU D 1 14 ? 25.359 74.950 -13.884 1.00 21.17 14 LEU D CA 1
ATOM 2783 C C . LEU D 1 14 ? 26.825 75.278 -13.662 1.00 20.82 14 LEU D C 1
ATOM 2784 O O . LEU D 1 14 ? 27.583 74.455 -13.139 1.00 21.00 14 LEU D O 1
ATOM 2789 N N . ASP D 1 15 ? 27.223 76.474 -14.087 1.00 20.46 15 ASP D N 1
ATOM 2790 C CA . ASP D 1 15 ? 28.582 76.966 -13.891 1.00 20.08 15 ASP D CA 1
ATOM 2791 C C . ASP D 1 15 ? 28.860 77.108 -12.411 1.00 19.62 15 ASP D C 1
ATOM 2792 O O . ASP D 1 15 ? 29.943 76.780 -11.942 1.00 19.67 15 ASP D O 1
ATOM 2797 N N . ALA D 1 16 ? 27.861 77.599 -11.684 1.00 18.96 16 ALA D N 1
ATOM 2798 C CA . ALA D 1 16 ? 27.991 77.839 -10.267 1.00 18.49 16 ALA D CA 1
ATOM 2799 C C . ALA D 1 16 ? 28.327 76.555 -9.507 1.00 17.67 16 ALA D C 1
ATOM 2800 O O . ALA D 1 16 ? 29.093 76.603 -8.554 1.00 17.09 16 ALA D O 1
ATOM 2802 N N . TRP D 1 17 ? 27.768 75.423 -9.945 1.00 17.25 17 TRP D N 1
ATOM 2803 C CA . TRP D 1 17 ? 28.123 74.098 -9.401 1.00 17.16 17 TRP D CA 1
ATOM 2804 C C . TRP D 1 17 ? 29.489 73.612 -9.888 1.00 17.85 17 TRP D C 1
ATOM 2805 O O . TRP D 1 17 ? 30.272 73.096 -9.100 1.00 18.26 17 TRP D O 1
ATOM 2816 N N . ARG D 1 18 ? 29.767 73.756 -11.186 1.00 18.52 18 ARG D N 1
ATOM 2817 C CA . ARG D 1 18 ? 31.055 73.331 -11.755 1.00 18.99 18 ARG D CA 1
ATOM 2818 C C . ARG D 1 18 ? 32.218 74.098 -11.120 1.00 18.54 18 ARG D C 1
ATOM 2819 O O . ARG D 1 18 ? 33.268 73.518 -10.826 1.00 18.19 18 ARG D O 1
ATOM 2827 N N . ASP D 1 19 ? 32.024 75.398 -10.910 1.00 17.92 19 ASP D N 1
ATOM 2828 C CA . ASP D 1 19 ? 33.077 76.232 -10.355 1.00 18.01 19 ASP D CA 1
ATOM 2829 C C . ASP D 1 19 ? 33.228 75.998 -8.861 1.00 17.29 19 ASP D C 1
ATOM 2830 O O . ASP D 1 19 ? 34.329 76.097 -8.327 1.00 16.59 19 ASP D O 1
ATOM 2835 N N . SER D 1 20 ? 32.110 75.685 -8.204 1.00 16.91 20 SER D N 1
ATOM 2836 C CA . SER D 1 20 ? 32.109 75.220 -6.807 1.00 16.61 20 SER D CA 1
ATOM 2837 C C . SER D 1 20 ? 32.912 73.947 -6.617 1.00 15.25 20 SER D C 1
ATOM 2838 O O . SER D 1 20 ? 33.720 73.868 -5.699 1.00 15.09 20 SER D O 1
ATOM 2841 N N . MET D 1 21 ? 32.682 72.964 -7.486 1.00 14.29 21 MET D N 1
ATOM 2842 C CA . MET D 1 21 ? 33.371 71.678 -7.405 1.00 14.22 21 MET D CA 1
ATOM 2843 C C . MET D 1 21 ? 34.883 71.811 -7.557 1.00 14.87 21 MET D C 1
ATOM 2844 O O . MET D 1 21 ? 35.640 71.057 -6.936 1.00 14.15 21 MET D O 1
ATOM 2849 N N . GLU D 1 22 ? 35.295 72.785 -8.371 1.00 15.60 22 GLU D N 1
ATOM 2850 C CA . GLU D 1 22 ? 36.696 73.048 -8.671 1.00 17.57 22 GLU D CA 1
ATOM 2851 C C . GLU D 1 22 ? 37.298 73.725 -7.458 1.00 16.59 22 GLU D C 1
ATOM 2852 O O . GLU D 1 22 ? 38.425 73.448 -7.073 1.00 16.07 22 GLU D O 1
ATOM 2858 N N . LEU D 1 23 ? 36.509 74.604 -6.846 1.00 16.77 23 LEU D N 1
ATOM 2859 C CA . LEU D 1 23 ? 36.876 75.224 -5.584 1.00 16.26 23 LEU D CA 1
ATOM 2860 C C . LEU D 1 23 ? 37.083 74.192 -4.454 1.00 16.38 23 LEU D C 1
ATOM 2861 O O . LEU D 1 23 ? 38.091 74.266 -3.740 1.00 16.69 23 LEU D O 1
ATOM 2866 N N . VAL D 1 24 ? 36.145 73.251 -4.295 1.00 15.40 24 VAL D N 1
ATOM 2867 C CA . VAL D 1 24 ? 36.260 72.220 -3.266 1.00 15.69 24 VAL D CA 1
ATOM 2868 C C . VAL D 1 24 ? 37.519 71.378 -3.474 1.00 15.96 24 VAL D C 1
ATOM 2869 O O . VAL D 1 24 ? 38.185 71.027 -2.506 1.00 15.73 24 VAL D O 1
ATOM 2873 N N . GLU D 1 25 ? 37.836 71.055 -4.733 1.00 16.59 25 GLU D N 1
ATOM 2874 C CA . GLU D 1 25 ? 39.043 70.300 -5.050 1.00 17.25 25 GLU D CA 1
ATOM 2875 C C . GLU D 1 25 ? 40.279 71.096 -4.682 1.00 17.02 25 GLU D C 1
ATOM 2876 O O . GLU D 1 25 ? 41.229 70.547 -4.125 1.00 17.27 25 GLU D O 1
ATOM 2882 N N . MET D 1 26 ? 40.258 72.387 -4.993 1.00 16.88 26 MET D N 1
ATOM 2883 C CA . MET D 1 26 ? 41.313 73.308 -4.568 1.00 16.87 26 MET D CA 1
ATOM 2884 C C . MET D 1 26 ? 41.505 73.308 -3.056 1.00 17.30 26 MET D C 1
ATOM 2885 O O . MET D 1 26 ? 42.634 73.339 -2.570 1.00 18.11 26 MET D O 1
ATOM 2890 N N . ILE D 1 27 ? 40.404 73.259 -2.316 1.00 17.46 27 ILE D N 1
ATOM 2891 C CA . ILE D 1 27 ? 40.449 73.288 -0.852 1.00 17.40 27 ILE D CA 1
ATOM 2892 C C . ILE D 1 27 ? 41.002 72.004 -0.250 1.00 17.51 27 ILE D C 1
ATOM 2893 O O . ILE D 1 27 ? 41.794 72.052 0.683 1.00 17.69 27 ILE D O 1
ATOM 2898 N N . TYR D 1 28 ? 40.573 70.854 -0.755 1.00 17.99 28 TYR D N 1
ATOM 2899 C CA . TYR D 1 28 ? 41.190 69.604 -0.332 1.00 19.02 28 TYR D CA 1
ATOM 2900 C C . TYR D 1 28 ? 42.694 69.625 -0.581 1.00 20.15 28 TYR D C 1
ATOM 2901 O O . TYR D 1 28 ? 43.463 69.285 0.308 1.00 20.54 28 TYR D O 1
ATOM 2910 N N . ARG D 1 29 ? 43.107 70.063 -1.770 1.00 21.38 29 ARG D N 1
ATOM 2911 C CA . ARG D 1 29 ? 44.525 70.116 -2.111 1.00 22.53 29 ARG D CA 1
ATOM 2912 C C . ARG D 1 29 ? 45.273 71.171 -1.304 1.00 23.24 29 ARG D C 1
ATOM 2913 O O . ARG D 1 29 ? 46.461 71.002 -1.012 1.00 22.98 29 ARG D O 1
ATOM 2921 N N . LEU D 1 30 ? 44.580 72.259 -0.957 1.00 23.92 30 LEU D N 1
ATOM 2922 C CA . LEU D 1 30 ? 45.184 73.331 -0.155 1.00 24.45 30 LEU D CA 1
ATOM 2923 C C . LEU D 1 30 ? 45.507 72.879 1.264 1.00 24.99 30 LEU D C 1
ATOM 2924 O O . LEU D 1 30 ? 46.486 73.333 1.856 1.00 24.85 30 LEU D O 1
ATOM 2929 N N . THR D 1 31 ? 44.684 71.988 1.805 1.00 25.91 31 THR D N 1
ATOM 2930 C CA . THR D 1 31 ? 44.854 71.571 3.189 1.00 27.32 31 THR D CA 1
ATOM 2931 C C . THR D 1 31 ? 45.902 70.479 3.336 1.00 27.97 31 THR D C 1
ATOM 2932 O O . THR D 1 31 ? 46.318 70.160 4.456 1.00 28.17 31 THR D O 1
ATOM 2936 N N . GLU D 1 32 ? 46.352 69.919 2.214 1.00 28.64 32 GLU D N 1
ATOM 2937 C CA . GLU D 1 32 ? 47.268 68.766 2.268 1.00 29.24 32 GLU D CA 1
ATOM 2938 C C . GLU D 1 32 ? 48.702 69.125 2.672 1.00 28.92 32 GLU D C 1
ATOM 2939 O O . GLU D 1 32 ? 49.553 68.253 2.787 1.00 29.04 32 GLU D O 1
ATOM 2945 N N . VAL D 1 33 ? 48.940 70.410 2.911 1.00 28.69 33 VAL D N 1
ATOM 2946 C CA . VAL D 1 33 ? 50.231 70.906 3.382 1.00 28.60 33 VAL D CA 1
ATOM 2947 C C . VAL D 1 33 ? 50.108 71.478 4.812 1.00 28.34 33 VAL D C 1
ATOM 2948 O O . VAL D 1 33 ? 51.100 71.883 5.420 1.00 27.94 33 VAL D O 1
ATOM 2952 N N . PHE D 1 34 ? 48.880 71.485 5.335 1.00 27.97 34 PHE D N 1
ATOM 2953 C CA . PHE D 1 34 ? 48.598 71.878 6.718 1.00 27.70 34 PHE D CA 1
ATOM 2954 C C . PHE D 1 34 ? 49.182 70.825 7.662 1.00 28.42 34 PHE D C 1
ATOM 2955 O O . PHE D 1 34 ? 49.167 69.638 7.337 1.00 28.43 34 PHE D O 1
ATOM 2963 N N . PRO D 1 35 ? 49.710 71.257 8.827 1.00 28.90 35 PRO D N 1
ATOM 2964 C CA . PRO D 1 35 ? 50.149 70.319 9.849 1.00 29.27 35 PRO D CA 1
ATOM 2965 C C . PRO D 1 35 ? 49.206 69.120 9.936 1.00 29.65 35 PRO D C 1
ATOM 2966 O O . PRO D 1 35 ? 47.989 69.296 9.886 1.00 29.66 35 PRO D O 1
ATOM 2970 N N . ASP D 1 36 ? 49.771 67.919 10.059 1.00 29.97 36 ASP D N 1
ATOM 2971 C CA . ASP D 1 36 ? 48.986 66.695 10.217 1.00 30.59 36 ASP D CA 1
ATOM 2972 C C . ASP D 1 36 ? 48.040 66.776 11.423 1.00 30.31 36 ASP D C 1
ATOM 2973 O O . ASP D 1 36 ? 46.984 66.147 11.442 1.00 30.34 36 ASP D O 1
ATOM 2978 N N . GLN D 1 37 ? 48.436 67.561 12.418 1.00 30.26 37 GLN D N 1
ATOM 2979 C CA . GLN D 1 37 ? 47.717 67.684 13.678 1.00 30.24 37 GLN D CA 1
ATOM 2980 C C . GLN D 1 37 ? 46.520 68.653 13.579 1.00 29.75 37 GLN D C 1
ATOM 2981 O O . GLN D 1 37 ? 45.639 68.643 14.430 1.00 28.93 37 GLN D O 1
ATOM 2987 N N . GLU D 1 38 ? 46.496 69.493 12.542 1.00 29.54 38 GLU D N 1
ATOM 2988 C CA . GLU D 1 38 ? 45.327 70.352 12.283 1.00 29.26 38 GLU D CA 1
ATOM 2989 C C . GLU D 1 38 ? 44.223 69.655 11.494 1.00 29.04 38 GLU D C 1
ATOM 2990 O O . GLU D 1 38 ? 43.288 70.304 11.029 1.00 29.29 38 GLU D O 1
ATOM 2996 N N . ARG D 1 39 ? 44.328 68.336 11.369 1.00 28.59 39 ARG D N 1
ATOM 2997 C CA . ARG D 1 39 ? 43.402 67.536 10.574 1.00 28.67 39 ARG D CA 1
ATOM 2998 C C . ARG D 1 39 ? 41.936 67.614 11.047 1.00 28.34 39 ARG D C 1
ATOM 2999 O O . ARG D 1 39 ? 41.026 67.271 10.282 1.00 28.44 39 ARG D O 1
ATOM 3007 N N . TYR D 1 40 ? 41.698 68.091 12.274 1.00 27.63 40 TYR D N 1
ATOM 3008 C CA . TYR D 1 40 ? 40.357 67.970 12.856 1.00 26.96 40 TYR D CA 1
ATOM 3009 C C . TYR D 1 40 ? 39.617 69.157 13.528 1.00 25.64 40 TYR D C 1
ATOM 3010 O O . TYR D 1 40 ? 38.527 68.937 14.033 1.00 25.74 40 TYR D O 1
ATOM 3019 N N . GLY D 1 41 ? 40.093 70.401 13.533 1.00 24.55 41 GLY D N 1
ATOM 3020 C CA . GLY D 1 41 ? 41.077 70.972 12.646 1.00 22.77 41 GLY D CA 1
ATOM 3021 C C . GLY D 1 41 ? 40.406 72.016 11.751 1.00 21.49 41 GLY D C 1
ATOM 3022 O O . GLY D 1 41 ? 39.247 71.846 11.330 1.00 20.77 41 GLY D O 1
ATOM 3023 N N . LEU D 1 42 ? 41.130 73.096 11.462 1.00 20.10 42 LEU D N 1
ATOM 3024 C CA . LEU D 1 42 ? 40.783 73.964 10.342 1.00 19.21 42 LEU D CA 1
ATOM 3025 C C . LEU D 1 42 ? 40.553 73.117 9.107 1.00 18.89 42 LEU D C 1
ATOM 3026 O O . LEU D 1 42 ? 39.700 73.430 8.280 1.00 18.89 42 LEU D O 1
ATOM 3031 N N . THR D 1 43 ? 41.344 72.050 8.987 1.00 18.20 43 THR D N 1
ATOM 3032 C CA . THR D 1 43 ? 41.320 71.190 7.818 1.00 17.35 43 THR D CA 1
ATOM 3033 C C . THR D 1 43 ? 39.921 70.635 7.637 1.00 16.40 43 THR D C 1
ATOM 3034 O O . THR D 1 43 ? 39.348 70.752 6.563 1.00 17.11 43 THR D O 1
ATOM 3038 N N . ALA D 1 44 ? 39.362 70.087 8.707 1.00 15.51 44 ALA D N 1
ATOM 3039 C CA . ALA D 1 44 ? 37.987 69.596 8.723 1.00 14.98 44 ALA D CA 1
ATOM 3040 C C . ALA D 1 44 ? 36.944 70.704 8.516 1.00 14.63 44 ALA D C 1
ATOM 3041 O O . ALA D 1 44 ? 35.931 70.468 7.850 1.00 14.33 44 ALA D O 1
ATOM 3043 N N . GLN D 1 45 ? 37.183 71.880 9.113 1.00 13.92 45 GLN D N 1
ATOM 3044 C CA . GLN D 1 45 ? 36.270 73.022 9.031 1.00 13.55 45 GLN D CA 1
ATOM 3045 C C . GLN D 1 45 ? 36.206 73.544 7.577 1.00 13.74 45 GLN D C 1
ATOM 3046 O O . GLN D 1 45 ? 35.119 73.610 6.978 1.00 13.44 45 GLN D O 1
ATOM 3052 N N . LEU D 1 46 ? 37.371 73.840 7.001 1.00 13.24 46 LEU D N 1
ATOM 3053 C CA . LEU D 1 46 ? 37.470 74.221 5.593 1.00 13.41 46 LEU D CA 1
ATOM 3054 C C . LEU D 1 46 ? 36.736 73.246 4.668 1.00 13.36 46 LEU D C 1
ATOM 3055 O O . LEU D 1 46 ? 35.952 73.659 3.817 1.00 13.70 46 LEU D O 1
ATOM 3060 N N . ARG D 1 47 ? 36.989 71.951 4.852 1.00 13.68 47 ARG D N 1
ATOM 3061 C CA . ARG D 1 47 ? 36.399 70.929 3.998 1.00 13.52 47 ARG D CA 1
ATOM 3062 C C . ARG D 1 47 ? 34.894 70.847 4.148 1.00 13.71 47 ARG D C 1
ATOM 3063 O O . ARG D 1 47 ? 34.203 70.671 3.152 1.00 14.32 47 ARG D O 1
ATOM 3071 N N . ARG D 1 48 ? 34.393 70.968 5.379 1.00 13.70 48 ARG D N 1
ATOM 3072 C CA . ARG D 1 48 ? 32.956 70.943 5.652 1.00 14.09 48 ARG D CA 1
ATOM 3073 C C . ARG D 1 48 ? 32.257 72.123 4.971 1.00 13.87 48 ARG D C 1
ATOM 3074 O O . ARG D 1 48 ? 31.160 71.965 4.430 1.00 13.98 48 ARG D O 1
ATOM 3082 N N . ALA D 1 49 ? 32.892 73.297 5.030 1.00 13.18 49 ALA D N 1
ATOM 3083 C CA . ALA D 1 49 ? 32.360 74.514 4.432 1.00 13.14 49 ALA D CA 1
ATOM 3084 C C . ALA D 1 49 ? 32.321 74.342 2.924 1.00 13.55 49 ALA D C 1
ATOM 3085 O O . ALA D 1 49 ? 31.267 74.512 2.309 1.00 13.83 49 ALA D O 1
ATOM 3087 N N . ALA D 1 50 ? 33.472 73.977 2.350 1.00 12.94 50 ALA D N 1
ATOM 3088 C CA . ALA D 1 50 ? 33.596 73.695 0.931 1.00 12.66 50 ALA D CA 1
ATOM 3089 C C . ALA D 1 50 ? 32.575 72.694 0.392 1.00 12.31 50 ALA D C 1
ATOM 3090 O O . ALA D 1 50 ? 31.876 72.980 -0.576 1.00 12.88 50 ALA D O 1
ATOM 3092 N N . VAL D 1 51 ? 32.475 71.529 1.011 1.00 11.92 51 VAL D N 1
ATOM 3093 C CA . VAL D 1 51 ? 31.569 70.477 0.523 1.00 11.88 51 VAL D CA 1
ATOM 3094 C C . VAL D 1 51 ? 30.113 70.956 0.473 1.00 12.02 51 VAL D C 1
ATOM 3095 O O . VAL D 1 51 ? 29.312 70.535 -0.375 1.00 11.93 51 VAL D O 1
ATOM 3099 N N . SER D 1 52 ? 29.803 71.868 1.379 1.00 12.03 52 SER D N 1
ATOM 3100 C CA . SER D 1 52 ? 28.468 72.372 1.555 1.00 12.45 52 SER D CA 1
ATOM 3101 C C . SER D 1 52 ? 27.964 73.173 0.348 1.00 12.19 52 SER D C 1
ATOM 3102 O O . SER D 1 52 ? 26.767 73.156 0.041 1.00 12.32 52 SER D O 1
ATOM 3105 N N . ILE D 1 53 ? 28.879 73.845 -0.343 1.00 11.64 53 ILE D N 1
ATOM 3106 C CA . ILE D 1 53 ? 28.498 74.754 -1.420 1.00 11.29 53 ILE D CA 1
ATOM 3107 C C . ILE D 1 53 ? 27.897 74.025 -2.625 1.00 11.34 53 ILE D C 1
ATOM 3108 O O . ILE D 1 53 ? 26.748 74.261 -2.932 1.00 12.01 53 ILE D O 1
ATOM 3113 N N . PRO D 1 54 ? 28.649 73.129 -3.302 1.00 11.27 54 PRO D N 1
ATOM 3114 C CA . PRO D 1 54 ? 27.963 72.366 -4.349 1.00 11.11 54 PRO D CA 1
ATOM 3115 C C . PRO D 1 54 ? 26.863 71.421 -3.844 1.00 11.36 54 PRO D C 1
ATOM 3116 O O . PRO D 1 54 ? 25.929 71.115 -4.599 1.00 11.24 54 PRO D O 1
ATOM 3120 N N . SER D 1 55 ? 26.966 70.946 -2.605 1.00 11.48 55 SER D N 1
ATOM 3121 C CA . SER D 1 55 ? 25.935 70.034 -2.099 1.00 12.39 55 SER D CA 1
ATOM 3122 C C . SER D 1 55 ? 24.572 70.721 -2.009 1.00 12.38 55 SER D C 1
ATOM 3123 O O . SER D 1 55 ? 23.564 70.124 -2.377 1.00 12.35 55 SER D O 1
ATOM 3126 N N . ASN D 1 56 ? 24.571 71.973 -1.548 1.00 12.62 56 ASN D N 1
ATOM 3127 C CA . ASN D 1 56 ? 23.371 72.810 -1.477 1.00 12.87 56 ASN D CA 1
ATOM 3128 C C . ASN D 1 56 ? 22.897 73.328 -2.832 1.00 13.18 56 ASN D C 1
ATOM 3129 O O . ASN D 1 56 ? 21.691 73.432 -3.051 1.00 13.45 56 ASN D O 1
ATOM 3134 N N . ILE D 1 57 ? 23.822 73.660 -3.734 1.00 13.47 57 ILE D N 1
ATOM 3135 C CA . ILE D 1 57 ? 23.427 73.980 -5.117 1.00 13.60 57 ILE D CA 1
ATOM 3136 C C . ILE D 1 57 ? 22.655 72.796 -5.728 1.00 14.26 57 ILE D C 1
ATOM 3137 O O . ILE D 1 57 ? 21.574 72.991 -6.302 1.00 14.60 57 ILE D O 1
ATOM 3142 N N . ALA D 1 58 ? 23.194 71.580 -5.601 1.00 14.63 58 ALA D N 1
ATOM 3143 C CA . ALA D 1 58 ? 22.533 70.387 -6.152 1.00 15.10 58 ALA D CA 1
ATOM 3144 C C . ALA D 1 58 ? 21.176 70.130 -5.501 1.00 15.91 58 ALA D C 1
ATOM 3145 O O . ALA D 1 58 ? 20.238 69.721 -6.174 1.00 15.86 58 ALA D O 1
ATOM 3147 N N . GLU D 1 59 ? 21.081 70.359 -4.193 1.00 16.72 59 GLU D N 1
ATOM 3148 C CA . GLU D 1 59 ? 19.819 70.178 -3.473 1.00 17.93 59 GLU D CA 1
ATOM 3149 C C . GLU D 1 59 ? 18.764 71.214 -3.849 1.00 18.11 59 GLU D C 1
ATOM 3150 O O . GLU D 1 59 ? 17.585 70.887 -3.937 1.00 18.68 59 GLU D O 1
ATOM 3156 N N . GLY D 1 60 ? 19.178 72.462 -4.042 1.00 18.08 60 GLY D N 1
ATOM 3157 C CA . GLY D 1 60 ? 18.258 73.486 -4.501 1.00 18.56 60 GLY D CA 1
ATOM 3158 C C . GLY D 1 60 ? 17.627 73.114 -5.836 1.00 19.12 60 GLY D C 1
ATOM 3159 O O . GLY D 1 60 ? 16.409 73.161 -5.984 1.00 18.90 60 GLY D O 1
ATOM 3160 N N . ALA D 1 61 ? 18.474 72.720 -6.788 1.00 19.84 61 ALA D N 1
ATOM 3161 C CA . ALA D 1 61 ? 18.081 72.408 -8.167 1.00 20.51 61 ALA D CA 1
ATOM 3162 C C . ALA D 1 61 ? 17.118 71.231 -8.280 1.00 21.22 61 ALA D C 1
ATOM 3163 O O . ALA D 1 61 ? 16.389 71.125 -9.264 1.00 21.67 61 ALA D O 1
ATOM 3165 N N . ALA D 1 62 ? 17.128 70.348 -7.283 1.00 21.85 62 ALA D N 1
ATOM 3166 C CA . ALA D 1 62 ? 16.209 69.213 -7.240 1.00 22.67 62 ALA D CA 1
ATOM 3167 C C . ALA D 1 62 ? 14.824 69.584 -6.687 1.00 23.17 62 ALA D C 1
ATOM 3168 O O . ALA D 1 62 ? 13.885 68.820 -6.841 1.00 23.58 62 ALA D O 1
ATOM 3170 N N . ARG D 1 63 ? 14.698 70.737 -6.035 1.00 23.81 63 ARG D N 1
ATOM 3171 C CA . ARG D 1 63 ? 13.402 71.155 -5.494 1.00 24.49 63 ARG D CA 1
ATOM 3172 C C . ARG D 1 63 ? 12.531 71.742 -6.607 1.00 24.72 63 ARG D C 1
ATOM 3173 O O . ARG D 1 63 ? 13.020 72.466 -7.483 1.00 24.86 63 ARG D O 1
ATOM 3181 N N . ARG D 1 64 ? 11.242 71.427 -6.570 1.00 24.40 64 ARG D N 1
ATOM 3182 C CA . ARG D 1 64 ? 10.284 72.038 -7.480 1.00 24.91 64 ARG D CA 1
ATOM 3183 C C . ARG D 1 64 ? 10.066 73.510 -7.106 1.00 23.41 64 ARG D C 1
ATOM 3184 O O . ARG D 1 64 ? 9.910 74.364 -7.983 1.00 23.09 64 ARG D O 1
ATOM 3192 N N . SER D 1 65 ? 10.097 73.800 -5.804 1.00 22.17 65 SER D N 1
ATOM 3193 C CA . SER D 1 65 ? 9.907 75.159 -5.286 1.00 20.73 65 SER D CA 1
ATOM 3194 C C . SER D 1 65 ? 11.071 76.099 -5.599 1.00 20.22 65 SER D C 1
ATOM 3195 O O . SER D 1 65 ? 12.199 75.888 -5.147 1.00 20.10 65 SER D O 1
ATOM 3198 N N . THR D 1 66 ? 10.788 77.146 -6.367 1.00 19.54 66 THR D N 1
ATOM 3199 C CA . THR D 1 66 ? 11.795 78.150 -6.706 1.00 18.90 66 THR D CA 1
ATOM 3200 C C . THR D 1 66 ? 12.281 78.938 -5.485 1.00 18.92 66 THR D C 1
ATOM 3201 O O . THR D 1 66 ? 13.473 79.135 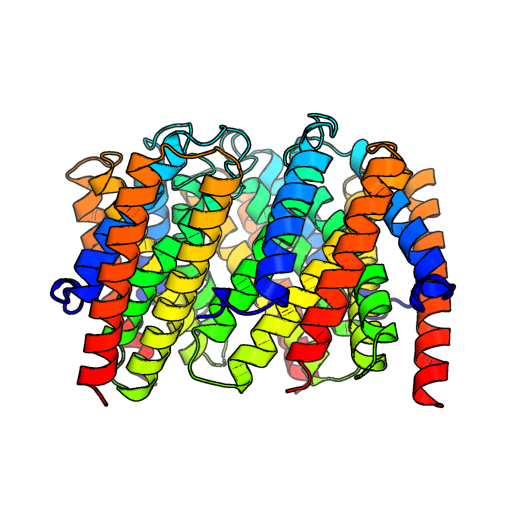-5.339 1.00 19.10 66 THR D O 1
ATOM 3205 N N . PRO D 1 67 ? 11.366 79.423 -4.620 1.00 19.03 67 PRO D N 1
ATOM 3206 C CA . PRO D 1 67 ? 11.892 80.085 -3.415 1.00 19.26 67 PRO D CA 1
ATOM 3207 C C . PRO D 1 67 ? 12.683 79.184 -2.455 1.00 19.40 67 PRO D C 1
ATOM 3208 O O . PRO D 1 67 ? 13.604 79.668 -1.803 1.00 19.87 67 PRO D O 1
ATOM 3212 N N . ASP D 1 68 ? 12.344 77.897 -2.374 1.00 19.58 68 ASP D N 1
ATOM 3213 C CA . ASP D 1 68 ? 13.143 76.948 -1.595 1.00 19.63 68 ASP D CA 1
ATOM 3214 C C . ASP D 1 68 ? 14.510 76.738 -2.249 1.00 20.31 68 ASP D C 1
ATOM 3215 O O . ASP D 1 68 ? 15.524 76.586 -1.553 1.00 20.58 68 ASP D O 1
ATOM 3220 N N . TYR D 1 69 ? 14.521 76.720 -3.586 1.00 20.29 69 TYR D N 1
ATOM 3221 C CA . TYR D 1 69 ? 15.749 76.688 -4.373 1.00 20.17 69 TYR D CA 1
ATOM 3222 C C . TYR D 1 69 ? 16.641 77.873 -3.985 1.00 20.09 69 TYR D C 1
ATOM 3223 O O . TYR D 1 69 ? 17.801 77.704 -3.604 1.00 20.49 69 TYR D O 1
ATOM 3232 N N . SER D 1 70 ? 16.084 79.066 -4.048 1.00 20.31 70 SER D N 1
ATOM 3233 C CA . SER D 1 70 ? 16.799 80.283 -3.679 1.00 20.61 70 SER D CA 1
ATOM 3234 C C . SER D 1 70 ? 17.361 80.248 -2.275 1.00 20.17 70 SER D C 1
ATOM 3235 O O . SER D 1 70 ? 18.449 80.750 -2.020 1.00 20.22 70 SER D O 1
ATOM 3238 N N . ARG D 1 71 ? 16.577 79.682 -1.367 1.00 20.16 71 ARG D N 1
ATOM 3239 C CA . ARG D 1 71 ? 16.954 79.521 0.018 1.00 20.17 71 ARG D CA 1
ATOM 3240 C C . ARG D 1 71 ? 18.211 78.655 0.122 1.00 19.26 71 ARG D C 1
ATOM 3241 O O . ARG D 1 71 ? 19.175 79.037 0.784 1.00 19.75 71 ARG D O 1
ATOM 3249 N N . PHE D 1 72 ? 18.193 77.499 -0.536 1.00 18.22 72 PHE D N 1
ATOM 3250 C CA . PHE D 1 72 ? 19.374 76.637 -0.638 1.00 17.34 72 PHE D CA 1
ATOM 3251 C C . PHE D 1 72 ? 20.550 77.381 -1.257 1.00 16.76 72 PHE D C 1
ATOM 3252 O O . PHE D 1 72 ? 21.685 77.168 -0.850 1.00 16.14 72 PHE D O 1
ATOM 3260 N N . LEU D 1 73 ? 20.276 78.246 -2.237 1.00 16.18 73 LEU D N 1
ATOM 3261 C CA . LEU D 1 73 ? 21.336 79.043 -2.837 1.00 16.06 73 LEU D CA 1
ATOM 3262 C C . LEU D 1 73 ? 21.943 80.057 -1.851 1.00 16.29 73 LEU D C 1
ATOM 3263 O O . LEU D 1 73 ? 23.157 80.291 -1.879 1.00 16.49 73 LEU D O 1
ATOM 3268 N N . SER D 1 74 ? 21.110 80.630 -0.978 1.00 16.45 74 SER D N 1
ATOM 3269 C CA . SER D 1 74 ? 21.584 81.441 0.162 1.00 16.96 74 SER D CA 1
ATOM 3270 C C . SER D 1 74 ? 22.461 80.687 1.151 1.00 16.46 74 SER D C 1
ATOM 3271 O O . SER D 1 74 ? 23.426 81.255 1.672 1.00 17.09 74 SER D O 1
ATOM 3274 N N . ILE D 1 75 ? 22.098 79.445 1.462 1.00 15.89 75 ILE D N 1
ATOM 3275 C CA . ILE D 1 75 ? 22.909 78.627 2.370 1.00 15.52 75 ILE D CA 1
ATOM 3276 C C . ILE D 1 75 ? 24.294 78.404 1.732 1.00 15.05 75 ILE D C 1
ATOM 3277 O O . ILE D 1 75 ? 25.322 78.656 2.362 1.00 14.92 75 ILE D O 1
ATOM 3282 N N . ALA D 1 76 ? 24.313 78.019 0.460 1.00 15.18 76 ALA D N 1
ATOM 3283 C CA . ALA D 1 76 ? 25.566 77.831 -0.277 1.00 15.49 76 ALA D CA 1
ATOM 3284 C C . ALA D 1 76 ? 26.451 79.077 -0.213 1.00 15.96 76 ALA D C 1
ATOM 3285 O O . ALA D 1 76 ? 27.669 78.986 -0.076 1.00 16.29 76 ALA D O 1
ATOM 3287 N N . ARG D 1 77 ? 25.829 80.241 -0.277 1.00 16.87 77 ARG D N 1
ATOM 3288 C CA . ARG D 1 77 ? 26.569 81.486 -0.271 1.00 17.70 77 ARG D CA 1
ATOM 3289 C C . ARG D 1 77 ? 27.080 81.848 1.123 1.00 17.49 77 ARG D C 1
ATOM 3290 O O . ARG D 1 77 ? 28.150 82.447 1.252 1.00 17.28 77 ARG D O 1
ATOM 3298 N N . GLY D 1 78 ? 26.319 81.464 2.148 1.00 17.16 78 GLY D N 1
ATOM 3299 C CA . GLY D 1 78 ? 26.761 81.570 3.535 1.00 17.34 78 GLY D CA 1
ATOM 3300 C C . GLY D 1 78 ? 27.969 80.682 3.801 1.00 17.64 78 GLY D C 1
ATOM 3301 O O . GLY D 1 78 ? 28.926 81.110 4.444 1.00 17.15 78 GLY D O 1
ATOM 3302 N N . SER D 1 79 ? 27.918 79.447 3.295 1.00 17.85 79 SER D N 1
ATOM 3303 C CA . SER D 1 79 ? 29.040 78.520 3.375 1.00 18.10 79 SER D CA 1
ATOM 3304 C C . SER D 1 79 ? 30.287 79.034 2.642 1.00 17.63 79 SER D C 1
ATOM 3305 O O . SER D 1 79 ? 31.400 78.853 3.127 1.00 17.33 79 SER D O 1
ATOM 3308 N N . LEU D 1 80 ? 30.095 79.662 1.481 1.00 17.21 80 LEU D N 1
ATOM 3309 C CA . LEU D 1 80 ? 31.221 80.217 0.710 1.00 17.08 80 LEU D CA 1
ATOM 3310 C C . LEU D 1 80 ? 31.907 81.305 1.519 1.00 16.97 80 LEU D C 1
ATOM 3311 O O . LEU D 1 80 ? 33.133 81.381 1.571 1.00 16.96 80 LEU D O 1
ATOM 3316 N N . SER D 1 81 ? 31.087 82.116 2.171 1.00 16.98 81 SER D N 1
ATOM 3317 C CA . SER D 1 81 ? 31.540 83.215 2.983 1.00 17.46 81 SER D CA 1
ATOM 3318 C C . SER D 1 81 ? 32.253 82.675 4.237 1.00 17.58 81 SER D C 1
ATOM 3319 O O . SER D 1 81 ? 33.314 83.177 4.622 1.00 17.79 81 SER D O 1
ATOM 3322 N N . GLU D 1 82 ? 31.693 81.628 4.837 1.00 17.76 82 GLU D N 1
ATOM 3323 C CA . GLU D 1 82 ? 32.377 80.851 5.882 1.00 18.36 82 GLU D CA 1
ATOM 3324 C C . GLU D 1 82 ? 33.747 80.317 5.410 1.00 17.85 82 GLU D C 1
ATOM 3325 O O . GLU D 1 82 ? 34.745 80.431 6.125 1.00 17.29 82 GLU D O 1
ATOM 3331 N N . LEU D 1 83 ? 33.776 79.729 4.216 1.00 17.37 83 LEU D N 1
ATOM 3332 C CA . LEU D 1 83 ? 35.011 79.218 3.620 1.00 17.21 83 LEU D CA 1
ATOM 3333 C C . LEU D 1 83 ? 36.097 80.298 3.465 1.00 17.13 83 LEU D C 1
ATOM 3334 O O . LEU D 1 83 ? 37.260 80.070 3.790 1.00 16.98 83 LEU D O 1
ATOM 3339 N N . ASP D 1 84 ? 35.696 81.464 2.969 1.00 16.90 84 ASP D N 1
ATOM 3340 C CA . ASP D 1 84 ? 36.591 82.582 2.730 1.00 16.77 84 ASP D CA 1
ATOM 3341 C C . ASP D 1 84 ? 37.277 83.089 3.995 1.00 16.69 84 ASP D C 1
ATOM 3342 O O . ASP D 1 84 ? 38.439 83.521 3.946 1.00 17.20 84 ASP D O 1
ATOM 3347 N N . THR D 1 85 ? 36.554 83.062 5.116 1.00 16.19 85 THR D N 1
ATOM 3348 C CA . THR D 1 85 ? 37.090 83.482 6.414 1.00 15.63 85 THR D CA 1
ATOM 3349 C C . THR D 1 85 ? 38.122 82.468 6.860 1.00 15.30 85 THR D C 1
ATOM 3350 O O . THR D 1 85 ? 39.229 82.829 7.258 1.00 15.93 85 THR D O 1
ATOM 3354 N N . GLN D 1 86 ? 37.753 81.196 6.772 1.00 14.74 86 GLN D N 1
ATOM 3355 C CA . GLN D 1 86 ? 38.616 80.112 7.188 1.00 14.15 86 GLN D CA 1
ATOM 3356 C C . GLN D 1 86 ? 39.895 80.031 6.357 1.00 14.83 86 GLN D C 1
ATOM 3357 O O . GLN D 1 86 ? 40.956 79.695 6.891 1.00 14.41 86 GLN D O 1
ATOM 3363 N N . VAL D 1 87 ? 39.791 80.353 5.061 1.00 15.10 87 VAL D N 1
ATOM 3364 C CA . VAL D 1 87 ? 40.960 80.427 4.180 1.00 15.32 87 VAL D CA 1
ATOM 3365 C C . VAL D 1 87 ? 41.846 81.589 4.625 1.00 15.60 87 VAL D C 1
ATOM 3366 O O . VAL D 1 87 ? 43.062 81.467 4.650 1.00 15.96 87 VAL D O 1
ATOM 3370 N N . GLN D 1 88 ? 41.235 82.704 5.007 1.00 15.82 88 GLN D N 1
ATOM 3371 C CA . GLN D 1 88 ? 42.005 83.823 5.545 1.00 16.37 88 GLN D CA 1
ATOM 3372 C C . GLN D 1 88 ? 42.666 83.473 6.879 1.00 15.69 88 GLN D C 1
ATOM 3373 O O . GLN D 1 88 ? 43.758 83.962 7.168 1.00 15.45 88 GLN D O 1
ATOM 3379 N N . ILE D 1 89 ? 42.029 82.606 7.673 1.00 15.28 89 ILE D N 1
ATOM 3380 C CA . ILE D 1 89 ? 42.640 82.129 8.926 1.00 15.11 89 ILE D CA 1
ATOM 3381 C C . ILE D 1 89 ? 43.885 81.284 8.648 1.00 14.91 89 ILE D C 1
ATOM 3382 O O . ILE D 1 89 ? 44.939 81.481 9.262 1.00 15.06 89 ILE D O 1
ATOM 3387 N N . ALA D 1 90 ? 43.759 80.370 7.696 1.00 14.98 90 ALA D N 1
ATOM 3388 C CA . ALA D 1 90 ? 44.854 79.491 7.295 1.00 15.01 90 ALA D CA 1
ATOM 3389 C C . ALA D 1 90 ? 46.073 80.292 6.837 1.00 15.24 90 ALA D C 1
ATOM 3390 O O . ALA D 1 90 ? 47.214 79.946 7.165 1.00 15.16 90 ALA D O 1
ATOM 3392 N N . ALA D 1 91 ? 45.820 81.360 6.086 1.00 15.08 91 ALA D N 1
ATOM 3393 C CA . ALA D 1 91 ? 46.875 82.238 5.629 1.00 15.53 91 ALA D CA 1
ATOM 3394 C C . ALA D 1 91 ? 47.488 83.009 6.810 1.00 16.13 91 ALA D C 1
ATOM 3395 O O . ALA D 1 91 ? 48.709 83.093 6.919 1.00 15.99 91 ALA D O 1
ATOM 3397 N N . ARG D 1 92 ? 46.653 83.547 7.705 1.00 16.42 92 ARG D N 1
ATOM 3398 C CA . ARG D 1 92 ? 47.174 84.266 8.878 1.00 16.98 92 ARG D CA 1
ATOM 3399 C C . ARG D 1 92 ? 48.051 83.387 9.783 1.00 17.24 92 ARG D C 1
ATOM 3400 O O . ARG D 1 92 ? 48.988 83.879 10.420 1.00 17.10 92 ARG D O 1
ATOM 3408 N N . LEU D 1 93 ? 47.750 82.091 9.811 1.00 17.54 93 LEU D N 1
ATOM 3409 C CA . LEU D 1 93 ? 48.483 81.130 10.644 1.00 17.84 93 LEU D CA 1
ATOM 3410 C C . LEU D 1 93 ? 49.719 80.531 9.958 1.00 18.49 93 LEU D C 1
ATOM 3411 O O . LEU D 1 93 ? 50.427 79.711 10.550 1.00 18.64 93 LEU D O 1
ATOM 3416 N N . GLY D 1 94 ? 49.956 80.923 8.708 1.00 18.82 94 GLY D N 1
ATOM 3417 C CA . GLY D 1 94 ? 51.125 80.478 7.967 1.00 19.62 94 GLY D CA 1
ATOM 3418 C C . GLY D 1 94 ? 50.974 79.099 7.359 1.00 20.85 94 GLY D C 1
ATOM 3419 O O . GLY D 1 94 ? 51.949 78.515 6.871 1.00 20.95 94 GLY D O 1
ATOM 3420 N N . TYR D 1 95 ? 49.750 78.580 7.365 1.00 21.45 95 TYR D N 1
ATOM 3421 C CA . TYR D 1 95 ? 49.505 77.219 6.909 1.00 22.35 95 TYR D CA 1
ATOM 3422 C C . TYR D 1 95 ? 49.621 77.012 5.403 1.00 22.56 95 TYR D C 1
ATOM 3423 O O . TYR D 1 95 ? 49.962 75.925 4.958 1.00 22.88 95 TYR D O 1
ATOM 3432 N N . SER D 1 96 ? 49.332 78.040 4.619 1.00 23.05 96 SER D N 1
ATOM 3433 C CA . SER D 1 96 ? 49.282 77.887 3.173 1.00 23.42 96 SER D CA 1
ATOM 3434 C C . SER D 1 96 ? 50.364 78.671 2.413 1.00 23.99 96 SER D C 1
ATOM 3435 O O . SER D 1 96 ? 50.881 79.679 2.899 1.00 23.26 96 SER D O 1
ATOM 3438 N N . ARG D 1 97 ? 50.694 78.193 1.212 1.00 24.95 97 ARG D N 1
ATOM 3439 C CA . ARG D 1 97 ? 51.550 78.941 0.292 1.00 26.34 97 ARG D CA 1
ATOM 3440 C C . ARG D 1 97 ? 50.783 80.164 -0.207 1.00 26.43 97 ARG D C 1
ATOM 3441 O O . ARG D 1 97 ? 49.626 80.039 -0.605 1.00 26.78 97 ARG D O 1
ATOM 3449 N N . SER D 1 98 ? 51.427 81.333 -0.176 1.00 26.99 98 SER D N 1
ATOM 3450 C CA . SER D 1 98 ? 50.898 82.581 -0.759 1.00 27.44 98 SER D CA 1
ATOM 3451 C C . SER D 1 98 ? 50.118 82.375 -2.047 1.00 27.71 98 SER D C 1
ATOM 3452 O O . SER D 1 98 ? 48.960 82.766 -2.143 1.00 27.65 98 SER D O 1
ATOM 3455 N N . GLU D 1 99 ? 50.772 81.760 -3.032 1.00 28.28 99 GLU D N 1
ATOM 3456 C CA . GLU D 1 99 ? 50.195 81.556 -4.362 1.00 28.80 99 GLU D CA 1
ATOM 3457 C C . GLU D 1 99 ? 48.915 80.737 -4.305 1.00 28.32 99 GLU D C 1
ATOM 3458 O O . GLU D 1 99 ? 47.952 81.046 -5.006 1.00 28.42 99 GLU D O 1
ATOM 3464 N N . ASP D 1 100 ? 48.919 79.702 -3.467 1.00 27.86 100 ASP D N 1
ATOM 3465 C CA . ASP D 1 100 ? 47.729 78.895 -3.207 1.00 27.41 100 ASP D CA 1
ATOM 3466 C C . ASP D 1 100 ? 46.638 79.722 -2.545 1.00 27.35 100 ASP D C 1
ATOM 3467 O O . ASP D 1 100 ? 45.482 79.674 -2.970 1.00 27.45 100 ASP D O 1
ATOM 3472 N N . ASP D 1 101 ? 47.000 80.499 -1.528 1.00 27.18 101 ASP D N 1
ATOM 3473 C CA . ASP D 1 101 ? 46.054 81.446 -0.957 1.00 27.42 101 ASP D CA 1
ATOM 3474 C C . ASP D 1 101 ? 45.467 82.363 -2.042 1.00 27.65 101 ASP D C 1
ATOM 3475 O O . ASP D 1 101 ? 44.278 82.681 -2.012 1.00 28.03 101 ASP D O 1
ATOM 3480 N N . GLN D 1 102 ? 46.305 82.765 -2.995 1.00 27.39 102 GLN D N 1
ATOM 3481 C CA . GLN D 1 102 ? 45.897 83.656 -4.079 1.00 27.74 102 GLN D CA 1
ATOM 3482 C C . GLN D 1 102 ? 45.000 82.952 -5.092 1.00 26.27 102 GLN D C 1
ATOM 3483 O O . GLN D 1 102 ? 43.975 83.498 -5.502 1.00 26.08 102 GLN D O 1
ATOM 3489 N N . SER D 1 103 ? 45.375 81.734 -5.465 1.00 25.21 103 SER D N 1
ATOM 3490 C CA . SER D 1 103 ? 44.552 80.913 -6.362 1.00 24.73 103 SER D CA 1
ATOM 3491 C C . SER D 1 103 ? 43.161 80.629 -5.801 1.00 23.64 103 SER D C 1
ATOM 3492 O O . SER D 1 103 ? 42.183 80.631 -6.537 1.00 23.69 103 SER D O 1
ATOM 3495 N N . VAL D 1 104 ? 43.094 80.383 -4.500 1.00 22.75 104 VAL D N 1
ATOM 3496 C CA . VAL D 1 104 ? 41.839 80.086 -3.829 1.00 22.06 104 VAL D CA 1
ATOM 3497 C C . VAL D 1 104 ? 40.948 81.329 -3.700 1.00 22.33 104 VAL D C 1
ATOM 3498 O O . VAL D 1 104 ? 39.734 81.237 -3.908 1.00 21.54 104 VAL D O 1
ATOM 3502 N N . ARG D 1 105 ? 41.547 82.475 -3.355 1.00 22.58 105 ARG D N 1
ATOM 3503 C CA . ARG D 1 105 ? 40.797 83.732 -3.270 1.00 23.62 105 ARG D CA 1
ATOM 3504 C C . ARG D 1 105 ? 40.107 84.008 -4.606 1.00 23.14 105 ARG D C 1
ATOM 3505 O O . ARG D 1 105 ? 38.924 84.348 -4.644 1.00 23.20 105 ARG D O 1
ATOM 3513 N N . ARG D 1 106 ? 40.848 83.848 -5.700 1.00 22.86 106 ARG D N 1
ATOM 3514 C CA . ARG D 1 106 ? 40.302 84.121 -7.031 1.00 23.06 106 ARG D CA 1
ATOM 3515 C C . ARG D 1 106 ? 39.161 83.167 -7.387 1.00 21.38 106 ARG D C 1
ATOM 3516 O O . ARG D 1 106 ? 38.134 83.594 -7.907 1.00 20.95 106 ARG D O 1
ATOM 3524 N N . GLN D 1 107 ? 39.323 81.890 -7.056 1.00 20.07 107 GLN D N 1
ATOM 3525 C CA . GLN D 1 107 ? 38.234 80.942 -7.220 1.00 18.98 107 GLN D CA 1
ATOM 3526 C C . GLN D 1 107 ? 37.011 81.318 -6.375 1.00 18.54 107 GLN D C 1
ATOM 3527 O O . GLN D 1 107 ? 35.876 81.163 -6.838 1.00 18.63 107 GLN D O 1
ATOM 3533 N N . VAL D 1 108 ? 37.242 81.836 -5.168 1.00 17.53 108 VAL D N 1
ATOM 3534 C CA . VAL D 1 108 ? 36.154 82.249 -4.275 1.00 17.23 108 VAL D CA 1
ATOM 3535 C C . VAL D 1 108 ? 35.325 83.418 -4.865 1.00 18.10 108 VAL D C 1
ATOM 3536 O O . VAL D 1 108 ? 34.093 83.349 -4.921 1.00 18.20 108 VAL D O 1
ATOM 3540 N N . ASP D 1 109 ? 36.008 84.466 -5.319 1.00 18.62 109 ASP D N 1
ATOM 3541 C CA . ASP D 1 109 ? 35.386 85.557 -6.071 1.00 19.22 109 ASP D CA 1
ATOM 3542 C C . ASP D 1 109 ? 34.627 85.064 -7.315 1.00 19.03 109 ASP D C 1
ATOM 3543 O O . ASP D 1 109 ? 33.557 85.573 -7.619 1.00 19.06 109 ASP D O 1
ATOM 3548 N N . LEU D 1 110 ? 35.173 84.081 -8.027 1.00 18.92 110 LEU D N 1
ATOM 3549 C CA . LEU D 1 110 ? 34.475 83.515 -9.185 1.00 19.43 110 LEU D CA 1
ATOM 3550 C C . LEU D 1 110 ? 33.157 82.819 -8.812 1.00 19.53 110 LEU D C 1
ATOM 3551 O O . LEU D 1 110 ? 32.155 82.963 -9.508 1.00 20.61 110 LEU D O 1
ATOM 3556 N N . VAL D 1 111 ? 33.161 82.070 -7.719 1.00 19.40 111 VAL D N 1
ATOM 3557 C CA . VAL D 1 111 ? 31.979 81.336 -7.279 1.00 19.15 111 VAL D CA 1
ATOM 3558 C C . VAL D 1 111 ? 30.949 82.300 -6.677 1.00 19.69 111 VAL D C 1
ATOM 3559 O O . VAL D 1 111 ? 29.746 82.132 -6.872 1.00 19.22 111 VAL D O 1
ATOM 3563 N N . PHE D 1 112 ? 31.421 83.312 -5.954 1.00 20.62 112 PHE D N 1
ATOM 3564 C CA . PHE D 1 112 ? 30.530 84.377 -5.494 1.00 21.89 112 PHE D CA 1
ATOM 3565 C C . PHE D 1 112 ? 29.717 84.923 -6.680 1.00 22.08 112 PHE D C 1
ATOM 3566 O O . PHE D 1 112 ? 28.488 84.870 -6.667 1.00 22.19 112 PHE D O 1
ATOM 3574 N N . ALA D 1 113 ? 30.403 85.400 -7.721 1.00 22.21 113 ALA D N 1
ATOM 3575 C CA . ALA D 1 113 ? 29.715 85.967 -8.884 1.00 22.38 113 ALA D CA 1
ATOM 3576 C C . ALA D 1 113 ? 28.722 84.988 -9.529 1.00 22.37 113 ALA D C 1
ATOM 3577 O O . ALA D 1 113 ? 27.594 85.369 -9.834 1.00 22.75 113 ALA D O 1
ATOM 3579 N N . LYS D 1 114 ? 29.138 83.734 -9.712 1.00 22.45 114 LYS D N 1
ATOM 3580 C CA . LYS D 1 114 ? 28.319 82.714 -10.388 1.00 22.44 114 LYS D CA 1
ATOM 3581 C C . LYS D 1 114 ? 27.056 82.340 -9.605 1.00 22.60 114 LYS D C 1
ATOM 3582 O O . LYS D 1 114 ? 25.967 82.177 -10.181 1.00 22.45 114 LYS D O 1
ATOM 3588 N N . LEU D 1 115 ? 27.220 82.208 -8.291 1.00 22.44 115 LEU D N 1
ATOM 3589 C CA . LEU D 1 115 ? 26.125 81.946 -7.384 1.00 22.52 115 LEU D CA 1
ATOM 3590 C C . LEU D 1 115 ? 25.150 83.121 -7.349 1.00 22.49 115 LEU D C 1
ATOM 3591 O O . LEU D 1 115 ? 23.930 82.933 -7.374 1.00 22.52 115 LEU D O 1
ATOM 3596 N N . THR D 1 116 ? 25.702 84.330 -7.304 1.00 22.66 116 THR D N 1
ATOM 3597 C CA . THR D 1 116 ? 24.918 85.566 -7.291 1.00 22.55 116 THR D CA 1
ATOM 3598 C C . THR D 1 116 ? 24.141 85.773 -8.605 1.00 23.12 116 THR D C 1
ATOM 3599 O O . THR D 1 116 ? 22.951 86.136 -8.572 1.00 23.65 116 THR D O 1
ATOM 3603 N N . ALA D 1 117 ? 24.790 85.532 -9.746 1.00 22.78 117 ALA D N 1
ATOM 3604 C CA . ALA D 1 117 ? 24.098 85.566 -11.034 1.00 23.04 117 ALA D CA 1
ATOM 3605 C C . ALA D 1 117 ? 22.953 84.543 -11.111 1.00 23.48 117 ALA D C 1
ATOM 3606 O O . ALA D 1 117 ? 21.888 84.836 -11.649 1.00 23.46 117 ALA D O 1
ATOM 3608 N N . LEU D 1 118 ? 23.187 83.344 -10.581 1.00 24.00 118 LEU D N 1
ATOM 3609 C CA . LEU D 1 118 ? 22.171 82.299 -10.531 1.00 24.11 118 LEU D CA 1
ATOM 3610 C C . LEU D 1 118 ? 21.029 82.697 -9.611 1.00 24.64 118 LEU D C 1
ATOM 3611 O O . LEU D 1 118 ? 19.863 82.497 -9.953 1.00 24.75 118 LEU D O 1
ATOM 3616 N N . MET D 1 119 ? 21.357 83.246 -8.445 1.00 25.15 119 MET D N 1
ATOM 3617 C CA . MET D 1 119 ? 20.323 83.702 -7.516 1.00 25.61 119 MET D CA 1
ATOM 3618 C C . MET D 1 119 ? 19.431 84.731 -8.223 1.00 26.93 119 MET D C 1
ATOM 3619 O O . MET D 1 119 ? 18.206 84.585 -8.241 1.00 26.34 119 MET D O 1
ATOM 3624 N N . ASN D 1 120 ? 20.059 85.726 -8.855 1.00 28.44 120 ASN D N 1
ATOM 3625 C CA . ASN D 1 120 ? 19.333 86.757 -9.595 1.00 29.97 120 ASN D CA 1
ATOM 3626 C C . ASN D 1 120 ? 18.488 86.151 -10.723 1.00 30.59 120 ASN D C 1
ATOM 3627 O O . ASN D 1 120 ? 17.339 86.532 -10.903 1.00 30.60 120 ASN D O 1
ATOM 3632 N N . ALA D 1 121 ? 19.054 85.191 -11.451 1.00 31.73 121 ALA D N 1
ATOM 3633 C CA . ALA D 1 121 ? 18.370 84.529 -12.565 1.00 33.02 121 ALA D CA 1
ATOM 3634 C C . ALA D 1 121 ? 17.038 83.880 -12.161 1.00 34.36 121 ALA D C 1
ATOM 3635 O O . ALA D 1 121 ? 16.342 83.279 -12.987 1.00 34.59 121 ALA D O 1
ATOM 3637 N N . LEU D 1 122 ? 16.686 84.003 -10.890 1.00 36.09 122 LEU D N 1
ATOM 3638 C CA . LEU D 1 122 ? 15.346 83.642 -10.438 1.00 38.05 122 LEU D CA 1
ATOM 3639 C C . LEU D 1 122 ? 14.732 84.700 -9.510 1.00 39.36 122 LEU D C 1
ATOM 3640 O O . LEU D 1 122 ? 13.796 84.417 -8.762 1.00 39.89 122 LEU D O 1
ATOM 3645 N N . ARG D 1 123 ? 15.283 85.914 -9.578 1.00 40.76 123 ARG D N 1
ATOM 3646 C CA . ARG D 1 123 ? 14.653 87.141 -9.057 1.00 42.12 123 ARG D CA 1
ATOM 3647 C C . ARG D 1 123 ? 14.155 87.063 -7.613 1.00 42.44 123 ARG D C 1
ATOM 3648 O O . ARG D 1 123 ? 14.755 87.651 -6.709 1.00 42.98 123 ARG D O 1
ATOM 3656 N N . PRO E 1 10 ? 32.899 92.395 3.112 1.00 44.38 10 PRO E N 1
ATOM 3657 C CA . PRO E 1 10 ? 31.546 92.848 3.440 1.00 44.39 10 PRO E CA 1
ATOM 3658 C C . PRO E 1 10 ? 31.364 92.883 4.959 1.00 44.44 10 PRO E C 1
ATOM 3659 O O . PRO E 1 10 ? 31.194 93.956 5.549 1.00 44.27 10 PRO E O 1
ATOM 3663 N N . HIS E 1 11 ? 31.409 91.694 5.559 1.00 44.09 11 HIS E N 1
ATOM 3664 C CA . HIS E 1 11 ? 31.514 91.481 7.000 1.00 43.75 11 HIS E CA 1
ATOM 3665 C C . HIS E 1 11 ? 32.930 91.822 7.489 1.00 43.64 11 HIS E C 1
ATOM 3666 O O . HIS E 1 11 ? 33.174 91.955 8.695 1.00 43.58 11 HIS E O 1
ATOM 3673 N N . GLU E 1 12 ? 33.854 91.958 6.539 1.00 43.33 12 GLU E N 1
ATOM 3674 C CA . GLU E 1 12 ? 35.265 92.236 6.821 1.00 43.19 12 GLU E CA 1
ATOM 3675 C C . GLU E 1 12 ? 35.514 93.681 7.297 1.00 42.93 12 GLU E C 1
ATOM 3676 O O . GLU E 1 12 ? 36.620 94.030 7.719 1.00 42.58 12 GLU E O 1
ATOM 3682 N N . ARG E 1 13 ? 34.467 94.502 7.228 1.00 42.93 13 ARG E N 1
ATOM 3683 C CA . ARG E 1 13 ? 34.489 95.878 7.731 1.00 43.00 13 ARG E CA 1
ATOM 3684 C C . ARG E 1 13 ? 33.848 95.989 9.110 1.00 42.07 13 ARG E C 1
ATOM 3685 O O . ARG E 1 13 ? 33.799 97.078 9.690 1.00 42.38 13 ARG E O 1
ATOM 3693 N N . LEU E 1 14 ? 33.348 94.865 9.623 1.00 41.02 14 LEU E N 1
ATOM 3694 C CA . LEU E 1 14 ? 32.817 94.797 10.984 1.00 39.54 14 LEU E CA 1
ATOM 3695 C C . LEU E 1 14 ? 33.949 94.604 11.981 1.00 38.28 14 LEU E C 1
ATOM 3696 O O . LEU E 1 14 ? 34.928 93.899 11.704 1.00 37.69 14 LEU E O 1
ATOM 3701 N N . ASP E 1 15 ? 33.802 95.227 13.145 1.00 36.88 15 ASP E N 1
ATOM 3702 C CA . ASP E 1 15 ? 34.794 95.112 14.203 1.00 35.53 15 ASP E CA 1
ATOM 3703 C C . ASP E 1 15 ? 34.729 93.770 14.904 1.00 34.04 15 ASP E C 1
ATOM 3704 O O . ASP E 1 15 ? 35.766 93.248 15.313 1.00 33.97 15 ASP E O 1
ATOM 3709 N N . ALA E 1 16 ? 33.530 93.208 15.048 1.00 32.05 16 ALA E N 1
ATOM 3710 C CA . ALA E 1 16 ? 33.404 91.914 15.716 1.00 30.51 16 ALA E CA 1
ATOM 3711 C C . ALA E 1 16 ? 34.172 90.873 14.931 1.00 29.21 16 ALA E C 1
ATOM 3712 O O . ALA E 1 16 ? 34.865 90.054 15.517 1.00 28.84 16 ALA E O 1
ATOM 3714 N N . TRP E 1 17 ? 34.077 90.944 13.606 1.00 27.66 17 TRP E N 1
ATOM 3715 C CA . TRP E 1 17 ? 34.849 90.069 12.735 1.00 26.55 17 TRP E CA 1
ATOM 3716 C C . TRP E 1 17 ? 36.349 90.317 12.892 1.00 26.11 17 TRP E C 1
ATOM 3717 O O . TRP E 1 17 ? 37.073 89.427 13.315 1.00 25.84 17 TRP E O 1
ATOM 3728 N N . ARG E 1 18 ? 36.803 91.530 12.576 1.00 26.00 18 ARG E N 1
ATOM 3729 C CA . ARG E 1 18 ? 38.213 91.906 12.747 1.00 25.69 18 ARG E CA 1
ATOM 3730 C C . ARG E 1 18 ? 38.796 91.4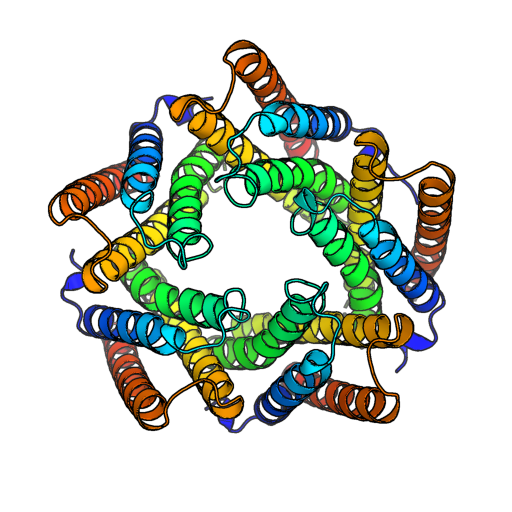38 14.078 1.00 24.50 18 ARG E C 1
ATOM 3731 O O . ARG E 1 18 ? 39.872 90.856 14.112 1.00 24.12 18 ARG E O 1
ATOM 3739 N N . ASP E 1 19 ? 38.084 91.713 15.168 1.00 23.70 19 ASP E N 1
ATOM 3740 C CA . ASP E 1 19 ? 38.549 91.366 16.512 1.00 23.06 19 ASP E CA 1
ATOM 3741 C C . ASP E 1 19 ? 38.443 89.852 16.776 1.00 22.64 19 ASP E C 1
ATOM 3742 O O . ASP E 1 19 ? 39.282 89.287 17.471 1.00 22.73 19 ASP E O 1
ATOM 3747 N N . SER E 1 20 ? 37.421 89.202 16.215 1.00 21.58 20 SER E N 1
ATOM 3748 C CA . SER E 1 20 ? 37.328 87.737 16.240 1.00 20.87 20 SER E CA 1
ATOM 3749 C C . SER E 1 20 ? 38.548 87.087 15.601 1.00 19.92 20 SER E C 1
ATOM 3750 O O . SER E 1 20 ? 39.089 86.110 16.141 1.00 19.67 20 SER E O 1
ATOM 3753 N N . MET E 1 21 ? 38.962 87.629 14.451 1.00 18.67 21 MET E N 1
ATOM 3754 C CA . MET E 1 21 ? 40.091 87.088 13.703 1.00 18.22 21 MET E CA 1
ATOM 3755 C C . MET E 1 21 ? 41.385 87.174 14.517 1.00 18.70 21 MET E C 1
ATOM 3756 O O . MET E 1 21 ? 42.182 86.232 14.520 1.00 18.92 21 MET E O 1
ATOM 3761 N N . GLU E 1 22 ? 41.567 88.271 15.246 1.00 18.96 22 GLU E N 1
ATOM 3762 C CA . GLU E 1 22 ? 42.752 88.421 16.088 1.00 19.63 22 GLU E CA 1
ATOM 3763 C C . GLU E 1 22 ? 42.725 87.421 17.247 1.00 18.69 22 GLU E C 1
ATOM 3764 O O . GLU E 1 22 ? 43.750 86.833 17.590 1.00 18.49 22 GLU E O 1
ATOM 3770 N N . LEU E 1 23 ? 41.552 87.223 17.845 1.00 17.85 23 LEU E N 1
ATOM 3771 C CA . LEU E 1 23 ? 41.399 86.199 18.875 1.00 16.65 23 LEU E CA 1
ATOM 3772 C C . LEU E 1 23 ? 41.825 84.804 18.378 1.00 16.50 23 LEU E C 1
ATOM 3773 O O . LEU E 1 23 ? 42.568 84.104 19.072 1.00 15.98 23 LEU E O 1
ATOM 3778 N N . VAL E 1 24 ? 41.377 84.421 17.179 1.00 16.00 24 VAL E N 1
ATOM 3779 C CA . VAL E 1 24 ? 41.805 83.147 16.557 1.00 16.08 24 VAL E CA 1
ATOM 3780 C C . VAL E 1 24 ? 43.328 82.971 16.554 1.00 16.34 24 VAL E C 1
ATOM 3781 O O . VAL E 1 24 ? 43.834 81.916 16.976 1.00 16.14 24 VAL E O 1
ATOM 3785 N N . GLU E 1 25 ? 44.046 83.997 16.089 1.00 16.62 25 GLU E N 1
ATOM 3786 C CA . GLU E 1 25 ? 45.521 83.976 16.069 1.00 17.65 25 GLU E CA 1
ATOM 3787 C C . GLU E 1 25 ? 46.054 83.854 17.492 1.00 17.17 25 GLU E C 1
ATOM 3788 O O . GLU E 1 25 ? 46.999 83.107 17.745 1.00 18.0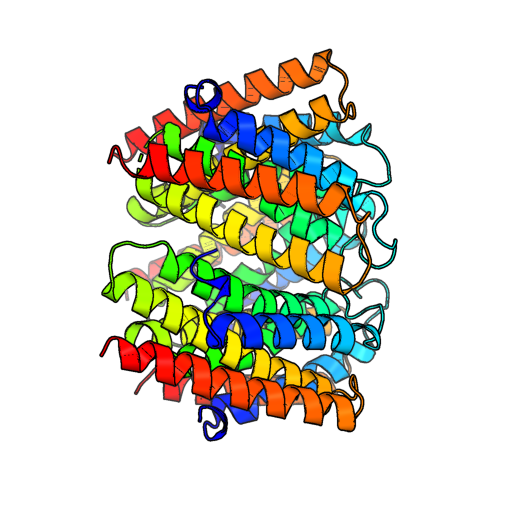5 25 GLU E O 1
ATOM 3794 N N . MET E 1 26 ? 45.435 84.573 18.418 1.00 17.10 26 MET E N 1
ATOM 3795 C CA . MET E 1 26 ? 45.842 84.527 19.822 1.00 17.17 26 MET E CA 1
ATOM 3796 C C . MET E 1 26 ? 45.658 83.133 20.428 1.00 16.73 26 MET E C 1
ATOM 3797 O O . MET E 1 26 ? 46.528 82.656 21.150 1.00 17.06 26 MET E O 1
ATOM 3802 N N . ILE E 1 27 ? 44.521 82.497 20.133 1.00 16.55 27 ILE E N 1
ATOM 3803 C CA . ILE E 1 27 ? 44.179 81.176 20.672 1.00 15.46 27 ILE E CA 1
ATOM 3804 C C . ILE E 1 27 ? 45.064 80.092 20.083 1.00 15.31 27 ILE E C 1
ATOM 3805 O O . ILE E 1 27 ? 45.468 79.182 20.789 1.00 15.06 27 ILE E O 1
ATOM 3810 N N . TYR E 1 28 ? 45.368 80.193 18.792 1.00 15.73 28 TYR E N 1
ATOM 3811 C CA . TYR E 1 28 ? 46.305 79.263 18.154 1.00 16.34 28 TYR E CA 1
ATOM 3812 C C . TYR E 1 28 ? 47.704 79.335 18.761 1.00 17.05 28 TYR E C 1
ATOM 3813 O O . TYR E 1 28 ? 48.295 78.290 19.048 1.00 16.87 28 TYR E O 1
ATOM 3822 N N . ARG E 1 29 ? 48.200 80.559 18.970 1.00 17.85 29 ARG E N 1
ATOM 3823 C CA . ARG E 1 29 ? 49.480 80.796 19.651 1.00 19.60 29 ARG E CA 1
ATOM 3824 C C . ARG E 1 29 ? 49.461 80.306 21.105 1.00 19.09 29 ARG E C 1
ATOM 3825 O O . ARG E 1 29 ? 50.415 79.681 21.557 1.00 19.21 29 ARG E O 1
ATOM 3833 N N . LEU E 1 30 ? 48.376 80.571 21.829 1.00 18.87 30 LEU E N 1
ATOM 3834 C CA . LEU E 1 30 ? 48.290 80.161 23.219 1.00 18.77 30 LEU E CA 1
ATOM 3835 C C . LEU E 1 30 ? 48.377 78.645 23.331 1.00 18.71 30 LEU E C 1
ATOM 3836 O O . LEU E 1 30 ? 49.040 78.110 24.223 1.00 18.42 30 LEU E O 1
ATOM 3841 N N . THR E 1 31 ? 47.723 77.947 22.412 1.00 18.68 31 THR E N 1
ATOM 3842 C CA . THR E 1 31 ? 47.627 76.501 22.532 1.00 18.89 31 THR E CA 1
ATOM 3843 C C . THR E 1 31 ? 48.811 75.770 21.922 1.00 19.57 31 THR E C 1
ATOM 3844 O O . THR E 1 31 ? 48.996 74.581 22.182 1.00 19.50 31 THR E O 1
ATOM 3848 N N . GLU E 1 32 ? 49.612 76.487 21.130 1.00 20.38 32 GLU E N 1
ATOM 3849 C CA . GLU E 1 32 ? 50.874 75.971 20.607 1.00 21.45 32 GLU E CA 1
ATOM 3850 C C . GLU E 1 32 ? 51.738 75.297 21.673 1.00 21.02 32 GLU E C 1
ATOM 3851 O O . GLU E 1 32 ? 52.436 74.330 21.371 1.00 20.67 32 GLU E O 1
ATOM 3857 N N . VAL E 1 33 ? 51.676 75.803 22.908 1.00 20.50 33 VAL E N 1
ATOM 3858 C CA . VAL E 1 33 ? 52.487 75.274 24.024 1.00 19.96 33 VAL E CA 1
ATOM 3859 C C . VAL E 1 33 ? 51.738 74.331 24.985 1.00 20.06 33 VAL E C 1
ATOM 3860 O O . VAL E 1 33 ? 52.315 73.842 25.964 1.00 20.50 33 VAL E O 1
ATOM 3864 N N . PHE E 1 34 ? 50.460 74.071 24.714 1.00 19.63 34 PHE E N 1
ATOM 3865 C CA . PHE E 1 34 ? 49.707 73.086 25.486 1.00 19.04 34 PHE E CA 1
ATOM 3866 C C . PHE E 1 34 ? 50.361 71.692 25.393 1.00 19.30 34 PHE E C 1
ATOM 3867 O O . PHE E 1 34 ? 51.068 71.408 24.430 1.00 19.06 34 PHE E O 1
ATOM 3875 N N . PRO E 1 35 ? 50.123 70.813 26.393 1.00 19.98 35 PRO E N 1
ATOM 3876 C CA . PRO E 1 35 ? 50.692 69.456 26.330 1.00 20.36 35 PRO E CA 1
ATOM 3877 C C . PRO E 1 35 ? 50.231 68.699 25.080 1.00 20.63 35 PRO E C 1
ATOM 3878 O O . PRO E 1 35 ? 49.045 68.738 24.753 1.00 20.69 35 PRO E O 1
ATOM 3882 N N . ASP E 1 36 ? 51.161 68.020 24.398 1.00 21.46 36 ASP E N 1
ATOM 3883 C CA . ASP E 1 36 ? 50.838 67.195 23.214 1.00 22.29 36 ASP E CA 1
ATOM 3884 C C . ASP E 1 36 ? 49.665 66.264 23.487 1.00 22.36 36 ASP E C 1
ATOM 3885 O O . ASP E 1 36 ? 48.859 65.983 22.593 1.00 22.87 36 ASP E O 1
ATOM 3890 N N . GLN E 1 37 ? 49.556 65.811 24.730 1.00 22.53 37 GLN E N 1
ATOM 3891 C CA . GLN E 1 37 ? 48.535 64.835 25.095 1.00 23.06 37 GLN E CA 1
ATOM 3892 C C . GLN E 1 37 ? 47.126 65.404 24.959 1.00 22.77 37 GLN E C 1
ATOM 3893 O O . GLN E 1 37 ? 46.165 64.641 24.872 1.00 23.00 37 GLN E O 1
ATOM 3899 N N . GLU E 1 38 ? 47.023 66.736 24.902 1.00 22.07 38 GLU E N 1
ATOM 3900 C CA . GLU E 1 38 ? 45.746 67.416 24.693 1.00 21.41 38 GLU E CA 1
ATOM 3901 C C . GLU E 1 38 ? 45.497 67.904 23.265 1.00 21.08 38 GLU E C 1
ATOM 3902 O O . GLU E 1 38 ? 44.578 68.692 23.045 1.00 20.31 38 GLU E O 1
ATOM 3908 N N . ARG E 1 39 ? 46.292 67.430 22.302 1.00 21.02 39 ARG E N 1
ATOM 3909 C CA . ARG E 1 39 ? 46.209 67.908 20.909 1.00 21.32 39 ARG E CA 1
ATOM 3910 C C . ARG E 1 39 ? 44.829 67.886 20.269 1.00 21.48 39 ARG E C 1
ATOM 3911 O O . ARG E 1 39 ? 44.477 68.814 19.539 1.00 21.19 39 ARG E O 1
ATOM 3919 N N . TYR E 1 40 ? 44.053 66.839 20.568 1.00 22.08 40 TYR E N 1
ATOM 3920 C CA . TYR E 1 40 ? 42.816 66.544 19.846 1.00 22.25 40 TYR E CA 1
ATOM 3921 C C . TYR E 1 40 ? 41.433 66.547 20.546 1.00 21.88 40 TYR E C 1
ATOM 3922 O O . TYR E 1 40 ? 40.449 66.371 19.827 1.00 22.56 40 TYR E O 1
ATOM 3931 N N . GLY E 1 41 ? 41.256 66.763 21.855 1.00 21.24 41 GLY E N 1
ATOM 3932 C CA . GLY E 1 41 ? 42.086 67.511 22.776 1.00 20.42 41 GLY E CA 1
ATOM 3933 C C . GLY E 1 41 ? 41.369 68.788 23.254 1.00 20.10 41 GLY E C 1
ATOM 3934 O O . GLY E 1 41 ? 40.396 69.245 22.638 1.00 19.69 41 GLY E O 1
ATOM 3935 N N . LEU E 1 42 ? 41.876 69.377 24.336 1.00 19.21 42 LEU E N 1
ATOM 3936 C CA . LEU E 1 42 ? 41.497 70.710 24.771 1.00 18.58 42 LEU E CA 1
ATOM 3937 C C . LEU E 1 42 ? 41.964 71.720 23.723 1.00 18.41 42 LEU E C 1
ATOM 3938 O O . LEU E 1 42 ? 41.272 72.694 23.420 1.00 18.21 42 LEU E O 1
ATOM 3943 N N . THR E 1 43 ? 43.149 71.477 23.177 1.00 17.82 43 THR E N 1
ATOM 3944 C CA . THR E 1 43 ? 43.736 72.329 22.155 1.00 17.47 43 THR E CA 1
ATOM 3945 C C . THR E 1 43 ? 42.857 72.486 20.914 1.00 16.72 43 THR E C 1
ATOM 3946 O O . THR E 1 43 ? 42.519 73.609 20.524 1.00 17.00 43 THR E O 1
ATOM 3950 N N . ALA E 1 44 ? 42.463 71.362 20.327 1.00 15.86 44 ALA E N 1
ATOM 3951 C CA . ALA E 1 44 ? 41.580 71.350 19.160 1.00 15.38 44 ALA E CA 1
ATOM 3952 C C . ALA E 1 44 ? 40.182 71.971 19.404 1.00 15.19 44 ALA E C 1
ATOM 3953 O O . ALA E 1 44 ? 39.647 72.664 18.530 1.00 15.14 44 ALA E O 1
ATOM 3955 N N . GLN E 1 45 ? 39.597 71.722 20.576 1.00 14.80 45 GLN E N 1
ATOM 3956 C CA . GLN E 1 45 ? 38.251 72.212 20.900 1.00 15.20 45 GLN E CA 1
ATOM 3957 C C . GLN E 1 45 ? 38.278 73.735 21.083 1.00 14.81 45 GLN E C 1
ATOM 3958 O O . GLN E 1 45 ? 37.339 74.452 20.724 1.00 14.94 45 GLN E O 1
ATOM 3964 N N . LEU E 1 46 ? 39.396 74.217 21.605 1.00 14.24 46 LEU E N 1
ATOM 3965 C CA . LEU E 1 46 ? 39.654 75.634 21.802 1.00 13.74 46 LEU E CA 1
ATOM 3966 C C . LEU E 1 46 ? 39.871 76.344 20.458 1.00 13.64 46 LEU E C 1
ATOM 3967 O O . LEU E 1 46 ? 39.348 77.430 20.222 1.00 13.57 46 LEU E O 1
ATOM 3972 N N . ARG E 1 47 ? 40.632 75.711 19.575 1.00 13.94 47 ARG E N 1
ATOM 3973 C CA . ARG E 1 47 ? 40.911 76.261 18.258 1.00 14.06 47 ARG E CA 1
ATOM 3974 C C . ARG E 1 47 ? 39.661 76.241 17.392 1.00 14.48 47 ARG E C 1
ATOM 3975 O O . ARG E 1 47 ? 39.361 77.195 16.679 1.00 15.13 47 ARG E O 1
ATOM 3983 N N . ARG E 1 48 ? 38.929 75.148 17.478 1.00 14.90 48 ARG E N 1
ATOM 3984 C CA . ARG E 1 48 ? 37.676 74.961 16.763 1.00 16.06 48 ARG E CA 1
ATOM 3985 C C . ARG E 1 48 ? 36.633 76.014 17.180 1.00 15.61 48 ARG E C 1
ATOM 3986 O O . ARG E 1 48 ? 35.952 76.596 16.333 1.00 16.00 48 ARG E O 1
ATOM 3994 N N . ALA E 1 49 ? 36.548 76.283 18.478 1.00 15.99 49 ALA E N 1
ATOM 3995 C CA . ALA E 1 49 ? 35.655 77.303 19.014 1.00 16.30 49 ALA E CA 1
ATOM 3996 C C . ALA E 1 49 ? 36.002 78.700 18.499 1.00 16.50 49 ALA E C 1
ATOM 3997 O O . ALA E 1 49 ? 35.112 79.464 18.102 1.00 16.56 49 ALA E O 1
ATOM 3999 N N . ALA E 1 50 ? 37.290 79.035 18.482 1.00 16.45 50 ALA E N 1
ATOM 4000 C CA . ALA E 1 50 ? 37.682 80.383 18.068 1.00 16.31 50 ALA E CA 1
ATOM 4001 C C . ALA E 1 50 ? 37.423 80.584 16.583 1.00 16.00 50 ALA E C 1
ATOM 4002 O O . ALA E 1 50 ? 36.849 81.595 16.182 1.00 16.12 50 ALA E O 1
ATOM 4004 N N . VAL E 1 51 ? 37.820 79.606 15.772 1.00 15.84 51 VAL E N 1
ATOM 4005 C CA . VAL E 1 51 ? 37.595 79.654 14.318 1.00 14.95 51 VAL E CA 1
ATOM 4006 C C . VAL E 1 51 ? 36.114 79.885 14.026 1.00 15.21 51 VAL E C 1
ATOM 4007 O O . VAL E 1 51 ? 35.773 80.649 13.129 1.00 15.32 51 VAL E O 1
ATOM 4011 N N . SER E 1 52 ? 35.236 79.254 14.805 1.00 14.83 52 SER E N 1
ATOM 4012 C CA . SER E 1 52 ? 33.806 79.294 14.519 1.00 15.52 52 SER E CA 1
ATOM 4013 C C . SER E 1 52 ? 33.172 80.681 14.665 1.00 15.64 52 SER E C 1
ATOM 4014 O O . SER E 1 52 ? 32.153 80.972 14.033 1.00 15.73 52 SER E O 1
ATOM 4017 N N . ILE E 1 53 ? 33.779 81.519 15.507 1.00 15.87 53 ILE E N 1
ATOM 4018 C CA . ILE E 1 53 ? 33.260 82.833 15.844 1.00 15.32 53 ILE E CA 1
ATOM 4019 C C . ILE E 1 53 ? 33.244 83.742 14.603 1.00 15.68 53 ILE E C 1
ATOM 4020 O O . ILE E 1 53 ? 32.165 84.130 14.168 1.00 15.96 53 ILE E O 1
ATOM 4025 N N . PRO E 1 54 ? 34.424 84.071 14.015 1.00 15.52 54 PRO E N 1
ATOM 4026 C CA . PRO E 1 54 ? 34.374 84.828 12.750 1.00 15.46 54 PRO E CA 1
ATOM 4027 C C . PRO E 1 54 ? 33.671 84.075 11.616 1.00 15.64 54 PRO E C 1
ATOM 4028 O O . PRO E 1 54 ? 33.029 84.694 10.773 1.00 16.05 54 PRO E O 1
ATOM 4032 N N . SER E 1 55 ? 33.776 82.753 11.598 1.00 15.90 55 SER E N 1
ATOM 4033 C CA . SER E 1 55 ? 33.057 81.954 10.597 1.00 16.41 55 SER E CA 1
ATOM 4034 C C . SER E 1 55 ? 31.547 82.194 10.630 1.00 16.93 55 SER E C 1
ATOM 4035 O O . SER E 1 55 ? 30.927 82.470 9.599 1.00 17.01 55 SER E O 1
ATOM 4038 N N . ASN E 1 56 ? 30.960 82.099 11.815 1.00 17.59 56 ASN E N 1
ATOM 4039 C CA . ASN E 1 56 ? 29.531 82.351 11.966 1.00 18.32 56 ASN E CA 1
ATOM 4040 C C . ASN E 1 56 ? 29.135 83.786 11.677 1.00 19.16 56 ASN E C 1
ATOM 4041 O O . ASN E 1 56 ? 28.043 84.029 11.162 1.00 19.15 56 ASN E O 1
ATOM 4046 N N . ILE E 1 57 ? 30.019 84.732 12.001 1.00 20.05 57 ILE E N 1
ATOM 4047 C CA . ILE E 1 57 ? 29.748 86.125 11.706 1.00 20.70 57 ILE E CA 1
ATOM 4048 C C . ILE E 1 57 ? 29.647 86.228 10.197 1.00 21.80 57 ILE E C 1
ATOM 4049 O O . ILE E 1 57 ? 28.635 86.706 9.666 1.00 22.37 57 ILE E O 1
ATOM 4054 N N . ALA E 1 58 ? 30.668 85.719 9.512 1.00 22.64 58 ALA E N 1
ATOM 4055 C CA . ALA E 1 58 ? 30.735 85.792 8.058 1.00 23.36 58 ALA E CA 1
ATOM 4056 C C . ALA E 1 58 ? 29.575 85.064 7.394 1.00 24.40 58 ALA E C 1
ATOM 4057 O O . ALA E 1 58 ? 28.985 85.586 6.438 1.00 24.54 58 ALA E O 1
ATOM 4059 N N . GLU E 1 59 ? 29.239 83.873 7.901 1.00 25.26 59 GLU E N 1
ATOM 4060 C CA . GLU E 1 59 ? 28.122 83.090 7.343 1.00 26.15 59 GLU E CA 1
ATOM 4061 C C . GLU E 1 59 ? 26.764 83.779 7.528 1.00 26.61 59 GLU E C 1
ATOM 4062 O O . GLU E 1 59 ? 25.930 83.767 6.623 1.00 26.54 59 GLU E O 1
ATOM 4068 N N . GLY E 1 60 ? 26.556 84.369 8.696 1.00 27.35 60 GLY E N 1
ATOM 4069 C CA . GLY E 1 60 ? 25.331 85.094 8.980 1.00 29.04 60 GLY E CA 1
ATOM 4070 C C . GLY E 1 60 ? 25.188 86.344 8.140 1.00 30.15 60 GLY E C 1
ATOM 4071 O O . GLY E 1 60 ? 24.128 86.597 7.583 1.00 30.40 60 GLY E O 1
ATOM 4072 N N . ALA E 1 61 ? 26.265 87.120 8.049 1.00 31.40 61 ALA E N 1
ATOM 4073 C CA . ALA E 1 61 ? 26.278 88.369 7.291 1.00 32.73 61 ALA E CA 1
ATOM 4074 C C . ALA E 1 61 ? 26.036 88.170 5.796 1.00 34.13 61 ALA E C 1
ATOM 4075 O O . ALA E 1 61 ? 25.441 89.027 5.142 1.00 34.15 61 ALA E O 1
ATOM 4077 N N . ALA E 1 62 ? 26.504 87.045 5.259 1.00 35.92 62 ALA E N 1
ATOM 4078 C CA . ALA E 1 62 ? 26.326 86.741 3.840 1.00 37.57 62 ALA E CA 1
ATOM 4079 C C . ALA E 1 62 ? 24.915 86.257 3.551 1.00 38.83 62 ALA E C 1
ATOM 4080 O O . ALA E 1 62 ? 24.531 86.111 2.387 1.00 39.35 62 ALA E O 1
ATOM 4082 N N . ARG E 1 63 ? 24.150 85.994 4.609 1.00 40.21 63 ARG E N 1
ATOM 4083 C CA . ARG E 1 63 ? 22.736 85.699 4.453 1.00 41.42 63 ARG E CA 1
ATOM 4084 C C . ARG E 1 63 ? 21.997 87.015 4.303 1.00 42.43 63 ARG E C 1
ATOM 4085 O O . ARG E 1 63 ? 22.199 87.959 5.081 1.00 42.82 63 ARG E O 1
ATOM 4093 N N . ARG E 1 64 ? 21.159 87.067 3.279 1.00 43.43 64 ARG E N 1
ATOM 4094 C CA . ARG E 1 64 ? 20.213 88.157 3.053 1.00 44.71 64 ARG E CA 1
ATOM 4095 C C . ARG E 1 64 ? 19.355 88.482 4.289 1.00 44.87 64 ARG E C 1
ATOM 4096 O O . ARG E 1 64 ? 19.271 89.643 4.703 1.00 45.07 64 ARG E O 1
ATOM 4104 N N . SER E 1 65 ? 18.746 87.444 4.874 1.00 45.09 65 SER E N 1
ATOM 4105 C CA . SER E 1 65 ? 17.785 87.587 5.978 1.00 45.02 65 SER E CA 1
ATOM 4106 C C . SER E 1 65 ? 18.379 88.057 7.309 1.00 44.77 65 SER E C 1
ATOM 4107 O O . SER E 1 65 ? 19.470 87.642 7.699 1.00 44.96 65 SER E O 1
ATOM 4110 N N . THR E 1 66 ? 17.633 88.914 8.004 1.00 44.28 66 THR E N 1
ATOM 4111 C CA . THR E 1 66 ? 18.026 89.427 9.316 1.00 43.57 66 THR E CA 1
ATOM 4112 C C . THR E 1 66 ? 17.780 88.411 10.445 1.00 42.84 66 THR E C 1
ATOM 4113 O O . THR E 1 66 ? 18.592 88.321 11.371 1.00 42.70 66 THR E O 1
ATOM 4117 N N . PRO E 1 67 ? 16.663 87.646 10.382 1.00 42.09 67 PRO E N 1
ATOM 4118 C CA . PRO E 1 67 ? 16.497 86.542 11.342 1.00 41.30 67 PRO E CA 1
ATOM 4119 C C . PRO E 1 67 ? 17.712 85.611 11.414 1.00 40.38 67 PRO E C 1
ATOM 4120 O O . PRO E 1 67 ? 18.175 85.282 12.508 1.00 40.33 67 PRO E O 1
ATOM 4124 N N . ASP E 1 68 ? 18.223 85.207 10.256 1.00 39.31 68 ASP E N 1
ATOM 4125 C CA . ASP E 1 68 ? 19.353 84.282 10.192 1.00 38.23 68 ASP E CA 1
ATOM 4126 C C . ASP E 1 68 ? 20.663 84.919 10.650 1.00 37.06 68 ASP E C 1
ATOM 4127 O O . ASP E 1 68 ? 21.509 84.240 11.203 1.00 36.93 68 ASP E O 1
ATOM 4132 N N . TYR E 1 69 ? 20.814 86.219 10.427 1.00 35.90 69 TYR E N 1
ATOM 4133 C CA . TYR E 1 69 ? 21.979 86.958 10.897 1.00 34.93 69 TYR E CA 1
ATOM 4134 C C . TYR E 1 69 ? 22.045 86.929 12.416 1.00 34.30 69 TYR E C 1
ATOM 4135 O O . TYR E 1 69 ? 23.114 86.725 12.989 1.00 34.62 69 TYR E O 1
ATOM 4144 N N . SER E 1 70 ? 20.903 87.142 13.066 1.00 33.18 70 SER E N 1
ATOM 4145 C CA . SER E 1 70 ? 20.820 87.092 14.527 1.00 31.87 70 SER E CA 1
ATOM 4146 C C . SER E 1 70 ? 21.070 85.696 15.073 1.00 30.97 70 SER E C 1
ATOM 4147 O O . SER E 1 70 ? 21.667 85.544 16.130 1.00 31.15 70 SER E O 1
ATOM 4150 N N . ARG E 1 71 ? 20.616 84.679 14.353 1.00 29.90 71 ARG E N 1
ATOM 4151 C CA . ARG E 1 71 ? 20.810 83.301 14.784 1.00 29.47 71 ARG E CA 1
ATOM 4152 C C . ARG E 1 71 ? 22.286 82.872 14.715 1.00 28.45 71 ARG E C 1
ATOM 4153 O O . ARG E 1 71 ? 22.746 82.096 15.558 1.00 28.60 71 ARG E O 1
ATOM 4161 N N . PHE E 1 72 ? 23.024 83.376 13.725 1.00 27.05 72 PHE E N 1
ATOM 4162 C CA . PHE E 1 72 ? 24.452 83.069 13.619 1.00 25.92 72 PHE E CA 1
ATOM 4163 C C . PHE E 1 72 ? 25.302 83.837 14.628 1.00 25.53 72 PHE E C 1
ATOM 4164 O O . PHE E 1 72 ? 26.261 83.282 15.177 1.00 25.15 72 PHE E O 1
ATOM 4172 N N . LEU E 1 73 ? 24.932 85.091 14.896 1.00 24.97 73 LEU E N 1
ATOM 4173 C CA . LEU E 1 73 ? 25.625 85.881 15.910 1.00 24.72 73 LEU E CA 1
ATOM 4174 C C . LEU E 1 73 ? 25.440 85.320 17.308 1.00 24.03 73 LEU E C 1
ATOM 4175 O O . LEU E 1 73 ? 26.302 85.511 18.158 1.00 24.29 73 LEU E O 1
ATOM 4180 N N . SER E 1 74 ? 24.335 84.613 17.540 1.00 23.25 74 SER E N 1
ATOM 4181 C CA . SER E 1 74 ? 24.089 83.982 18.843 1.00 22.52 74 SER E CA 1
ATOM 4182 C C . SER E 1 74 ? 24.892 82.700 19.043 1.00 21.95 74 SER E C 1
ATOM 4183 O O . SER E 1 74 ? 25.341 82.409 20.156 1.00 22.00 74 SER E O 1
ATOM 4186 N N . ILE E 1 75 ? 25.056 81.927 17.972 1.00 20.99 75 ILE E N 1
ATOM 4187 C CA . ILE E 1 75 ? 25.952 80.770 17.994 1.00 20.16 75 ILE E CA 1
ATOM 4188 C C . ILE E 1 75 ? 27.389 81.257 18.221 1.00 19.26 75 ILE E C 1
ATOM 4189 O O . ILE E 1 75 ? 28.077 80.737 19.082 1.00 18.90 75 ILE E O 1
ATOM 4194 N N . ALA E 1 76 ? 27.807 82.287 17.482 1.00 18.69 76 ALA E N 1
ATOM 4195 C CA . ALA E 1 76 ? 29.129 82.908 17.650 1.00 18.54 76 ALA E CA 1
ATOM 4196 C C . ALA E 1 76 ? 29.418 83.259 19.112 1.00 18.95 76 ALA E C 1
ATOM 4197 O O . ALA E 1 76 ? 30.530 83.047 19.614 1.00 18.47 76 ALA E O 1
ATOM 4199 N N . ARG E 1 77 ? 28.408 83.802 19.785 1.00 19.45 77 ARG E N 1
ATOM 4200 C CA . ARG E 1 77 ? 28.554 84.235 21.164 1.00 20.24 77 ARG E CA 1
ATOM 4201 C C . ARG E 1 77 ? 28.573 83.043 22.109 1.00 19.59 77 ARG E C 1
ATOM 4202 O O . ARG E 1 77 ? 29.274 83.063 23.123 1.00 19.20 77 ARG E O 1
ATOM 4210 N N . GLY E 1 78 ? 27.810 82.004 21.764 1.00 19.19 78 GLY E N 1
ATOM 4211 C CA . GLY E 1 78 ? 27.825 80.756 22.516 1.00 18.98 78 GLY E CA 1
ATOM 4212 C C . GLY E 1 78 ? 29.240 80.206 22.565 1.00 19.30 78 GLY E C 1
ATOM 4213 O O . GLY E 1 78 ? 29.787 79.965 23.653 1.00 19.92 78 GLY E O 1
ATOM 4214 N N . SER E 1 79 ? 29.843 80.062 21.385 1.00 18.53 79 SER E N 1
ATOM 4215 C CA . SER E 1 79 ? 31.189 79.531 21.237 1.00 18.52 79 SER E CA 1
ATOM 4216 C C . SER E 1 79 ? 32.212 80.401 21.942 1.00 18.09 79 SER E C 1
ATOM 4217 O O . SER E 1 79 ? 33.193 79.879 22.474 1.00 18.23 79 SER E O 1
ATOM 4220 N N . LEU E 1 80 ? 31.979 81.716 21.939 1.00 17.33 80 LEU E N 1
ATOM 4221 C CA . LEU E 1 80 ? 32.835 82.638 22.659 1.00 16.99 80 LEU E CA 1
ATOM 4222 C C . LEU E 1 80 ? 32.820 82.376 24.166 1.00 17.63 80 LEU E C 1
ATOM 4223 O O . LEU E 1 80 ? 33.874 82.443 24.793 1.00 17.41 80 LEU E O 1
ATOM 4228 N N . SER E 1 81 ? 31.641 82.068 24.733 1.00 18.00 81 SER E N 1
ATOM 4229 C CA . SER E 1 81 ? 31.531 81.723 26.152 1.00 18.54 81 SER E CA 1
ATOM 4230 C C . SER E 1 81 ? 32.233 80.397 26.422 1.00 18.80 81 SER E C 1
ATOM 4231 O O . SER E 1 81 ? 32.933 80.251 27.425 1.00 18.64 81 SER E O 1
ATOM 4234 N N . GLU E 1 82 ? 32.037 79.436 25.523 1.00 18.94 82 GLU E N 1
ATOM 4235 C CA . GLU E 1 82 ? 32.641 78.115 25.663 1.00 19.42 82 GLU E CA 1
ATOM 4236 C C . GLU E 1 82 ? 34.164 78.183 25.589 1.00 18.79 82 GLU E C 1
ATOM 4237 O O . GLU E 1 82 ? 34.858 77.548 26.370 1.00 18.25 82 GLU E O 1
ATOM 4243 N N . LEU E 1 83 ? 34.670 78.964 24.646 1.00 18.94 83 LEU E N 1
ATOM 4244 C CA . LEU E 1 83 ? 36.084 79.265 24.593 1.00 19.07 83 LEU E CA 1
ATOM 4245 C C . LEU E 1 83 ? 36.563 79.945 25.892 1.00 19.15 83 LEU E C 1
ATOM 4246 O O . LEU E 1 83 ? 37.589 79.544 26.451 1.00 19.44 83 LEU E O 1
ATOM 4251 N N . ASP E 1 84 ? 35.831 80.946 26.377 1.00 19.09 84 ASP E N 1
ATOM 4252 C CA . ASP E 1 84 ? 36.276 81.674 27.571 1.00 19.72 84 ASP E CA 1
ATOM 4253 C C . ASP E 1 84 ? 36.451 80.765 28.784 1.00 19.54 84 ASP E C 1
ATOM 4254 O O . ASP E 1 84 ? 37.470 80.819 29.459 1.00 19.12 84 ASP E O 1
ATOM 4259 N N . THR E 1 85 ? 35.469 79.903 29.034 1.00 19.89 85 THR E N 1
ATOM 4260 C CA . THR E 1 85 ? 35.585 78.950 30.123 1.00 20.10 85 THR E CA 1
ATOM 4261 C C . THR E 1 85 ? 36.701 77.948 29.850 1.00 19.88 85 THR E C 1
ATOM 4262 O O . THR E 1 85 ? 37.415 77.542 30.763 1.00 20.30 85 THR E O 1
ATOM 4266 N N . GLN E 1 86 ? 36.865 77.567 28.593 1.00 19.72 86 GLN E N 1
ATOM 4267 C CA . GLN E 1 86 ? 37.948 76.659 28.224 1.00 19.74 86 GLN E CA 1
ATOM 4268 C C . GLN E 1 86 ? 39.331 77.252 28.464 1.00 19.78 86 GLN E C 1
ATOM 4269 O O . GLN E 1 86 ? 40.243 76.554 28.917 1.00 19.44 86 GLN E O 1
ATOM 4275 N N . VAL E 1 87 ? 39.474 78.546 28.197 1.00 19.99 87 VAL E N 1
ATOM 4276 C CA . VAL E 1 87 ? 40.715 79.260 28.499 1.00 20.04 87 VAL E CA 1
ATOM 4277 C C . VAL E 1 87 ? 40.996 79.292 30.017 1.00 20.36 87 VAL E C 1
ATOM 4278 O O . VAL E 1 87 ? 42.127 79.079 30.449 1.00 20.77 87 VAL E O 1
ATOM 4282 N N . GLN E 1 88 ? 39.970 79.520 30.834 1.00 20.80 88 GLN E N 1
ATOM 4283 C CA . GLN E 1 88 ? 40.188 79.584 32.287 1.00 21.09 88 GLN E CA 1
ATOM 4284 C C . GLN E 1 88 ? 40.483 78.206 32.859 1.00 20.98 88 GLN E C 1
ATOM 4285 O O . GLN E 1 88 ? 41.249 78.093 33.808 1.00 21.00 88 GLN E O 1
ATOM 4291 N N . ILE E 1 89 ? 39.893 77.159 32.274 1.00 20.79 89 ILE E N 1
ATOM 4292 C CA . ILE E 1 89 ? 40.177 75.787 32.711 1.00 20.52 89 ILE E CA 1
ATOM 4293 C C . ILE E 1 89 ? 41.626 75.431 32.379 1.00 20.93 89 ILE E C 1
ATOM 4294 O O . ILE E 1 89 ? 42.300 74.758 33.157 1.00 21.55 89 ILE E O 1
ATOM 4299 N N . ALA E 1 90 ? 42.106 75.905 31.231 1.00 20.87 90 ALA E N 1
ATOM 4300 C CA . ALA E 1 90 ? 43.496 75.724 30.834 1.00 20.42 90 ALA E CA 1
ATOM 4301 C C . ALA E 1 90 ? 44.448 76.442 31.806 1.00 20.07 90 ALA E C 1
ATOM 4302 O O . ALA E 1 90 ? 45.507 75.935 32.125 1.00 19.64 90 ALA E O 1
ATOM 4304 N N . ALA E 1 91 ? 44.052 77.625 32.263 1.00 19.96 91 ALA E N 1
ATOM 4305 C CA . ALA E 1 91 ? 44.790 78.343 33.287 1.00 20.03 91 ALA E CA 1
ATOM 4306 C C . ALA E 1 91 ? 44.877 77.521 34.586 1.00 20.29 91 ALA E C 1
ATOM 4307 O O . ALA E 1 91 ? 45.980 77.309 35.106 1.00 20.43 91 ALA E O 1
ATOM 4309 N N . ARG E 1 92 ? 43.737 7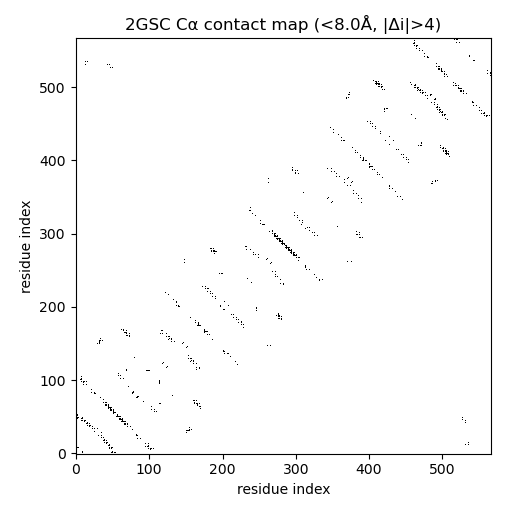7.027 35.082 1.00 20.22 92 ARG E N 1
ATOM 4310 C CA . ARG E 1 92 ? 43.711 76.259 36.339 1.00 20.72 92 ARG E CA 1
ATOM 4311 C C . ARG E 1 92 ? 44.488 74.953 36.223 1.00 20.53 92 ARG E C 1
ATOM 4312 O O . ARG E 1 92 ? 45.036 74.479 37.197 1.00 21.07 92 ARG E O 1
ATOM 4320 N N . LEU E 1 93 ? 44.547 74.380 35.028 1.00 20.76 93 LEU E N 1
ATOM 4321 C CA . LEU E 1 93 ? 45.313 73.146 34.787 1.00 20.74 93 LEU E CA 1
ATOM 4322 C C . LEU E 1 93 ? 46.829 73.388 34.657 1.00 20.93 93 LEU E C 1
ATOM 4323 O O . LEU E 1 93 ? 47.619 72.445 34.656 1.00 20.75 93 LEU E O 1
ATOM 4328 N N . GLY E 1 94 ? 47.224 74.648 34.527 1.00 21.32 94 GLY E N 1
ATOM 4329 C CA . GLY E 1 94 ? 48.635 75.010 34.494 1.00 22.14 94 GLY E CA 1
ATOM 4330 C C . GLY E 1 94 ? 49.210 75.165 33.096 1.00 22.82 94 GLY E C 1
ATOM 4331 O O . GLY E 1 94 ? 50.428 75.310 32.940 1.00 22.87 94 GLY E O 1
ATOM 4332 N N . TYR E 1 95 ? 48.344 75.169 32.082 1.00 22.94 95 TYR E N 1
ATOM 4333 C CA . TYR E 1 95 ? 48.798 75.102 30.691 1.00 23.54 95 TYR E CA 1
ATOM 4334 C C . TYR E 1 95 ? 49.217 76.433 30.076 1.00 24.63 95 TYR E C 1
ATOM 4335 O O . TYR E 1 95 ? 49.706 76.455 28.941 1.00 25.15 95 TYR E O 1
ATOM 4344 N N . SER E 1 96 ? 49.039 77.540 30.794 1.00 25.89 96 SER E N 1
ATOM 4345 C CA . SER E 1 96 ? 49.339 78.848 30.211 1.00 27.28 96 SER E CA 1
ATOM 4346 C C . SER E 1 96 ? 50.044 79.821 31.158 1.00 28.37 96 SER E C 1
ATOM 4347 O O . SER E 1 96 ? 49.922 79.730 32.378 1.00 28.16 96 SER E O 1
ATOM 4350 N N . ARG E 1 97 ? 50.785 80.760 30.574 1.00 29.74 97 ARG E N 1
ATOM 4351 C CA . ARG E 1 97 ? 51.460 81.791 31.348 1.00 30.67 97 ARG E CA 1
ATOM 4352 C C . ARG E 1 97 ? 50.420 82.838 31.657 1.00 31.58 97 ARG E C 1
ATOM 4353 O O . ARG E 1 97 ? 49.517 83.077 30.839 1.00 31.68 97 ARG E O 1
ATOM 4361 N N . SER E 1 98 ? 50.554 83.452 32.835 1.00 32.44 98 SER E N 1
ATOM 4362 C CA . SER E 1 98 ? 49.604 84.439 33.336 1.00 33.32 98 SER E CA 1
ATOM 4363 C C . SER E 1 98 ? 49.434 85.639 32.417 1.00 33.73 98 SER E C 1
ATOM 4364 O O . SER E 1 98 ? 48.303 86.113 32.210 1.00 34.10 98 SER E O 1
ATOM 4367 N N . GLU E 1 99 ? 50.551 86.131 31.883 1.00 33.81 99 GLU E N 1
ATOM 4368 C CA . GLU E 1 99 ? 50.532 87.290 31.000 1.00 34.59 99 GLU E CA 1
ATOM 4369 C C . GLU E 1 99 ? 49.716 86.949 29.751 1.00 34.09 99 GLU E C 1
ATOM 4370 O O . GLU E 1 99 ? 48.880 87.735 29.318 1.00 34.19 99 GLU E O 1
ATOM 4376 N N . ASP E 1 100 ? 49.947 85.752 29.214 1.00 33.94 100 ASP E N 1
ATOM 4377 C CA . ASP E 1 100 ? 49.277 85.269 28.007 1.00 33.76 100 ASP E CA 1
ATOM 4378 C C . ASP E 1 100 ? 47.770 85.130 28.239 1.00 33.25 100 ASP E C 1
ATOM 4379 O O . ASP E 1 100 ? 46.961 85.567 27.413 1.00 33.00 100 ASP E O 1
ATOM 4384 N N . ASP E 1 101 ? 47.414 84.540 29.380 1.00 32.67 101 ASP E N 1
ATOM 4385 C CA . ASP E 1 101 ? 46.024 84.396 29.815 1.00 32.50 101 ASP E CA 1
ATOM 4386 C C . ASP E 1 101 ? 45.276 85.736 29.944 1.00 32.30 101 ASP E C 1
ATOM 4387 O O . ASP E 1 101 ? 44.110 85.842 29.565 1.00 32.22 101 ASP E O 1
ATOM 4392 N N . GLN E 1 102 ? 45.950 86.754 30.470 1.00 32.05 102 GLN E N 1
ATOM 4393 C CA . GLN E 1 102 ? 45.352 88.085 30.572 1.00 31.66 102 GLN E CA 1
ATOM 4394 C C . GLN E 1 102 ? 45.011 88.685 29.213 1.00 31.02 102 GLN E C 1
ATOM 4395 O O . GLN E 1 102 ? 43.935 89.266 29.059 1.00 30.89 102 GLN E O 1
ATOM 4401 N N . SER E 1 103 ? 45.918 88.549 28.239 1.00 30.41 103 SER E N 1
ATOM 4402 C CA . SER E 1 103 ? 45.727 89.174 26.917 1.00 29.90 103 SER E CA 1
ATOM 4403 C C . SER E 1 103 ? 44.485 88.619 26.238 1.00 29.65 103 SER E C 1
ATOM 4404 O O . SER E 1 103 ? 43.668 89.392 25.718 1.00 30.19 103 SER E O 1
ATOM 4407 N N . VAL E 1 104 ? 44.333 87.290 26.263 1.00 28.96 104 VAL E N 1
ATOM 4408 C CA . VAL E 1 104 ? 43.172 86.633 25.648 1.00 28.27 104 VAL E CA 1
ATOM 4409 C C . VAL E 1 104 ? 41.882 87.020 26.366 1.00 28.05 104 VAL E C 1
ATOM 4410 O O . VAL E 1 104 ? 40.879 87.268 25.704 1.00 27.88 104 VAL E O 1
ATOM 4414 N N . ARG E 1 105 ? 41.926 87.088 27.702 1.00 27.78 105 ARG E N 1
ATOM 4415 C CA . ARG E 1 105 ? 40.794 87.557 28.521 1.00 27.87 105 ARG E CA 1
ATOM 4416 C C . ARG E 1 105 ? 40.324 88.945 28.105 1.00 27.69 105 ARG E C 1
ATOM 4417 O O . ARG E 1 105 ? 39.132 89.169 27.915 1.00 28.20 105 ARG E O 1
ATOM 4425 N N . ARG E 1 106 ? 41.267 89.868 27.962 1.00 27.38 106 ARG E N 1
ATOM 4426 C CA . ARG E 1 106 ? 40.976 91.198 27.456 1.00 27.57 106 ARG E CA 1
ATOM 4427 C C . ARG E 1 106 ? 40.397 91.165 26.034 1.00 27.02 106 ARG E C 1
ATOM 4428 O O . ARG E 1 106 ? 39.529 91.969 25.701 1.00 27.11 106 ARG E O 1
ATOM 4436 N N . GLN E 1 107 ? 40.881 90.242 25.202 1.00 26.30 107 GLN E N 1
ATOM 4437 C CA . GLN E 1 107 ? 40.411 90.127 23.822 1.00 25.55 107 GLN E CA 1
ATOM 4438 C C . GLN E 1 107 ? 39.005 89.544 23.756 1.00 25.35 107 GLN E C 1
ATOM 4439 O O . GLN E 1 107 ? 38.206 89.940 22.917 1.00 25.20 107 GLN E O 1
ATOM 4445 N N . VAL E 1 108 ? 38.715 88.601 24.649 1.00 25.08 108 VAL E N 1
ATOM 4446 C CA . VAL E 1 108 ? 37.394 87.995 24.748 1.00 24.87 108 VAL E CA 1
ATOM 4447 C C . VAL E 1 108 ? 36.374 89.066 25.129 1.00 25.35 108 VAL E C 1
ATOM 4448 O O . VAL E 1 108 ? 35.277 89.132 24.554 1.00 25.08 108 VAL E O 1
ATOM 4452 N N . ASP E 1 109 ? 36.746 89.895 26.105 1.00 25.80 109 ASP E N 1
ATOM 4453 C CA . ASP E 1 109 ? 35.930 91.030 26.517 1.00 26.25 109 ASP E CA 1
ATOM 4454 C C . ASP E 1 109 ? 35.630 91.921 25.301 1.00 26.19 109 ASP E C 1
ATOM 4455 O O . ASP E 1 109 ? 34.478 92.304 25.072 1.00 25.66 109 ASP E O 1
ATOM 4460 N N . LEU E 1 110 ? 36.663 92.206 24.508 1.00 26.28 110 LEU E N 1
ATOM 4461 C CA . LEU E 1 110 ? 36.517 93.013 23.299 1.00 27.08 110 LEU E CA 1
ATOM 4462 C C . LEU E 1 110 ? 35.525 92.420 22.297 1.00 27.77 110 LEU E C 1
ATOM 4463 O O . LEU E 1 110 ? 34.588 93.093 21.897 1.00 28.05 110 LEU E O 1
ATOM 4468 N N . VAL E 1 111 ? 35.721 91.163 21.904 1.00 28.70 111 VAL E N 1
ATOM 4469 C CA . VAL E 1 111 ? 34.813 90.505 20.947 1.00 29.77 111 VAL E CA 1
ATOM 4470 C C . VAL E 1 111 ? 33.380 90.439 21.479 1.00 30.37 111 VAL E C 1
ATOM 4471 O O . VAL E 1 111 ? 32.419 90.597 20.725 1.00 30.10 111 VAL E O 1
ATOM 4475 N N . PHE E 1 112 ? 33.252 90.205 22.780 1.00 31.49 112 PHE E N 1
ATOM 4476 C CA . PHE E 1 112 ? 31.952 90.141 23.416 1.00 32.99 112 PHE E CA 1
ATOM 4477 C C . PHE E 1 112 ? 31.180 91.458 23.256 1.00 33.75 112 PHE E C 1
ATOM 4478 O O . PHE E 1 112 ? 30.037 91.454 22.792 1.00 33.97 112 PHE E O 1
ATOM 4486 N N . ALA E 1 113 ? 31.809 92.576 23.620 1.00 34.51 113 ALA E N 1
ATOM 4487 C CA . ALA E 1 113 ? 31.181 93.898 23.493 1.00 35.42 113 ALA E CA 1
ATOM 4488 C C . ALA E 1 113 ? 30.834 94.240 22.047 1.00 35.96 113 ALA E C 1
ATOM 4489 O O . ALA E 1 113 ? 29.760 94.784 21.787 1.00 36.12 113 ALA E O 1
ATOM 4491 N N . LYS E 1 114 ? 31.728 93.917 21.112 1.00 36.60 114 LYS E N 1
ATOM 4492 C CA . LYS E 1 114 ? 31.450 94.152 19.690 1.00 37.24 114 LYS E CA 1
ATOM 4493 C C . LYS E 1 114 ? 30.330 93.266 19.158 1.00 37.62 114 LYS E C 1
ATOM 4494 O O . LYS E 1 114 ? 29.515 93.724 18.357 1.00 37.99 114 LYS E O 1
ATOM 4500 N N . LEU E 1 115 ? 30.277 92.016 19.619 1.00 37.92 115 LEU E N 1
ATOM 4501 C CA . LEU E 1 115 ? 29.207 91.088 19.225 1.00 38.42 115 LEU E CA 1
ATOM 4502 C C . LEU E 1 115 ? 27.847 91.549 19.724 1.00 38.75 115 LEU E C 1
ATOM 4503 O O . LEU E 1 115 ? 26.868 91.550 18.975 1.00 38.88 115 LEU E O 1
ATOM 4508 N N . THR E 1 116 ? 27.809 91.930 20.998 1.00 39.36 116 THR E N 1
ATOM 4509 C CA . THR E 1 116 ? 26.619 92.451 21.663 1.00 40.15 116 THR E CA 1
ATOM 4510 C C . THR E 1 116 ? 26.100 93.730 20.988 1.00 40.68 116 THR E C 1
ATOM 4511 O O . THR E 1 116 ? 24.887 93.946 20.890 1.00 40.98 116 THR E O 1
ATOM 4515 N N . ALA E 1 117 ? 27.019 94.557 20.500 1.00 41.17 117 ALA E N 1
ATOM 4516 C CA . ALA E 1 117 ? 26.647 95.776 19.793 1.00 41.58 117 ALA E CA 1
ATOM 4517 C C . ALA E 1 117 ? 26.184 95.494 18.359 1.00 42.06 117 ALA E C 1
ATOM 4518 O O . ALA E 1 117 ? 25.608 96.374 17.700 1.00 42.09 117 ALA E O 1
ATOM 4520 N N . LEU E 1 118 ? 26.428 94.276 17.873 1.00 42.13 118 LEU E N 1
ATOM 4521 C CA . LEU E 1 118 ? 25.842 93.860 16.601 1.00 42.26 118 LEU E CA 1
ATOM 4522 C C . LEU E 1 118 ? 24.480 93.220 16.806 1.00 42.50 118 LEU E C 1
ATOM 4523 O O . LEU E 1 118 ? 23.582 93.400 15.991 1.00 42.67 118 LEU E O 1
ATOM 4528 N N . MET E 1 119 ? 24.326 92.478 17.899 1.00 43.01 119 MET E N 1
ATOM 4529 C CA . MET E 1 119 ? 23.068 91.789 18.193 1.00 43.16 119 MET E CA 1
ATOM 4530 C C . MET E 1 119 ? 21.990 92.762 18.682 1.00 44.25 119 MET E C 1
ATOM 4531 O O . MET E 1 119 ? 20.875 92.349 19.016 1.00 44.39 119 MET E O 1
ATOM 4536 N N . ASN E 1 120 ? 22.334 94.052 18.706 1.00 45.01 120 ASN E N 1
ATOM 4537 C CA . ASN E 1 120 ? 21.426 95.110 19.134 1.00 45.84 120 ASN E CA 1
ATOM 4538 C C . ASN E 1 120 ? 20.818 95.897 17.971 1.00 46.17 120 ASN E C 1
ATOM 4539 O O . ASN E 1 120 ? 19.696 96.392 18.072 1.00 46.23 120 ASN E O 1
ATOM 4544 N N . ALA E 1 121 ? 21.562 96.000 16.873 1.00 46.60 121 ALA E N 1
ATOM 4545 C CA . ALA E 1 121 ? 21.086 96.651 15.650 1.00 46.94 121 ALA E CA 1
ATOM 4546 C C . ALA E 1 121 ? 19.852 95.964 15.043 1.00 47.07 121 ALA E C 1
ATOM 4547 O O . ALA E 1 121 ? 19.726 94.734 15.060 1.00 47.23 121 ALA E O 1
#

Nearest PDB structures (foldseek):
  2gsc-assembly1_D  TM=1.009E+00  e=2.281E-16  Xanthomonas campestris pv. campestris
  2gsc-assembly1_C  TM=9.966E-01  e=8.849E-14  Xanthomonas campestris pv. campestris
  2rld-assembly1_E  TM=8.932E-01  e=1.259E-04  Bacteroides thetaiotaomicron VPI-5482
  2rld-assembly1_B  TM=8.971E-01  e=3.460E-04  Bacteroides thetaiotaomicron VPI-5482
  2rld-assembly1_D  TM=9.059E-01  e=7.289E-04  Bacteroides thetaiotaomicron VPI-5482

B-factor: mean 28.15, std 9.61, range [2.0, 57.17]

InterPro domains:
  IPR012657 23S rRNA-intervening sequence protein [PF05635] (12-116)
  IPR012657 23S rRNA-intervening sequence protein [PTHR38471] (9-127)
  IPR012657 23S rRNA-intervening sequence protein [TIGR02436] (17-122)
  IPR012657 23S rRNA-intervening sequence protein [cd16377] (15-122)
  IPR036583 23S rRNA-intervening sequence superfamily [G3DSA:1.20.1440.60] (1-128)
  IPR036583 23S rRNA-intervening sequence superfamily [SSF158446] (10-123)

Sequence (567 aa):
RPHERLDAWRDSMELVEMIYRLTEVFPDQERYGLTAQLRRAAVSIPSNIAEGAARDYSRFLSIARGSLSELDTQVQIAARLGYSRSEDDQSVRRQVDLVFAKLTALMNALRRRAQRPHERLDAWRDSMELVEMIYRLTEVFPDQERYGLTAQLRRAAVSIPSNIAEGAARRSTPDYSRFLSIARGSLSELDTQVQIAARLGYSRSEDDQSVRRQVDLVFAKLTALMNALRRPHERLDAWRDSMELVEMIYRLTEVFPDQERYGLTAQLRRAAVSIPSNIAEGAARDYSRFLSIARGSLSELDTQVQIAARLGYSRSEDDQSVRRQVDLVFAKLTALMNALRPHERLDAWRDSMELVEMIYRLTEVFPDQERYGLTAQLRRAAVSIPSNIAEGAARRSTPDYSRFLSIARGSLSELDTQVQIAARLGYSRSEDDQSVRRQVDLVFAKLTALMNALRPHERLDAWRDSMELVEMIYRLTEVFPDQERYGLTAQLRRAAVSIPSNIAEGAARRSTPDYSRFLSIARGSLSELDTQVQIAARLGYSRSEDDQSVRRQVDLVFAKLTALMNA

Radius of gyration: 23.4 Å; Cα contacts (8 Å, |Δi|>4): 752; chains: 5; bounding box: 52×60×62 Å